Protein 3IVS (pdb70)

Solvent-accessible surface area: 25439 Å² total

GO terms:
  GO:0004410 homocitrate synthase activity (F, IDA)
  GO:0009085 L-lysine biosynthetic process (P, IDA)
  GO:0009085 L-lysine biosynthetic process (P, EXP)
  GO:0005759 mitochondrial matrix (C, IC)
  GO:0004410 homocitrate synthase activity (F, IMP)
  GO:0009085 L-lysine biosynthetic process (P, IMP)

Foldseek 3Di:
DVLQVQFCLLFFAEAEECQPQVCQFPQFDDALVLVLVLLVLVLQQFGQHYEHEQLVPDVRSLVSLLVNLVPPGRHFYEYEDELAVSLVSVLVSNGQEYEHEDEAVVSLVSNLVSQVVCVVSVHAYEYEYECQVPHDLVVVLVSLLSVLVSPHQEYEYENNPQDDDLVNLLVSLLVSVVRHVHAYEYWHFQPPHALSSQNSSSSSNHRYYYEYDCQGGNPNHHHHPLSNLLCCLVPVVSSLVNGVLQCSLVSNLSSCVNSVHFQAQCHDLPHLNQEDEDDPVNVVDDDDRVVDPSDDLVSNQAHRHYDDDDQDDVSLLVSVCVSNVFDAVVVVLVVVVVVDCCDDDDSVSVVSCSPTDD/DVLQVQFCLLFFAEAEECQPQVCQFPQFDDALVLVLVLLVLVLQQFGQEYEHEQLVPDVRSLVSLLVSLPPPGNHFYEYEAELAVSLVSVLVSNGQEYEHEDEAVVSLVSNLVSQVVCVVSVHAYEYEYELQVPYDLVVSLVSLLSVLVSPHQEYEYENNPQDDDLVNLLVSLLVSVVRHVHAYEYWHFQPPHALSSVNSSSSSNHHYYYEYDCQGGNPSHHHHPLSNLLCCLVPVVSSLVNGVLQCSLVSNLSVCVNSVHQQAQCHDLPHLNQEDEDDPVCVVDDDRRVVDPSDDLVSNQAHRHYHDDDQDALSLLVSVCVSNVFDDVSPVLSVVVVVHVSVSCVSCSPTDD

Secondary structure (DSSP, 8-state):
-GGGGG--TTS-EEEE-TTTGGGGSTT----HHHHHHHHHHHHHHT-SEEEE--TTS-HHHHHHHHHHHTS--SSEEEEEEE---HHHHHHHTT-SEEEEEEE--HHHHHHHHHHHHHHTTT-EEEEEEESGGGS-HHHHHHHHHHHHHH--SEEEEEETTS---HHHHHHHHHHHHHH-SSEEEEEEB-TT--HHHHHHHHHTT--EEEEBGGG-SSTT-B-BHHHHHH---S-HHHHHHHS-GGGHHHHHHHHHHHTT-PPPTT-TTT--TTEEE-SGGGGGSSS-GGG--SS-GGGG----EEESS---THHHHHHHHHHTT----TTTSSTTTTT--------HHHHHHTT---/-GGGGG--TTS-EEEE-TTTGGGGSTT----HHHHHHHHHHHHHHT-SEEEE--TTS-HHHHHHHHHHHTS--SSEEEEEEE---HHHHHHHTT-SEEEEEEE---HHHHHHHHHHHHHHTT-EEEEEEESGGGS-HHHHHHHHHHHHHH--SEEEEEESSS---HHHHHHHHHHHHHH-SSEEEEEEB-TT--HHHHHHHHHTT--EEEEBGGG-SSTT-B-BHHHHHH---S-HHHHHHHS-GGGHHHHHHHHHHHTT-PPPTT-TTT--TTEEE-SGGGGGSSS-GGG--SS-GGGG----EEESS---THHHHHHHHHHTT-----HHHHHHHHT---HHHHHHTT---

Sequence (711 aa):
NPSDFLSRVNNFSIIESTLREGEQFANAFFDTEKKIQIAKALDNNFGVDYIELTSPVASEQQSSRQDCEAICKLGLKCKILTHIRCHHDDARVAVEETGVDGVDVVIGTTYIIDSATEVINFVKSKGIEVRFSSEDSFRSDLVDLLSLYKAVDKIGVNRVGIADTVGCATPRQVYDDLIRTLRGVVSCDIECHFHNDTGAIANAYCALEAGATHIDTSILGIGERNGITPLGALLARYVTDRREEYITHKYKLNQQLRRELENLVADDAVEVQQIPFNNNYITGCCAFTHKAGIHAKAILANNPSTYEILKPEEDFGSRYVHVGSRRLTGWWNAIKKSRAEEQLNLHLQAKELTVRRIKKLAVRTLADDVDRVLREYHANPSDFLSRVNNFSIIESTLREGEQFANAFFDTEKKIQIAKALDNNFGVDYIELTSPVASEQSRQDCEAICKLGLKCKKILTHIRCHDDARVAVEETGVDGVDVVIGTTYIIDDSATEVINFVKSKGIEVRFSSEDSFRSDLVDLLSLYKAVDKIGVNRVGIADTVGCATPRQVYDDLIRTLRGVVSCDIECHFHNDTGAIANAYCALEAGATHIDTSILGIGERNGITPLGALLARYVTDRREEYITHKYKLNQQLRRELENLVADDAVEVQQIPFNNNYITGCCAFTHKAGIHAKAILANNPSTYEILKPEDFGSRYVHVGSRLTGWNAIKSRAEQLNLHLQAKELTVRIKKLADDVDRVLREEYHA

Organism: Schizosaccharomyces pombe (strain 972 / ATCC 24843) (NCBI:txid284812)

InterPro domains:
  IPR000891 Pyruvate carboxyltransferase [PF00682] (35-294)
  IPR000891 Pyruvate carboxyltransferase [PS50991] (35-288)
  IPR002034 Alpha-isopropylmalate/homocitrate synthase, conserved site [PS00815] (42-58)
  IPR002034 Alpha-isopropylmalate/homocitrate synthase, conserved site [PS00816] (221-234)
  IPR011872 Homocitrate synthase [MF_02222] (36-392)
  IPR011872 Homocitrate synthase [TIGR02146] (37-383)
  IPR013785 Aldolase-type TIM barrel [G3DSA:3.20.20.70] (24-300)
  IPR048253 Homocitrate synthase, catalytic TIM barrel domain, fungi/bacteria [cd07948] (35-296)
  IPR050073 2-IPM synthase/homocitrate synthase-like [PTHR10277] (30-400)
  IPR054691 2-isopropylmalate synthase/homocitrate synthase, post-catalytic domain [PF22617] (308-388)

CATH classification: 3.20.20.70

Nearest PDB structures (foldseek):
  3ivt-assembly1_A  TM=9.898E-01  e=9.669E-63  Schizosaccharomyces pombe
  3ivt-assembly1_B  TM=9.898E-01  e=2.068E-61  Schizosaccharomyces pombe
  3ivu-assembly1_B  TM=9.694E-01  e=8.844E-60  Schizosaccharomyces pombe
  3ivu-assembly1_A  TM=9.646E-01  e=1.670E-59  Schizosaccharomyces pombe
  2ztj-assembly1_A  TM=9.547E-01  e=1.004E-38  Thermus thermophilus HB27

Structure (mmCIF, N/CA/C/O backbone):
data_3IVS
#
_entry.id   3IVS
#
_cell.length_a   135.995
_cell.length_b   135.995
_cell.length_c   122.124
_cell.angle_alpha   90.000
_cell.angle_beta   90.000
_cell.angle_gamma   120.000
#
_symmetry.space_group_name_H-M   'P 62'
#
loop_
_entity.id
_entity.type
_entity.pdbx_description
1 polymer 'Homocitrate synthase, mitochondrial'
2 non-polymer 'COBALT (II) ION'
3 non-polymer 'MAGNESIUM ION'
4 water water
#
loop_
_atom_site.group_PDB
_atom_site.id
_atom_site.type_symbol
_atom_site.label_atom_id
_atom_site.label_alt_id
_atom_site.label_comp_id
_atom_site.label_asym_id
_atom_site.label_entity_id
_atom_site.label_seq_id
_atom_site.pdbx_PDB_ins_code
_atom_site.Cartn_x
_atom_site.Cartn_y
_atom_site.Cartn_z
_atom_site.occupancy
_atom_site.B_iso_or_equiv
_atom_site.auth_seq_id
_atom_site.auth_comp_id
_atom_site.auth_asym_id
_atom_site.auth_atom_id
_atom_site.pdbx_PDB_model_num
ATOM 1 N N . ASN A 1 29 ? 68.734 9.580 -3.682 1.00 68.33 24 ASN A N 1
ATOM 2 C CA . ASN A 1 29 ? 68.498 10.701 -4.650 1.00 67.79 24 ASN A CA 1
ATOM 3 C C . ASN A 1 29 ? 68.745 10.387 -6.142 1.00 66.39 24 ASN A C 1
ATOM 4 O O . ASN A 1 29 ? 67.905 10.738 -6.960 1.00 66.64 24 ASN A O 1
ATOM 9 N N . PRO A 1 30 ? 69.899 9.770 -6.512 1.00 65.11 25 PRO A N 1
ATOM 10 C CA . PRO A 1 30 ? 69.993 9.373 -7.930 1.00 63.68 25 PRO A CA 1
ATOM 11 C C . PRO A 1 30 ? 68.788 8.556 -8.432 1.00 62.99 25 PRO A C 1
ATOM 12 O O . PRO A 1 30 ? 68.386 8.758 -9.575 1.00 62.31 25 PRO A O 1
ATOM 16 N N . SER A 1 31 ? 68.218 7.679 -7.583 1.00 62.16 26 SER A N 1
ATOM 17 C CA . SER A 1 31 ? 67.008 6.860 -7.910 1.00 62.57 26 SER A CA 1
ATOM 18 C C . SER A 1 31 ? 65.797 7.696 -8.319 1.00 61.49 26 SER A C 1
ATOM 19 O O . SER A 1 31 ? 64.992 7.242 -9.133 1.00 60.35 26 SER A O 1
ATOM 22 N N . ASP A 1 32 ? 65.661 8.890 -7.716 1.00 60.41 27 ASP A N 1
ATOM 23 C CA . ASP A 1 32 ? 64.581 9.832 -8.044 1.00 59.79 27 ASP A CA 1
ATOM 24 C C . ASP A 1 32 ? 64.527 10.166 -9.533 1.00 57.84 27 ASP A C 1
ATOM 25 O O . ASP A 1 32 ? 63.476 10.514 -10.037 1.00 57.26 27 ASP A O 1
ATOM 30 N N . PHE A 1 33 ? 65.673 10.106 -10.221 1.00 56.04 28 PHE A N 1
ATOM 31 C CA . PHE A 1 33 ? 65.724 10.399 -11.651 1.00 54.24 28 PHE A CA 1
ATOM 32 C C . PHE A 1 33 ? 64.890 9.408 -12.457 1.00 53.05 28 PHE A C 1
ATOM 33 O O . PHE A 1 33 ? 64.402 9.750 -13.518 1.00 52.34 28 PHE A O 1
ATOM 41 N N . LEU A 1 34 ? 64.719 8.188 -11.948 1.00 52.03 29 LEU A N 1
ATOM 42 C CA . LEU A 1 34 ? 63.986 7.150 -12.686 1.00 51.41 29 LEU A CA 1
ATOM 43 C C . LEU A 1 34 ? 62.488 7.164 -12.397 1.00 50.20 29 LEU A C 1
ATOM 44 O O . LEU A 1 34 ? 61.722 6.539 -13.104 1.00 48.64 29 LEU A O 1
ATOM 49 N N . SER A 1 35 ? 62.093 7.890 -11.353 1.00 49.02 30 SER A N 1
ATOM 50 C CA . SER A 1 35 ? 60.732 7.866 -10.865 1.00 48.98 30 SER A CA 1
ATOM 51 C C . SER A 1 35 ? 59.785 8.446 -11.910 1.00 48.29 30 SER A C 1
ATOM 52 O O . SER A 1 35 ? 60.077 9.484 -12.484 1.00 47.40 30 SER A O 1
ATOM 55 N N . ARG A 1 36 ? 58.654 7.779 -12.129 1.00 48.00 31 ARG A N 1
ATOM 56 C CA . ARG A 1 36 ? 57.630 8.280 -13.049 1.00 48.26 31 ARG A CA 1
ATOM 57 C C . ARG A 1 36 ? 56.372 8.780 -12.309 1.00 48.37 31 ARG A C 1
ATOM 58 O O . ARG A 1 36 ? 55.298 8.866 -12.895 1.00 48.76 31 ARG A O 1
ATOM 66 N N . VAL A 1 37 ? 56.502 9.158 -11.036 1.00 48.96 32 VAL A N 1
ATOM 67 C CA . VAL A 1 37 ? 55.296 9.584 -10.275 1.00 49.79 32 VAL A CA 1
ATOM 68 C C . VAL A 1 37 ? 54.567 10.812 -10.855 1.00 51.58 32 VAL A C 1
ATOM 69 O O . VAL A 1 37 ? 53.359 10.993 -10.631 1.00 52.44 32 VAL A O 1
ATOM 73 N N . ASN A 1 38 ? 55.270 11.650 -11.604 1.00 52.07 33 ASN A N 1
ATOM 74 C CA . ASN A 1 38 ? 54.565 12.735 -12.263 1.00 53.49 33 ASN A CA 1
ATOM 75 C C . ASN A 1 38 ? 54.719 12.728 -13.778 1.00 53.10 33 ASN A C 1
ATOM 76 O O . ASN A 1 38 ? 54.732 13.781 -14.413 1.00 53.17 33 ASN A O 1
ATOM 81 N N . ASN A 1 39 ? 54.833 11.531 -14.339 1.00 52.00 34 ASN A N 1
ATOM 82 C CA . ASN A 1 39 ? 54.942 11.370 -15.769 1.00 52.57 34 ASN A CA 1
ATOM 83 C C . ASN A 1 39 ? 54.628 9.929 -16.178 1.00 51.81 34 ASN A C 1
ATOM 84 O O . ASN A 1 39 ? 55.523 9.132 -16.467 1.00 52.61 34 ASN A O 1
ATOM 89 N N . PHE A 1 40 ? 53.352 9.589 -16.170 1.00 50.79 35 PHE A N 1
ATOM 90 C CA . PHE A 1 40 ? 52.948 8.219 -16.418 1.00 50.40 35 PHE A CA 1
ATOM 91 C C . PHE A 1 40 ? 51.628 8.219 -17.169 1.00 50.13 35 PHE A C 1
ATOM 92 O O . PHE A 1 40 ? 50.990 9.255 -17.299 1.00 50.07 35 PHE A O 1
ATOM 100 N N . SER A 1 41 ? 51.242 7.040 -17.645 1.00 50.22 36 SER A N 1
ATOM 101 C CA . SER A 1 41 ? 50.021 6.845 -18.384 1.00 50.85 36 SER A CA 1
ATOM 102 C C . SER A 1 41 ? 49.161 5.833 -17.660 1.00 50.84 36 SER A C 1
ATOM 103 O O . SER A 1 41 ? 49.678 4.884 -17.056 1.00 51.17 36 SER A O 1
ATOM 106 N N . ILE A 1 42 ? 47.850 6.049 -17.716 1.00 50.23 37 ILE A N 1
ATOM 107 C CA . ILE A 1 42 ? 46.902 5.103 -17.167 1.00 49.80 37 ILE A CA 1
ATOM 108 C C . ILE A 1 42 ? 46.373 4.273 -18.324 1.00 49.71 37 ILE A C 1
ATOM 109 O O . ILE A 1 42 ? 45.986 4.828 -19.357 1.00 49.76 37 ILE A O 1
ATOM 114 N N . ILE A 1 43 ? 46.381 2.951 -18.155 1.00 49.47 38 ILE A N 1
ATOM 115 C CA . ILE A 1 43 ? 45.698 2.064 -19.080 1.00 48.89 38 ILE A CA 1
ATOM 116 C C . ILE A 1 43 ? 44.402 1.675 -18.394 1.00 50.14 38 ILE A C 1
ATOM 117 O O . ILE A 1 43 ? 44.404 0.895 -17.432 1.00 50.38 38 ILE A O 1
ATOM 122 N N . GLU A 1 44 ? 43.299 2.267 -18.842 1.00 50.39 39 GLU A N 1
ATOM 123 C CA . GLU A 1 44 ? 42.043 2.036 -18.163 1.00 50.39 39 GLU A CA 1
ATOM 124 C C . GLU A 1 44 ? 41.453 0.697 -18.593 1.00 50.62 39 GLU A C 1
ATOM 125 O O . GLU A 1 44 ? 41.304 0.411 -19.786 1.00 49.85 39 GLU A O 1
ATOM 131 N N . SER A 1 45 ? 41.135 -0.129 -17.601 1.00 50.52 40 SER A N 1
ATOM 132 C CA . SER A 1 45 ? 40.831 -1.530 -17.855 1.00 50.66 40 SER A CA 1
ATOM 133 C C . SER A 1 45 ? 39.431 -1.932 -17.365 1.00 50.38 40 SER A C 1
ATOM 134 O O . SER A 1 45 ? 39.128 -3.116 -17.198 1.00 50.74 40 SER A O 1
ATOM 137 N N . THR A 1 46 ? 38.570 -0.950 -17.144 1.00 50.43 41 THR A N 1
ATOM 138 C CA . THR A 1 46 ? 37.169 -1.241 -16.849 1.00 50.83 41 THR A CA 1
ATOM 139 C C . THR A 1 46 ? 36.531 -2.138 -17.926 1.00 51.03 41 THR A C 1
ATOM 140 O O . THR A 1 46 ? 35.646 -2.947 -17.616 1.00 51.36 41 THR A O 1
ATOM 144 N N . LEU A 1 47 ? 36.997 -2.017 -19.172 1.00 50.05 42 LEU A N 1
ATOM 145 C CA . LEU A 1 47 ? 36.422 -2.811 -20.279 1.00 49.71 42 LEU A CA 1
ATOM 146 C C . LEU A 1 47 ? 37.262 -4.053 -20.614 1.00 49.04 42 LEU A C 1
ATOM 147 O O . LEU A 1 47 ? 37.047 -4.702 -21.637 1.00 48.95 42 LEU A O 1
ATOM 152 N N . ARG A 1 48 ? 38.221 -4.380 -19.748 1.00 48.75 43 ARG A N 1
ATOM 153 C CA . ARG A 1 48 ? 38.865 -5.704 -19.804 1.00 48.80 43 ARG A CA 1
ATOM 154 C C . ARG A 1 48 ? 38.794 -6.380 -18.429 1.00 49.25 43 ARG A C 1
ATOM 155 O O . ARG A 1 48 ? 37.997 -7.293 -18.239 1.00 49.01 43 ARG A O 1
ATOM 163 N N . GLU A 1 49 ? 39.603 -5.904 -17.472 1.00 48.86 44 GLU A N 1
ATOM 164 C CA . GLU A 1 49 ? 39.529 -6.368 -16.088 1.00 49.05 44 GLU A CA 1
ATOM 165 C C . GLU A 1 49 ? 38.117 -6.234 -15.531 1.00 48.61 44 GLU A C 1
ATOM 166 O O . GLU A 1 49 ? 37.600 -7.162 -14.910 1.00 48.32 44 GLU A O 1
ATOM 172 N N . GLY A 1 50 ? 37.510 -5.063 -15.728 1.00 48.54 45 GLY A N 1
ATOM 173 C CA . GLY A 1 50 ? 36.148 -4.802 -15.254 1.00 47.83 45 GLY A CA 1
ATOM 174 C C . GLY A 1 50 ? 35.119 -5.837 -15.707 1.00 48.33 45 GLY A C 1
ATOM 175 O O . GLY A 1 50 ? 34.171 -6.116 -14.986 1.00 47.74 45 GLY A O 1
ATOM 176 N N . GLU A 1 51 ? 35.308 -6.432 -16.889 1.00 48.77 46 GLU A N 1
ATOM 177 C CA . GLU A 1 51 ? 34.381 -7.459 -17.359 1.00 49.14 46 GLU A CA 1
ATOM 178 C C . GLU A 1 51 ? 34.430 -8.720 -16.506 1.00 49.48 46 GLU A C 1
ATOM 179 O O . GLU A 1 51 ? 33.486 -9.503 -16.532 1.00 49.19 46 GLU A O 1
ATOM 185 N N . GLN A 1 52 ? 35.524 -8.911 -15.758 1.00 49.52 47 GLN A N 1
ATOM 186 C CA . GLN A 1 52 ? 35.650 -10.028 -14.804 1.00 50.45 47 GLN A CA 1
ATOM 187 C C . GLN A 1 52 ? 34.948 -9.757 -13.454 1.00 49.74 47 GLN A C 1
ATOM 188 O O . GLN A 1 52 ? 34.894 -10.633 -12.580 1.00 50.15 47 GLN A O 1
ATOM 194 N N . PHE A 1 53 ? 34.397 -8.560 -13.290 1.00 48.90 48 PHE A N 1
ATOM 195 C CA . PHE A 1 53 ? 33.619 -8.258 -12.095 1.00 48.70 48 PHE A CA 1
ATOM 196 C C . PHE A 1 53 ? 32.412 -9.169 -12.043 1.00 48.92 48 PHE A C 1
ATOM 197 O O . PHE A 1 53 ? 31.731 -9.349 -13.051 1.00 48.41 48 PHE A O 1
ATOM 205 N N . ALA A 1 54 ? 32.146 -9.732 -10.865 1.00 49.45 49 ALA A N 1
ATOM 206 C CA . ALA A 1 54 ? 31.054 -10.698 -10.686 1.00 49.72 49 ALA A CA 1
ATOM 207 C C . ALA A 1 54 ? 29.729 -10.252 -11.300 1.00 50.43 49 ALA A C 1
ATOM 208 O O . ALA A 1 54 ? 28.968 -11.079 -11.814 1.00 49.84 49 ALA A O 1
ATOM 210 N N . ASN A 1 55 ? 29.446 -8.954 -11.254 1.00 50.85 50 ASN A N 1
ATOM 211 C CA . ASN A 1 55 ? 28.166 -8.463 -11.760 1.00 51.45 50 ASN A CA 1
ATOM 212 C C . ASN A 1 55 ? 28.234 -7.579 -13.024 1.00 51.42 50 ASN A C 1
ATOM 213 O O . ASN A 1 55 ? 27.299 -6.843 -13.326 1.00 51.56 50 ASN A O 1
ATOM 218 N N . ALA A 1 56 ? 29.318 -7.689 -13.783 1.00 51.35 51 ALA A N 1
ATOM 219 C CA . ALA A 1 56 ? 29.484 -6.897 -15.003 1.00 51.66 51 ALA A CA 1
ATOM 220 C C . ALA A 1 56 ? 29.055 -7.667 -16.245 1.00 51.63 51 ALA A C 1
ATOM 221 O O . ALA A 1 56 ? 29.611 -8.722 -16.540 1.00 52.06 51 ALA A O 1
ATOM 223 N N . PHE A 1 57 ? 28.058 -7.137 -16.956 1.00 52.09 52 PHE A N 1
ATOM 224 C CA . PHE A 1 57 ? 27.553 -7.731 -18.207 1.00 52.07 52 PHE A CA 1
ATOM 225 C C . PHE A 1 57 ? 27.271 -6.611 -19.200 1.00 52.24 52 PHE A C 1
ATOM 226 O O . PHE A 1 57 ? 26.145 -6.433 -19.645 1.00 52.72 52 PHE A O 1
ATOM 234 N N . PHE A 1 58 ? 28.310 -5.849 -19.525 1.00 52.39 53 PHE A N 1
ATOM 235 C CA . PHE A 1 58 ? 28.189 -4.653 -20.358 1.00 52.26 53 PHE A CA 1
ATOM 236 C C . PHE A 1 58 ? 27.752 -5.042 -21.760 1.00 52.80 53 PHE A C 1
ATOM 237 O O . PHE A 1 58 ? 28.347 -5.951 -22.347 1.00 52.56 53 PHE A O 1
ATOM 245 N N . ASP A 1 59 ? 26.729 -4.375 -22.302 1.00 53.18 54 ASP A N 1
ATOM 246 C CA . ASP A 1 59 ? 26.416 -4.551 -23.727 1.00 53.80 54 ASP A CA 1
ATOM 247 C C . ASP A 1 59 ? 27.186 -3.504 -24.533 1.00 53.89 54 ASP A C 1
ATOM 248 O O . ASP A 1 59 ? 27.817 -2.623 -23.940 1.00 53.75 54 ASP A O 1
ATOM 253 N N . THR A 1 60 ? 27.143 -3.604 -25.865 1.00 53.88 55 THR A N 1
ATOM 254 C CA . THR A 1 60 ? 27.927 -2.725 -26.743 1.00 54.23 55 THR A CA 1
ATOM 255 C C . THR A 1 60 ? 27.712 -1.255 -26.414 1.00 54.21 55 THR A C 1
ATOM 256 O O . THR A 1 60 ? 28.656 -0.473 -26.376 1.00 54.04 55 THR A O 1
ATOM 260 N N . GLU A 1 61 ? 26.452 -0.902 -26.187 1.00 54.50 56 GLU A N 1
ATOM 261 C CA . GLU A 1 61 ? 26.040 0.463 -25.927 1.00 55.31 56 GLU A CA 1
ATOM 262 C C . GLU A 1 61 ? 26.669 0.984 -24.629 1.00 54.15 56 GLU A C 1
ATOM 263 O O . GLU A 1 61 ? 27.154 2.103 -24.603 1.00 54.28 56 GLU A O 1
ATOM 269 N N . LYS A 1 62 ? 26.692 0.160 -23.584 1.00 53.33 57 LYS A N 1
ATOM 270 C CA . LYS A 1 62 ? 27.263 0.550 -22.285 1.00 53.15 57 LYS A CA 1
ATOM 271 C C . LYS A 1 62 ? 28.785 0.708 -22.350 1.00 52.05 57 LYS A C 1
ATOM 272 O O . LYS A 1 62 ? 29.334 1.651 -21.806 1.00 52.07 57 LYS A O 1
ATOM 278 N N . LYS A 1 63 ? 29.442 -0.219 -23.036 1.00 51.49 58 LYS A N 1
ATOM 279 C CA . LYS A 1 63 ? 30.871 -0.143 -23.304 1.00 50.92 58 LYS A CA 1
ATOM 280 C C . LYS A 1 63 ? 31.247 1.142 -24.038 1.00 50.78 58 LYS A C 1
ATOM 281 O O . LYS A 1 63 ? 32.272 1.764 -23.745 1.00 49.83 58 LYS A O 1
ATOM 287 N N . ILE A 1 64 ? 30.427 1.509 -25.019 1.00 50.85 59 ILE A N 1
ATOM 288 C CA . ILE A 1 64 ? 30.646 2.725 -25.793 1.00 51.23 59 ILE A CA 1
ATOM 289 C C . ILE A 1 64 ? 30.475 3.982 -24.926 1.00 51.11 59 ILE A C 1
ATOM 290 O O . ILE A 1 64 ? 31.276 4.917 -25.031 1.00 51.33 59 ILE A O 1
ATOM 295 N N . GLN A 1 65 ? 29.463 3.994 -24.057 1.00 50.78 60 GLN A N 1
ATOM 296 C CA . GLN A 1 65 ? 29.302 5.085 -23.085 1.00 51.03 60 GLN A CA 1
ATOM 297 C C . GLN A 1 65 ? 30.513 5.175 -22.168 1.00 50.47 60 GLN A C 1
ATOM 298 O O . GLN A 1 65 ? 30.955 6.276 -21.837 1.00 50.75 60 GLN A O 1
ATOM 304 N N . ILE A 1 66 ? 31.010 4.021 -21.717 1.00 49.81 61 ILE A N 1
ATOM 305 C CA . ILE A 1 66 ? 32.140 3.994 -20.792 1.00 49.54 61 ILE A CA 1
ATOM 306 C C . ILE A 1 66 ? 33.416 4.456 -21.487 1.00 49.30 61 ILE A C 1
ATOM 307 O O . ILE A 1 66 ? 34.129 5.300 -20.947 1.00 49.58 61 ILE A O 1
ATOM 312 N N . ALA A 1 67 ? 33.658 3.956 -22.696 1.00 48.71 62 ALA A N 1
ATOM 313 C CA . ALA A 1 67 ? 34.827 4.348 -23.481 1.00 48.91 62 ALA A CA 1
ATOM 314 C C . ALA A 1 67 ? 34.859 5.855 -23.754 1.00 49.28 62 ALA A C 1
ATOM 315 O O . ALA A 1 67 ? 35.895 6.506 -23.547 1.00 49.28 62 ALA A O 1
ATOM 317 N N . LYS A 1 68 ? 33.728 6.404 -24.208 1.00 48.92 63 LYS A N 1
ATOM 318 C CA . LYS A 1 68 ? 33.602 7.840 -24.419 1.00 48.62 63 LYS A CA 1
ATOM 319 C C . LYS A 1 68 ? 33.860 8.655 -23.154 1.00 48.51 63 LYS A C 1
ATOM 320 O O . LYS A 1 68 ? 34.539 9.675 -23.206 1.00 48.57 63 LYS A O 1
ATOM 326 N N . ALA A 1 69 ? 33.299 8.233 -22.025 1.00 48.86 64 ALA A N 1
ATOM 327 C CA . ALA A 1 69 ? 33.468 8.983 -20.770 1.00 48.90 64 ALA A CA 1
ATOM 328 C C . ALA A 1 69 ? 34.913 8.911 -20.284 1.00 48.69 64 ALA A C 1
ATOM 329 O O . ALA A 1 69 ? 35.440 9.876 -19.747 1.00 48.95 64 ALA A O 1
ATOM 331 N N . LEU A 1 70 ? 35.550 7.765 -20.494 1.00 48.91 65 LEU A N 1
ATOM 332 C CA . LEU A 1 70 ? 36.960 7.577 -20.135 1.00 48.81 65 LEU A CA 1
ATOM 333 C C . LEU A 1 70 ? 37.858 8.470 -20.970 1.00 49.44 65 LEU A C 1
ATOM 334 O O . LEU A 1 70 ? 38.799 9.047 -20.439 1.00 49.27 65 LEU A O 1
ATOM 339 N N . ASP A 1 71 ? 37.549 8.592 -22.263 1.00 49.81 66 ASP A N 1
ATOM 340 C CA . ASP A 1 71 ? 38.302 9.459 -23.186 1.00 50.81 66 ASP A CA 1
ATOM 341 C C . ASP A 1 71 ? 38.178 10.932 -22.797 1.00 51.43 66 ASP A C 1
ATOM 342 O O . ASP A 1 71 ? 39.177 11.670 -22.788 1.00 51.30 66 ASP A O 1
ATOM 347 N N . ASN A 1 72 ? 36.951 11.359 -22.497 1.00 51.59 67 ASN A N 1
ATOM 348 C CA A ASN A 1 72 ? 36.733 12.726 -22.037 0.50 52.01 67 ASN A CA 1
ATOM 349 C CA B ASN A 1 72 ? 36.713 12.714 -22.040 0.50 52.09 67 ASN A CA 1
ATOM 350 C C . ASN A 1 72 ? 37.456 12.997 -20.732 1.00 51.87 67 ASN A C 1
ATOM 351 O O . ASN A 1 72 ? 38.049 14.049 -20.576 1.00 52.48 67 ASN A O 1
ATOM 360 N N . PHE A 1 73 ? 37.438 12.023 -19.816 1.00 51.97 68 PHE A N 1
ATOM 361 C CA . PHE A 1 73 ? 38.123 12.127 -18.522 1.00 50.98 68 PHE A CA 1
ATOM 362 C C . PHE A 1 73 ? 39.636 12.352 -18.676 1.00 50.87 68 PHE A C 1
ATOM 363 O O . PHE A 1 73 ? 40.247 13.056 -17.870 1.00 50.28 68 PHE A O 1
ATOM 371 N N . GLY A 1 74 ? 40.240 11.730 -19.691 1.00 50.53 69 GLY A N 1
ATOM 372 C CA . GLY A 1 74 ? 41.615 12.032 -20.071 1.00 50.18 69 GLY A CA 1
ATOM 373 C C . GLY A 1 74 ? 42.630 10.904 -19.965 1.00 50.38 69 GLY A C 1
ATOM 374 O O . GLY A 1 74 ? 43.829 11.156 -20.077 1.00 50.59 69 GLY A O 1
ATOM 375 N N . VAL A 1 75 ? 42.179 9.667 -19.753 1.00 50.06 70 VAL A N 1
ATOM 376 C CA . VAL A 1 75 ? 43.101 8.518 -19.762 1.00 49.50 70 VAL A CA 1
ATOM 377 C C . VAL A 1 75 ? 43.748 8.360 -21.155 1.00 50.01 70 VAL A C 1
ATOM 378 O O . VAL A 1 75 ? 43.088 8.575 -22.204 1.00 49.64 70 VAL A O 1
ATOM 382 N N . ASP A 1 76 ? 45.027 7.986 -21.179 1.00 49.03 71 ASP A N 1
ATOM 383 C CA . ASP A 1 76 ? 45.741 7.834 -22.449 1.00 48.66 71 ASP A CA 1
ATOM 384 C C . ASP A 1 76 ? 45.407 6.545 -23.221 1.00 48.68 71 ASP A C 1
ATOM 385 O O . ASP A 1 76 ? 45.539 6.510 -24.445 1.00 48.75 71 ASP A O 1
ATOM 390 N N . TYR A 1 77 ? 44.991 5.502 -22.508 1.00 48.62 72 TYR A N 1
ATOM 391 C CA . TYR A 1 77 ? 44.649 4.215 -23.127 1.00 49.47 72 TYR A CA 1
ATOM 392 C C . TYR A 1 77 ? 43.442 3.611 -22.469 1.00 49.65 72 TYR A C 1
ATOM 393 O O . TYR A 1 77 ? 43.230 3.789 -21.256 1.00 49.42 72 TYR A O 1
ATOM 402 N N . ILE A 1 78 ? 42.678 2.869 -23.264 1.00 49.69 73 ILE A N 1
ATOM 403 C CA . ILE A 1 78 ? 41.709 1.934 -22.715 1.00 50.67 73 ILE A CA 1
ATOM 404 C C . ILE A 1 78 ? 41.990 0.545 -23.272 1.00 50.47 73 ILE A C 1
ATOM 405 O O . ILE A 1 78 ? 42.361 0.391 -24.451 1.00 50.60 73 ILE A O 1
ATOM 410 N N . GLU A 1 79 ? 41.877 -0.461 -22.412 1.00 49.80 74 GLU A N 1
ATOM 411 C CA . GLU A 1 79 ? 42.117 -1.814 -22.857 1.00 50.15 74 GLU A CA 1
ATOM 412 C C . GLU A 1 79 ? 40.810 -2.564 -22.874 1.00 49.83 74 GLU A C 1
ATOM 413 O O . GLU A 1 79 ? 39.977 -2.398 -21.966 1.00 49.36 74 GLU A O 1
ATOM 419 N N . LEU A 1 80 ? 40.657 -3.390 -23.905 1.00 48.76 75 LEU A N 1
ATOM 420 C CA . LEU A 1 80 ? 39.466 -4.196 -24.118 1.00 49.52 75 LEU A CA 1
ATOM 421 C C . LEU A 1 80 ? 39.793 -5.681 -24.055 1.00 49.72 75 LEU A C 1
ATOM 422 O O . LEU A 1 80 ? 40.870 -6.123 -24.467 1.00 49.50 75 LEU A O 1
ATOM 427 N N . THR A 1 81 ? 38.816 -6.437 -23.572 1.00 50.38 76 THR A N 1
ATOM 428 C CA . THR A 1 81 ? 38.789 -7.891 -23.641 1.00 50.36 76 THR A CA 1
ATOM 429 C C . THR A 1 81 ? 39.155 -8.355 -25.043 1.00 50.64 76 THR A C 1
ATOM 430 O O . THR A 1 81 ? 38.630 -7.837 -26.034 1.00 50.57 76 THR A O 1
ATOM 434 N N . SER A 1 82 ? 40.082 -9.307 -25.105 1.00 50.44 77 SER A N 1
ATOM 435 C CA . SER A 1 82 ? 40.486 -9.948 -26.345 1.00 50.70 77 SER A CA 1
ATOM 436 C C . SER A 1 82 ? 39.310 -10.176 -27.284 1.00 51.03 77 SER A C 1
ATOM 437 O O . SER A 1 82 ? 38.289 -10.740 -26.866 1.00 51.29 77 SER A O 1
ATOM 440 N N . PRO A 1 83 ? 39.454 -9.764 -28.564 1.00 50.92 78 PRO A N 1
ATOM 441 C CA . PRO A 1 83 ? 38.423 -9.979 -29.577 1.00 50.85 78 PRO A CA 1
ATOM 442 C C . PRO A 1 83 ? 38.237 -11.468 -29.861 1.00 51.32 78 PRO A C 1
ATOM 443 O O . PRO A 1 83 ? 37.241 -11.854 -30.467 1.00 50.50 78 PRO A O 1
ATOM 447 N N . VAL A 1 84 ? 39.188 -12.287 -29.402 1.00 51.94 79 VAL A N 1
ATOM 448 C CA . VAL A 1 84 ? 39.102 -13.749 -29.543 1.00 52.64 79 VAL A CA 1
ATOM 449 C C . VAL A 1 84 ? 38.131 -14.350 -28.524 1.00 52.28 79 VAL A C 1
ATOM 450 O O . VAL A 1 84 ? 37.621 -15.447 -28.741 1.00 52.74 79 VAL A O 1
ATOM 454 N N . ALA A 1 85 ? 37.873 -13.641 -27.421 1.00 51.73 80 ALA A N 1
ATOM 455 C CA . ALA A 1 85 ? 37.012 -14.165 -26.341 1.00 51.67 80 ALA A CA 1
ATOM 456 C C . ALA A 1 85 ? 35.642 -14.679 -26.811 1.00 51.38 80 ALA A C 1
ATOM 457 O O . ALA A 1 85 ? 35.172 -15.726 -26.354 1.00 52.19 80 ALA A O 1
ATOM 459 N N . SER A 1 86 ? 35.018 -13.949 -27.731 1.00 50.55 81 SER A N 1
ATOM 460 C CA . SER A 1 86 ? 33.709 -14.297 -28.253 1.00 49.50 81 SER A CA 1
ATOM 461 C C . SER A 1 86 ? 33.420 -13.381 -29.436 1.00 49.34 81 SER A C 1
ATOM 462 O O . SER A 1 86 ? 34.143 -12.384 -29.654 1.00 48.91 81 SER A O 1
ATOM 465 N N . GLU A 1 87 ? 32.360 -13.724 -30.172 1.00 48.17 82 GLU A N 1
ATOM 466 C CA . GLU A 1 87 ? 31.886 -12.973 -31.322 1.00 48.19 82 GLU A CA 1
ATOM 467 C C . GLU A 1 87 ? 31.535 -11.529 -30.992 1.00 48.49 82 GLU A C 1
ATOM 468 O O . GLU A 1 87 ? 31.905 -10.604 -31.760 1.00 49.25 82 GLU A O 1
ATOM 474 N N . GLN A 1 88 ? 30.832 -11.352 -29.860 1.00 48.97 83 GLN A N 1
ATOM 475 C CA A GLN A 1 88 ? 30.441 -10.020 -29.410 0.50 49.06 83 GLN A CA 1
ATOM 476 C CA B GLN A 1 88 ? 30.438 -10.040 -29.331 0.50 49.28 83 GLN A CA 1
ATOM 477 C C . GLN A 1 88 ? 31.657 -9.187 -28.950 1.00 49.10 83 GLN A C 1
ATOM 478 O O . GLN A 1 88 ? 31.703 -7.984 -29.217 1.00 49.67 83 GLN A O 1
ATOM 489 N N . SER A 1 89 ? 32.638 -9.819 -28.297 1.00 48.97 84 SER A N 1
ATOM 490 C CA A SER A 1 89 ? 33.894 -9.157 -27.970 0.50 48.76 84 SER A CA 1
ATOM 491 C CA B SER A 1 89 ? 33.919 -9.183 -27.973 0.50 48.65 84 SER A CA 1
ATOM 492 C C . SER A 1 89 ? 34.620 -8.647 -29.229 1.00 48.84 84 SER A C 1
ATOM 493 O O . SER A 1 89 ? 35.109 -7.519 -29.242 1.00 48.02 84 SER A O 1
ATOM 498 N N . ARG A 1 90 ? 34.659 -9.467 -30.296 1.00 48.68 85 ARG A N 1
ATOM 499 C CA . ARG A 1 90 ? 35.266 -9.066 -31.575 1.00 49.11 85 ARG A CA 1
ATOM 500 C C . ARG A 1 90 ? 34.547 -7.818 -32.123 1.00 48.88 85 ARG A C 1
ATOM 501 O O . ARG A 1 90 ? 35.201 -6.828 -32.480 1.00 48.62 85 ARG A O 1
ATOM 509 N N . GLN A 1 91 ? 33.209 -7.866 -32.140 1.00 48.63 86 GLN A N 1
ATOM 510 C CA . GLN A 1 91 ? 32.369 -6.775 -32.638 1.00 49.52 86 GLN A CA 1
ATOM 511 C C . GLN A 1 91 ? 32.508 -5.461 -31.859 1.00 50.08 86 GLN A C 1
ATOM 512 O O . GLN A 1 91 ? 32.489 -4.378 -32.464 1.00 49.75 86 GLN A O 1
ATOM 518 N N . ASP A 1 92 ? 32.650 -5.565 -30.532 1.00 49.87 87 ASP A N 1
ATOM 519 C CA . ASP A 1 92 ? 32.687 -4.405 -29.660 1.00 50.85 87 ASP A CA 1
ATOM 520 C C . ASP A 1 92 ? 34.047 -3.713 -29.782 1.00 51.15 87 ASP A C 1
ATOM 521 O O . ASP A 1 92 ? 34.134 -2.496 -29.769 1.00 51.59 87 ASP A O 1
ATOM 526 N N . CYS A 1 93 ? 35.097 -4.514 -29.904 1.00 51.71 88 CYS A N 1
ATOM 527 C CA . CYS A 1 93 ? 36.438 -4.053 -30.186 1.00 50.90 88 CYS A CA 1
ATOM 528 C C . CYS A 1 93 ? 36.453 -3.227 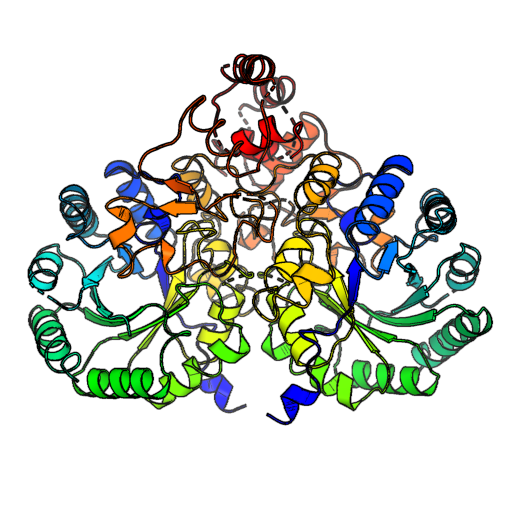-31.469 1.00 50.82 88 CYS A C 1
ATOM 529 O O . CYS A 1 93 ? 36.960 -2.104 -31.473 1.00 50.01 88 CYS A O 1
ATOM 532 N N . GLU A 1 94 ? 35.889 -3.782 -32.550 1.00 49.57 89 GLU A N 1
ATOM 533 C CA . GLU A 1 94 ? 35.777 -3.064 -33.815 1.00 49.47 89 GLU A CA 1
ATOM 534 C C . GLU A 1 94 ? 35.016 -1.745 -33.678 1.00 48.43 89 GLU A C 1
ATOM 535 O O . GLU A 1 94 ? 35.466 -0.716 -34.192 1.00 48.28 89 GLU A O 1
ATOM 541 N N . ALA A 1 95 ? 33.868 -1.796 -33.001 1.00 47.49 90 ALA A N 1
ATOM 542 C CA . ALA A 1 95 ? 32.996 -0.647 -32.816 1.00 47.04 90 ALA A CA 1
ATOM 543 C C . ALA A 1 95 ? 33.680 0.450 -32.012 1.00 47.53 90 ALA A C 1
ATOM 544 O O . ALA A 1 95 ? 33.545 1.620 -32.344 1.00 48.08 90 ALA A O 1
ATOM 546 N N . ILE A 1 96 ? 34.423 0.070 -30.974 1.00 47.43 91 ILE A N 1
ATOM 547 C CA . ILE A 1 96 ? 35.109 1.042 -30.114 1.00 47.31 91 ILE A CA 1
ATOM 548 C C . ILE A 1 96 ? 36.256 1.738 -30.867 1.00 47.68 91 ILE A C 1
ATOM 549 O O . ILE A 1 96 ? 36.453 2.939 -30.721 1.00 47.46 91 ILE A O 1
ATOM 554 N N . CYS A 1 97 ? 36.957 0.989 -31.716 1.00 48.05 92 CYS A N 1
ATOM 555 C CA . CYS A 1 97 ? 37.985 1.550 -32.595 1.00 48.22 92 CYS A CA 1
ATOM 556 C C . CYS A 1 97 ? 37.448 2.493 -33.667 1.00 48.51 92 CYS A C 1
ATOM 557 O O . CYS A 1 97 ? 38.195 3.290 -34.199 1.00 48.81 92 CYS A O 1
ATOM 560 N N . LYS A 1 98 ? 36.161 2.405 -33.993 1.00 49.12 93 LYS A N 1
ATOM 561 C CA . LYS A 1 98 ? 35.584 3.303 -34.999 1.00 49.90 93 LYS A CA 1
ATOM 562 C C . LYS A 1 98 ? 35.072 4.622 -34.395 1.00 49.83 93 LYS A C 1
ATOM 563 O O . LYS A 1 98 ? 34.563 5.480 -35.122 1.00 49.60 93 LYS A O 1
ATOM 569 N N . LEU A 1 99 ? 35.204 4.779 -33.081 1.00 49.83 94 LEU A N 1
ATOM 570 C CA . LEU A 1 99 ? 34.664 5.955 -32.392 1.00 50.58 94 LEU A CA 1
ATOM 571 C C . LEU A 1 99 ? 35.429 7.268 -32.611 1.00 50.79 94 LEU A C 1
ATOM 572 O O . LEU A 1 99 ? 34.883 8.340 -32.359 1.00 52.00 94 LEU A O 1
ATOM 577 N N . GLY A 1 100 ? 36.677 7.194 -33.067 1.00 50.83 95 GLY A N 1
ATOM 578 C CA . GLY A 1 100 ? 37.520 8.389 -33.177 1.00 50.62 95 GLY A CA 1
ATOM 579 C C . GLY A 1 100 ? 37.965 8.966 -31.839 1.00 50.63 95 GLY A C 1
ATOM 580 O O . GLY A 1 100 ? 38.217 10.172 -31.714 1.00 51.25 95 GLY A O 1
ATOM 581 N N . LEU A 1 101 ? 38.083 8.118 -30.824 1.00 50.12 96 LEU A N 1
ATOM 582 C CA . LEU A 1 101 ? 38.535 8.579 -29.506 1.00 49.01 96 LEU A CA 1
ATOM 583 C C . LEU A 1 101 ? 39.967 9.082 -29.595 1.00 49.34 96 LEU A C 1
ATOM 584 O O . LEU A 1 101 ? 40.701 8.692 -30.512 1.00 48.37 96 LEU A O 1
ATOM 589 N N . LYS A 1 102 ? 40.361 9.944 -28.649 1.00 49.64 97 LYS A N 1
ATOM 590 C CA . LYS A 1 102 ? 41.738 10.415 -28.562 1.00 50.77 97 LYS A CA 1
ATOM 591 C C . LYS A 1 102 ? 42.651 9.376 -27.902 1.00 51.68 97 LYS A C 1
ATOM 592 O O . LYS A 1 102 ? 43.761 9.148 -28.379 1.00 52.01 97 LYS A O 1
ATOM 594 N N . CYS A 1 103 ? 42.199 8.751 -26.809 1.00 52.19 98 CYS A N 1
ATOM 595 C CA . CYS A 1 103 ? 42.995 7.698 -26.154 1.00 52.81 98 CYS A CA 1
ATOM 596 C C . CYS A 1 103 ? 43.249 6.552 -27.139 1.00 52.79 98 CYS A C 1
ATOM 597 O O . CYS A 1 103 ? 42.461 6.336 -28.049 1.00 52.74 98 CYS A O 1
ATOM 600 N N . LYS A 1 104 ? 44.350 5.836 -26.961 1.00 52.72 99 LYS A N 1
ATOM 601 C CA . LYS A 1 104 ? 44.620 4.671 -27.789 1.00 52.75 99 LYS A CA 1
ATOM 602 C C . LYS A 1 104 ? 43.818 3.480 -27.257 1.00 51.79 99 LYS A C 1
ATOM 603 O O . LYS A 1 104 ? 43.570 3.381 -26.058 1.00 52.44 99 LYS A O 1
ATOM 609 N N . ILE A 1 105 ? 43.387 2.610 -28.160 1.00 50.42 100 ILE A N 1
ATOM 610 C CA . ILE A 1 105 ? 42.631 1.419 -27.805 1.00 49.02 100 ILE A CA 1
ATOM 611 C C . ILE A 1 105 ? 43.572 0.225 -27.857 1.00 48.83 100 ILE A C 1
ATOM 612 O O . ILE A 1 105 ? 44.209 -0.027 -28.876 1.00 48.52 100 ILE A O 1
ATOM 617 N N . LEU A 1 106 ? 43.659 -0.497 -26.743 1.00 48.76 101 LEU A N 1
ATOM 618 C CA . LEU A 1 106 ? 44.545 -1.636 -26.631 1.00 49.11 101 LEU A CA 1
ATOM 619 C C . LEU A 1 106 ? 43.721 -2.889 -26.476 1.00 49.65 101 LEU A C 1
ATOM 620 O O . LEU A 1 106 ? 42.596 -2.839 -25.998 1.00 50.53 101 LEU A O 1
ATOM 625 N N . THR A 1 107 ? 44.282 -4.021 -26.874 1.00 49.87 102 THR A N 1
ATOM 626 C CA . THR A 1 107 ? 43.727 -5.298 -26.452 1.00 50.03 102 THR A CA 1
ATOM 627 C C . THR A 1 107 ? 44.878 -6.263 -26.169 1.00 50.49 102 THR A C 1
ATOM 628 O O . THR A 1 107 ? 46.057 -5.881 -26.262 1.00 49.70 102 THR A O 1
ATOM 632 N N . HIS A 1 108 ? 44.539 -7.497 -25.815 1.00 51.19 103 HIS A N 1
ATOM 633 C CA . HIS A 1 108 ? 45.535 -8.496 -25.449 1.00 52.40 103 HIS A CA 1
ATOM 634 C C . HIS A 1 108 ? 45.220 -9.804 -26.158 1.00 52.82 103 HIS A C 1
ATOM 635 O O . HIS A 1 108 ? 44.088 -10.036 -26.590 1.00 53.65 103 HIS A O 1
ATOM 642 N N . ILE A 1 109 ? 46.221 -10.661 -26.277 1.00 53.27 104 ILE A N 1
ATOM 643 C CA . ILE A 1 109 ? 46.027 -11.976 -26.875 1.00 53.98 104 ILE A CA 1
ATOM 644 C C . ILE A 1 109 ? 46.892 -13.027 -26.170 1.00 55.34 104 ILE A C 1
ATOM 645 O O . ILE A 1 109 ? 47.753 -12.701 -25.327 1.00 54.79 104 ILE A O 1
ATOM 650 N N . ARG A 1 110 ? 46.661 -14.282 -26.533 1.00 56.21 105 ARG A N 1
ATOM 651 C CA . ARG A 1 110 ? 47.561 -15.364 -26.185 1.00 57.83 105 ARG A CA 1
ATOM 652 C C . ARG A 1 110 ? 48.748 -15.287 -27.137 1.00 58.87 105 ARG A C 1
ATOM 653 O O . ARG A 1 110 ? 48.665 -14.663 -28.196 1.00 58.65 105 ARG A O 1
ATOM 661 N N . CYS A 1 111 ? 49.849 -15.926 -26.763 1.00 60.29 106 CYS A N 1
ATOM 662 C CA . CYS A 1 111 ? 50.993 -15.996 -27.636 1.00 61.58 106 CYS A CA 1
ATOM 663 C C . CYS A 1 111 ? 50.713 -17.048 -28.714 1.00 62.64 106 CYS A C 1
ATOM 664 O O . CYS A 1 111 ? 51.277 -18.151 -28.708 1.00 63.00 106 CYS A O 1
ATOM 667 N N . HIS A 1 112 ? 49.801 -16.680 -29.615 1.00 63.46 107 HIS A N 1
ATOM 668 C CA A HIS A 1 112 ? 49.403 -17.540 -30.711 0.50 63.57 107 HIS A CA 1
ATOM 669 C CA B HIS A 1 112 ? 49.255 -17.555 -30.660 0.50 63.87 107 HIS A CA 1
ATOM 670 C C . HIS A 1 112 ? 49.044 -16.705 -31.922 1.00 63.95 107 HIS A C 1
ATOM 671 O O . HIS A 1 112 ? 48.434 -15.643 -31.823 1.00 63.95 107 HIS A O 1
ATOM 692 N N . ASP A 1 114 ? 46.982 -17.190 -34.581 1.00 63.98 109 ASP A N 1
ATOM 693 C CA . ASP A 1 114 ? 45.560 -17.044 -34.909 1.00 63.56 109 ASP A CA 1
ATOM 694 C C . ASP A 1 114 ? 44.951 -15.873 -34.133 1.00 62.56 109 ASP A C 1
ATOM 695 O O . ASP A 1 114 ? 44.226 -15.056 -34.703 1.00 62.08 109 ASP A O 1
ATOM 700 N N . ASP A 1 115 ? 45.264 -15.791 -32.839 1.00 61.70 110 ASP A N 1
ATOM 701 C CA . ASP A 1 115 ? 44.835 -14.663 -32.021 1.00 60.73 110 ASP A CA 1
ATOM 702 C C . ASP A 1 115 ? 45.339 -13.365 -32.632 1.00 60.12 110 ASP A C 1
ATOM 703 O O . ASP A 1 115 ? 44.573 -12.423 -32.801 1.00 60.18 110 ASP A O 1
ATOM 708 N N . ALA A 1 116 ? 46.630 -13.323 -32.966 1.00 59.45 111 ALA A N 1
ATOM 709 C CA . ALA A 1 116 ? 47.251 -12.109 -33.483 1.00 59.10 111 ALA A CA 1
ATOM 710 C C . ALA A 1 116 ? 46.586 -11.639 -34.785 1.00 59.01 111 ALA A C 1
ATOM 711 O O . ALA A 1 116 ? 46.313 -10.447 -34.962 1.00 58.62 111 ALA A O 1
ATOM 713 N N . ARG A 1 117 ? 46.308 -12.586 -35.677 1.00 59.22 112 ARG A N 1
ATOM 714 C CA . ARG A 1 117 ? 45.603 -12.290 -36.929 1.00 59.72 112 ARG A CA 1
ATOM 715 C C . ARG A 1 117 ? 44.251 -11.617 -36.668 1.00 59.32 112 ARG A C 1
ATOM 716 O O . ARG A 1 117 ? 43.953 -10.571 -37.250 1.00 59.53 112 ARG A O 1
ATOM 724 N N . VAL A 1 118 ? 43.459 -12.185 -35.761 1.00 58.58 113 VAL A N 1
ATOM 725 C CA . VAL A 1 118 ? 42.190 -11.570 -35.379 1.00 57.90 113 VAL A CA 1
ATOM 726 C C . VAL A 1 118 ? 42.398 -10.149 -34.827 1.00 57.77 113 VAL A C 1
ATOM 727 O O . VAL A 1 118 ? 41.842 -9.194 -35.368 1.00 57.80 113 VAL A O 1
ATOM 731 N N . ALA A 1 119 ? 43.226 -10.010 -33.786 1.00 57.13 114 ALA A N 1
ATOM 732 C CA . ALA A 1 119 ? 43.469 -8.713 -33.137 1.00 56.58 114 ALA A CA 1
ATOM 733 C C . ALA A 1 119 ? 43.873 -7.587 -34.101 1.00 56.19 114 ALA A C 1
ATOM 734 O O . ALA A 1 119 ? 43.318 -6.489 -34.035 1.00 55.80 114 ALA A O 1
ATOM 736 N N . VAL A 1 120 ? 44.818 -7.863 -35.000 1.00 55.97 115 VAL A N 1
ATOM 737 C CA . VAL A 1 120 ? 45.305 -6.824 -35.931 1.00 55.97 115 VAL A CA 1
ATOM 738 C C . VAL A 1 120 ? 44.219 -6.234 -36.862 1.00 55.81 115 VAL A C 1
ATOM 739 O O . VAL A 1 120 ? 44.216 -5.028 -37.137 1.00 56.75 115 VAL A O 1
ATOM 743 N N A GLU A 1 121 ? 43.300 -7.096 -37.302 0.40 55.27 116 GLU A N 1
ATOM 744 N N B GLU A 1 121 ? 43.264 -7.049 -37.247 0.60 55.28 116 GLU A N 1
ATOM 745 C CA A GLU A 1 121 ? 42.198 -6.729 -38.195 0.40 54.50 116 GLU A CA 1
ATOM 746 C CA B GLU A 1 121 ? 42.233 -6.643 -38.166 0.60 54.50 116 GLU A CA 1
ATOM 747 C C A GLU A 1 121 ? 41.175 -5.784 -37.558 0.40 54.12 116 GLU A C 1
ATOM 748 C C B GLU A 1 121 ? 41.157 -5.804 -37.539 0.60 54.15 116 GLU A C 1
ATOM 749 O O A GLU A 1 121 ? 40.457 -5.078 -38.269 0.40 53.99 116 GLU A O 1
ATOM 750 O O B GLU A 1 121 ? 40.375 -5.200 -38.224 0.60 54.01 116 GLU A O 1
ATOM 761 N N . THR A 1 122 ? 41.119 -5.773 -36.227 1.00 53.47 117 THR A N 1
ATOM 762 C CA . THR A 1 122 ? 40.067 -5.049 -35.483 1.00 52.82 117 THR A CA 1
ATOM 763 C C . THR A 1 122 ? 40.177 -3.523 -35.471 1.00 52.55 117 THR A C 1
ATOM 764 O O . THR A 1 122 ? 39.186 -2.834 -35.214 1.00 52.58 117 THR A O 1
ATOM 768 N N . GLY A 1 123 ? 41.369 -3.001 -35.745 1.00 52.02 118 GLY A N 1
ATOM 769 C CA . GLY A 1 123 ? 41.602 -1.552 -35.742 1.00 51.61 118 GLY A CA 1
ATOM 770 C C . GLY A 1 123 ? 42.281 -1.009 -34.495 1.00 51.24 118 GLY A C 1
ATOM 771 O O . GLY A 1 123 ? 42.439 0.203 -34.348 1.00 51.51 118 GLY A O 1
ATOM 772 N N . VAL A 1 124 ? 42.677 -1.900 -33.586 1.00 50.90 119 VAL A N 1
ATOM 773 C CA . VAL A 1 124 ? 43.306 -1.499 -32.315 1.00 49.57 119 VAL A CA 1
ATOM 774 C C . VAL A 1 124 ? 44.661 -0.839 -32.519 1.00 49.93 119 VAL A C 1
ATOM 775 O O . VAL A 1 124 ? 45.386 -1.151 -33.457 1.00 48.77 119 VAL A O 1
ATOM 779 N N . ASP A 1 125 ? 45.004 0.067 -31.608 1.00 50.61 120 ASP A N 1
ATOM 780 C CA . ASP A 1 125 ? 46.287 0.739 -31.659 1.00 51.76 120 ASP A CA 1
ATOM 781 C C . ASP A 1 125 ? 47.415 -0.111 -31.081 1.00 52.11 120 ASP A C 1
ATOM 782 O O . ASP A 1 125 ? 48.589 0.131 -31.373 1.00 52.96 120 ASP A O 1
ATOM 787 N N . GLY A 1 126 ? 47.065 -1.100 -30.266 1.00 51.80 121 GLY A N 1
ATOM 788 C CA . GLY A 1 126 ? 48.078 -1.878 -29.558 1.00 51.80 121 GLY A CA 1
ATOM 789 C C . GLY A 1 126 ? 47.629 -3.268 -29.151 1.00 51.40 121 GLY A C 1
ATOM 790 O O . GLY A 1 126 ? 46.476 -3.472 -28.790 1.00 51.53 121 GLY A O 1
ATOM 791 N N . VAL A 1 127 ? 48.557 -4.215 -29.203 1.00 50.84 122 VAL A N 1
ATOM 792 C CA . VAL A 1 127 ? 48.282 -5.599 -28.847 1.00 50.51 122 VAL A CA 1
ATOM 793 C C . VAL A 1 127 ? 49.299 -6.109 -27.796 1.00 51.55 122 VAL A C 1
ATOM 794 O O . VAL A 1 127 ? 50.520 -6.035 -28.005 1.00 51.59 122 VAL A O 1
ATOM 798 N N . ASP A 1 128 ? 48.782 -6.622 -26.679 1.00 51.97 123 ASP A N 1
ATOM 799 C CA . ASP A 1 128 ? 49.590 -7.277 -25.633 1.00 52.79 123 ASP A CA 1
ATOM 800 C C . ASP A 1 128 ? 49.639 -8.806 -25.819 1.00 53.12 123 ASP A C 1
ATOM 801 O O . ASP A 1 128 ? 48.609 -9.475 -25.770 1.00 53.13 123 ASP A O 1
ATOM 806 N N . VAL A 1 129 ? 50.845 -9.335 -26.031 1.00 53.75 124 VAL A N 1
ATOM 807 C CA . VAL A 1 129 ? 51.128 -10.773 -26.088 1.00 54.12 124 VAL A CA 1
ATOM 808 C C . VAL A 1 129 ? 51.426 -11.266 -24.666 1.00 54.91 124 VAL A C 1
ATOM 809 O O . VAL A 1 129 ? 52.425 -10.876 -24.060 1.00 55.14 124 VAL A O 1
ATOM 813 N N . VAL A 1 130 ? 50.542 -12.100 -24.124 1.00 55.77 125 VAL A N 1
ATOM 814 C CA . VAL A 1 130 ? 50.621 -12.517 -22.721 1.00 56.06 125 VAL A CA 1
ATOM 815 C C . VAL A 1 130 ? 51.053 -13.978 -22.641 1.00 57.23 125 VAL A C 1
ATOM 816 O O . VAL A 1 130 ? 50.529 -14.821 -23.363 1.00 56.63 125 VAL A O 1
ATOM 820 N N . ILE A 1 131 ? 52.040 -14.250 -21.785 1.00 58.66 126 ILE A N 1
ATOM 821 C CA . ILE A 1 131 ? 52.453 -15.618 -21.458 1.00 60.23 126 ILE A CA 1
ATOM 822 C C . ILE A 1 131 ? 52.367 -15.841 -19.939 1.00 61.75 126 ILE A C 1
ATOM 823 O O . ILE A 1 131 ? 52.304 -14.877 -19.144 1.00 61.26 126 ILE A O 1
ATOM 828 N N . GLY A 1 132 ? 52.347 -17.112 -19.541 1.00 63.42 127 GLY A N 1
ATOM 829 C CA . GLY A 1 132 ? 52.347 -17.458 -18.131 1.00 66.00 127 GLY A CA 1
ATOM 830 C C . GLY A 1 132 ? 53.446 -18.457 -17.842 1.00 67.70 127 GLY A C 1
ATOM 831 O O . GLY A 1 132 ? 53.506 -19.502 -18.475 1.00 67.69 127 GLY A O 1
ATOM 832 N N . THR A 1 133 ? 54.322 -18.133 -16.892 1.00 69.38 128 THR A N 1
ATOM 833 C CA . THR A 1 133 ? 55.300 -19.113 -16.388 1.00 71.16 128 THR A CA 1
ATOM 834 C C . THR A 1 133 ? 54.966 -19.581 -14.952 1.00 71.71 128 THR A C 1
ATOM 835 O O . THR A 1 133 ? 54.247 -18.891 -14.193 1.00 72.47 128 THR A O 1
ATOM 839 N N . THR A 1 147 ? 62.524 -21.128 -24.338 1.00 78.06 142 THR A N 1
ATOM 840 C CA . THR A 1 147 ? 63.160 -21.436 -25.630 1.00 78.03 142 THR A CA 1
ATOM 841 C C . THR A 1 147 ? 62.158 -21.615 -26.792 1.00 77.70 142 THR A C 1
ATOM 842 O O . THR A 1 147 ? 62.398 -21.146 -27.907 1.00 77.84 142 THR A O 1
ATOM 846 N N . TYR A 1 148 ? 61.051 -22.306 -26.526 1.00 77.19 143 TYR A N 1
ATOM 847 C CA . TYR A 1 148 ? 59.929 -22.374 -27.467 1.00 76.55 143 TYR A CA 1
ATOM 848 C C . TYR A 1 148 ? 58.998 -21.178 -27.227 1.00 75.96 143 TYR A C 1
ATOM 849 O O . TYR A 1 148 ? 58.221 -20.788 -28.114 1.00 75.85 143 TYR A O 1
ATOM 851 N N . ILE A 1 149 ? 59.084 -20.604 -26.024 1.00 74.83 144 ILE A N 1
ATOM 852 C CA . ILE A 1 149 ? 58.417 -19.345 -25.730 1.00 74.11 144 ILE A CA 1
ATOM 853 C C . ILE A 1 149 ? 58.994 -18.255 -26.636 1.00 73.27 144 ILE A C 1
ATOM 854 O O . ILE A 1 149 ? 58.251 -17.563 -27.325 1.00 72.94 144 ILE A O 1
ATOM 859 N N . ILE A 1 150 ? 60.320 -18.131 -26.645 1.00 72.57 145 ILE A N 1
ATOM 860 C CA . ILE A 1 150 ? 61.007 -17.086 -27.414 1.00 71.94 145 ILE A CA 1
ATOM 861 C C . ILE A 1 150 ? 60.763 -17.201 -28.925 1.00 71.25 145 ILE A C 1
ATOM 862 O O . ILE A 1 150 ? 60.565 -16.187 -29.597 1.00 71.32 145 ILE A O 1
ATOM 867 N N . ASP A 1 151 ? 60.760 -18.428 -29.447 1.00 70.17 146 ASP A N 1
ATOM 868 C CA . ASP A 1 151 ? 60.461 -18.669 -30.863 1.00 69.24 146 ASP A CA 1
ATOM 869 C C . ASP A 1 151 ? 59.033 -18.279 -31.265 1.00 68.11 146 ASP A C 1
ATOM 870 O O . ASP A 1 151 ? 58.841 -17.551 -32.246 1.00 67.86 146 ASP A O 1
ATOM 875 N N . SER A 1 152 ? 58.043 -18.776 -30.514 1.00 66.84 147 SER A N 1
ATOM 876 C CA . SER A 1 152 ? 56.625 -18.436 -30.737 1.00 65.61 147 SER A CA 1
ATOM 877 C C . SER A 1 152 ? 56.379 -16.928 -30.579 1.00 64.29 147 SER A C 1
ATOM 878 O O . SER A 1 152 ? 55.777 -16.287 -31.448 1.00 63.61 147 SER A O 1
ATOM 880 N N . ALA A 1 153 ? 56.873 -16.382 -29.470 1.00 63.09 148 ALA A N 1
ATOM 881 C CA . ALA A 1 153 ? 56.774 -14.951 -29.170 1.00 62.23 148 ALA A CA 1
ATOM 882 C C . ALA A 1 153 ? 57.391 -14.092 -30.269 1.00 61.59 148 ALA A C 1
ATOM 883 O O . ALA A 1 153 ? 56.827 -13.065 -30.628 1.00 61.39 148 ALA A O 1
ATOM 885 N N . THR A 1 154 ? 58.529 -14.524 -30.812 1.00 61.14 149 THR A N 1
ATOM 886 C CA . THR A 1 154 ? 59.183 -13.801 -31.907 1.00 60.82 149 THR A CA 1
ATOM 887 C C . THR A 1 154 ? 58.263 -13.681 -33.120 1.00 60.38 149 THR A C 1
ATOM 888 O O . THR A 1 154 ? 58.075 -12.580 -33.648 1.00 60.51 149 THR A O 1
ATOM 892 N N . GLU A 1 155 ? 57.680 -14.802 -33.547 1.00 59.61 150 GLU A N 1
ATOM 893 C CA . GLU A 1 155 ? 56.763 -14.787 -34.687 1.00 59.07 150 GLU A CA 1
ATOM 894 C C . GLU A 1 155 ? 55.596 -13.810 -34.461 1.00 58.17 150 GLU A C 1
ATOM 895 O O . GLU A 1 155 ? 55.315 -12.940 -35.291 1.00 57.94 150 GLU A O 1
ATOM 901 N N . VAL A 1 156 ? 54.927 -13.958 -33.327 1.00 57.20 151 VAL A N 1
ATOM 902 C CA . VAL A 1 156 ? 53.784 -13.107 -33.001 1.00 56.62 151 VAL A CA 1
ATOM 903 C C . VAL A 1 156 ? 54.168 -11.610 -32.900 1.00 55.83 151 VAL A C 1
ATOM 904 O O . VAL A 1 156 ? 53.496 -10.751 -33.484 1.00 55.39 151 VAL A O 1
ATOM 908 N N . ILE A 1 157 ? 55.265 -11.308 -32.210 1.00 55.12 152 ILE A N 1
ATOM 909 C CA . ILE A 1 157 ? 55.722 -9.915 -32.064 1.00 55.14 152 ILE A CA 1
ATOM 910 C C . ILE A 1 157 ? 56.022 -9.264 -33.429 1.00 54.86 152 ILE A C 1
ATOM 911 O O . ILE A 1 157 ? 55.532 -8.168 -33.724 1.00 54.79 152 ILE A O 1
ATOM 916 N N . ASN A 1 158 ? 56.814 -9.951 -34.252 1.00 54.59 153 ASN A N 1
ATOM 917 C CA . ASN A 1 158 ? 57.184 -9.456 -35.577 1.00 54.44 153 ASN A CA 1
ATOM 918 C C . ASN A 1 158 ? 56.001 -9.323 -36.540 1.00 54.11 153 ASN A C 1
ATOM 919 O O . ASN A 1 158 ? 55.970 -8.416 -37.366 1.00 54.16 153 ASN A O 1
ATOM 924 N N . PHE A 1 159 ? 55.027 -10.219 -36.421 1.00 53.92 154 PHE A N 1
ATOM 925 C CA . PHE A 1 159 ? 53.778 -10.067 -37.156 1.00 54.28 154 PHE A CA 1
ATOM 926 C C . PHE A 1 159 ? 53.034 -8.774 -36.788 1.00 54.61 154 PHE A C 1
ATOM 927 O O . PHE A 1 159 ? 52.613 -8.017 -37.678 1.00 54.86 154 PHE A O 1
ATOM 935 N N . VAL A 1 160 ? 52.863 -8.532 -35.485 1.00 54.11 155 VAL A N 1
ATOM 936 C CA . VAL A 1 160 ? 52.129 -7.356 -35.029 1.00 54.37 155 VAL A CA 1
ATOM 937 C C . VAL A 1 160 ? 52.851 -6.085 -35.454 1.00 54.64 155 VAL A C 1
ATOM 938 O O . VAL A 1 160 ? 52.224 -5.194 -36.032 1.00 54.95 155 VAL A O 1
ATOM 942 N N . LYS A 1 161 ? 54.159 -6.018 -35.197 1.00 54.72 156 LYS A N 1
ATOM 943 C CA . LYS A 1 161 ? 54.980 -4.890 -35.647 1.00 55.49 156 LYS A CA 1
ATOM 944 C C . LYS A 1 161 ? 54.873 -4.648 -37.160 1.00 55.49 156 LYS A C 1
ATOM 945 O O . LYS A 1 161 ? 54.779 -3.501 -37.589 1.00 55.59 156 LYS A O 1
ATOM 951 N N . SER A 1 162 ? 54.865 -5.715 -37.959 1.00 55.53 157 SER A N 1
ATOM 952 C CA . SER A 1 162 ? 54.740 -5.568 -39.425 1.00 55.76 157 SER A CA 1
ATOM 953 C C . SER A 1 162 ? 53.387 -4.979 -39.868 1.00 55.74 157 SER A C 1
ATOM 954 O O . SER A 1 162 ? 53.209 -4.638 -41.032 1.00 55.52 157 SER A O 1
ATOM 957 N N . LYS A 1 163 ? 52.434 -4.861 -38.944 1.00 55.61 158 LYS A N 1
ATOM 958 C CA . LYS A 1 163 ? 51.144 -4.290 -39.298 1.00 55.28 158 LYS A CA 1
ATOM 959 C C . LYS A 1 163 ? 51.041 -2.838 -38.860 1.00 55.23 158 LYS A C 1
ATOM 960 O O . LYS A 1 163 ? 50.016 -2.202 -39.075 1.00 55.19 158 LYS A O 1
ATOM 962 N N . GLY A 1 164 ? 52.115 -2.318 -38.261 1.00 55.60 159 GLY A N 1
ATOM 963 C CA . GLY A 1 164 ? 52.175 -0.926 -37.795 1.00 55.71 159 GLY A CA 1
ATOM 964 C C . GLY A 1 164 ? 51.508 -0.736 -36.441 1.00 56.14 159 GLY A C 1
ATOM 965 O O . GLY A 1 164 ? 51.240 0.391 -36.008 1.00 56.19 159 GLY A O 1
ATOM 966 N N . ILE A 1 165 ? 51.252 -1.849 -35.763 1.00 56.11 160 ILE A N 1
ATOM 967 C CA . ILE A 1 165 ? 50.516 -1.849 -34.511 1.00 55.79 160 ILE A CA 1
ATOM 968 C C . ILE A 1 165 ? 51.506 -1.996 -33.339 1.00 55.90 160 ILE A C 1
ATOM 969 O O . ILE A 1 165 ? 52.455 -2.786 -33.408 1.00 55.78 160 ILE A O 1
ATOM 974 N N . GLU A 1 166 ? 51.289 -1.207 -32.288 1.00 55.44 161 GLU A N 1
ATOM 975 C CA . GLU A 1 166 ? 52.101 -1.258 -31.079 1.00 55.61 161 GLU A CA 1
ATOM 976 C C . GLU A 1 166 ? 52.018 -2.646 -30.441 1.00 54.38 161 GLU A C 1
ATOM 977 O O . GLU A 1 166 ? 50.932 -3.231 -30.325 1.00 54.43 161 GLU A O 1
ATOM 983 N N . VAL A 1 167 ? 53.174 -3.182 -30.058 1.00 53.12 162 VAL A N 1
ATOM 984 C CA . VAL A 1 167 ? 53.224 -4.510 -29.444 1.00 52.22 162 VAL A CA 1
ATOM 985 C C . VAL A 1 167 ? 53.838 -4.487 -28.030 1.00 52.20 162 VAL A C 1
ATOM 986 O O . VAL A 1 167 ? 54.805 -3.763 -27.743 1.00 51.90 162 VAL A O 1
ATOM 990 N N . ARG A 1 168 ? 53.227 -5.253 -27.142 1.00 52.05 163 ARG A N 1
ATOM 991 C CA . ARG A 1 168 ? 53.699 -5.364 -25.766 1.00 52.21 163 ARG A CA 1
ATOM 992 C C . ARG A 1 168 ? 53.752 -6.835 -25.406 1.00 52.13 163 ARG A C 1
ATOM 993 O O . ARG A 1 168 ? 53.058 -7.659 -26.021 1.00 51.69 163 ARG A O 1
ATOM 1001 N N . PHE A 1 169 ? 54.594 -7.167 -24.442 1.00 51.57 164 PHE A N 1
ATOM 1002 C CA . PHE A 1 169 ? 54.764 -8.552 -24.040 1.00 51.84 164 PHE A CA 1
ATOM 1003 C C . PHE A 1 169 ? 54.706 -8.607 -22.540 1.00 51.84 164 PHE A C 1
ATOM 1004 O O . PHE A 1 169 ? 55.460 -7.898 -21.868 1.00 51.81 164 PHE A O 1
ATOM 1012 N N . SER A 1 170 ? 53.817 -9.448 -22.026 1.00 52.07 165 SER A N 1
ATOM 1013 C CA . SER A 1 170 ? 53.503 -9.472 -20.600 1.00 53.05 165 SER A CA 1
ATOM 1014 C C . SER A 1 170 ? 53.511 -10.877 -20.060 1.00 53.20 165 SER A C 1
ATOM 1015 O O . SER A 1 170 ? 53.285 -11.853 -20.801 1.00 52.93 165 SER A O 1
ATOM 1018 N N . SER A 1 171 ? 53.805 -10.964 -18.765 1.00 53.39 166 SER A N 1
ATOM 1019 C CA . SER A 1 171 ? 53.684 -12.214 -18.036 1.00 53.57 166 SER A CA 1
ATOM 1020 C C . SER A 1 171 ? 52.507 -12.078 -17.088 1.00 53.58 166 SER A C 1
ATOM 1021 O O . SER A 1 171 ? 52.228 -10.991 -16.564 1.00 52.84 166 SER A O 1
ATOM 1024 N N . GLU A 1 172 ? 51.809 -13.193 -16.915 1.00 53.81 167 GLU A N 1
ATOM 1025 C CA . GLU A 1 172 ? 50.734 -13.305 -15.952 1.00 54.04 167 GLU A CA 1
ATOM 1026 C C . GLU A 1 172 ? 51.283 -13.926 -14.661 1.00 53.22 167 GLU A C 1
ATOM 1027 O O . GLU A 1 172 ? 52.123 -14.822 -14.718 1.00 52.67 167 GLU A O 1
ATOM 1033 N N . ASP A 1 173 ? 50.765 -13.485 -13.517 1.00 52.55 168 ASP A N 1
ATOM 1034 C CA . ASP A 1 173 ? 51.213 -13.964 -12.204 1.00 53.34 168 ASP A CA 1
ATOM 1035 C C . ASP A 1 173 ? 52.746 -13.860 -12.052 1.00 52.86 168 ASP A C 1
ATOM 1036 O O . ASP A 1 173 ? 53.417 -14.818 -11.669 1.00 52.13 168 ASP A O 1
ATOM 1041 N N . SER A 1 174 ? 53.272 -12.680 -12.382 1.00 52.79 169 SER A N 1
ATOM 1042 C CA . SER A 1 174 ? 54.721 -12.415 -12.421 1.00 52.42 169 SER A CA 1
ATOM 1043 C C . SER A 1 174 ? 55.420 -12.669 -11.086 1.00 52.05 169 SER A C 1
ATOM 1044 O O . SER A 1 174 ? 56.587 -13.021 -11.081 1.00 51.89 169 SER A O 1
ATOM 1047 N N . PHE A 1 175 ? 54.707 -12.480 -9.969 1.00 52.18 170 PHE A N 1
ATOM 1048 C CA . PHE A 1 175 ? 55.321 -12.534 -8.622 1.00 52.25 170 PHE A CA 1
ATOM 1049 C C . PHE A 1 175 ? 55.318 -13.930 -8.016 1.00 53.24 170 PHE A C 1
ATOM 1050 O O . PHE A 1 175 ? 55.842 -14.145 -6.916 1.00 54.15 170 PHE A O 1
ATOM 1058 N N . ARG A 1 176 ? 54.726 -14.885 -8.732 1.00 52.82 171 ARG A N 1
ATOM 1059 C CA . ARG A 1 176 ? 54.855 -16.269 -8.349 1.00 52.63 171 ARG A CA 1
ATOM 1060 C C . ARG A 1 176 ? 55.596 -17.036 -9.444 1.00 53.30 171 ARG A C 1
ATOM 1061 O O . ARG A 1 176 ? 55.496 -18.256 -9.527 1.00 53.47 171 ARG A O 1
ATOM 1069 N N . SER A 1 177 ? 56.340 -16.322 -10.284 1.00 53.37 172 SER A N 1
ATOM 1070 C CA . SER A 1 177 ? 57.137 -16.976 -11.333 1.00 53.96 172 SER A CA 1
ATOM 1071 C C . SER A 1 177 ? 58.601 -16.974 -10.935 1.00 54.51 172 SER A C 1
ATOM 1072 O O . SER A 1 177 ? 59.012 -16.206 -10.072 1.00 53.81 172 SER A O 1
ATOM 1075 N N . ASP A 1 178 ? 59.385 -17.849 -11.556 1.00 55.65 173 ASP A N 1
ATOM 1076 C CA . ASP A 1 178 ? 60.823 -17.848 -11.346 1.00 57.03 173 ASP A CA 1
ATOM 1077 C C . ASP A 1 178 ? 61.411 -16.545 -11.894 1.00 57.18 173 ASP A C 1
ATOM 1078 O O . ASP A 1 178 ? 61.282 -16.246 -13.083 1.00 56.52 173 ASP A O 1
ATOM 1083 N N . LEU A 1 179 ? 62.040 -15.781 -11.005 1.00 58.31 174 LEU A N 1
ATOM 1084 C CA . LEU A 1 179 ? 62.595 -14.466 -11.327 1.00 59.27 174 LEU A CA 1
ATOM 1085 C C . LEU A 1 179 ? 63.588 -14.471 -12.471 1.00 58.86 174 LEU A C 1
ATOM 1086 O O . LEU A 1 179 ? 63.473 -13.676 -13.404 1.00 59.07 174 LEU A O 1
ATOM 1091 N N . VAL A 1 180 ? 64.567 -15.361 -12.385 1.00 58.41 175 VAL A N 1
ATOM 1092 C CA . VAL A 1 180 ? 65.626 -15.431 -13.386 1.00 58.05 175 VAL A CA 1
ATOM 1093 C C . VAL A 1 180 ? 65.069 -15.735 -14.777 1.00 57.79 175 VAL A C 1
ATOM 1094 O O . VAL A 1 180 ? 65.466 -15.093 -15.744 1.00 58.35 175 VAL A O 1
ATOM 1098 N N . ASP A 1 181 ? 64.139 -16.687 -14.870 1.00 57.24 176 ASP A N 1
ATOM 1099 C CA . ASP A 1 181 ? 63.483 -17.021 -16.140 1.00 56.35 176 ASP A CA 1
ATOM 1100 C C . ASP A 1 181 ? 62.664 -15.860 -16.680 1.00 55.35 176 ASP A C 1
ATOM 1101 O O . ASP A 1 181 ? 62.679 -15.573 -17.872 1.00 55.40 176 ASP A O 1
ATOM 1106 N N . LEU A 1 182 ? 61.928 -15.212 -15.793 1.00 54.15 177 LEU A N 1
ATOM 1107 C CA . LEU A 1 182 ? 61.113 -14.072 -16.170 1.00 54.09 177 LEU A CA 1
ATOM 1108 C C . LEU A 1 182 ? 61.981 -12.943 -16.738 1.00 52.84 177 LEU A C 1
ATOM 1109 O O . LEU A 1 182 ? 61.712 -12.428 -17.819 1.00 52.58 177 LEU A O 1
ATOM 1114 N N . LEU A 1 183 ? 63.037 -12.592 -16.006 1.00 52.71 178 LEU A N 1
ATOM 1115 C CA . LEU A 1 183 ? 63.956 -11.518 -16.394 1.00 52.51 178 LEU A CA 1
ATOM 1116 C C . LEU A 1 183 ? 64.686 -11.857 -17.678 1.00 52.24 178 LEU A C 1
ATOM 1117 O O . LEU A 1 183 ? 64.833 -10.986 -18.531 1.00 52.19 178 LEU A O 1
ATOM 1122 N N . SER A 1 184 ? 65.097 -13.124 -17.829 1.00 52.28 179 SER A N 1
ATOM 1123 C CA . SER A 1 184 ? 65.709 -13.619 -19.079 1.00 53.04 179 SER A CA 1
ATOM 1124 C C . SER A 1 184 ? 64.755 -13.505 -20.275 1.00 53.49 179 SER A C 1
ATOM 1125 O O . SER A 1 184 ? 65.155 -13.099 -21.366 1.00 53.38 179 SER A O 1
ATOM 1128 N N . LEU A 1 185 ? 63.487 -13.850 -20.059 1.00 53.79 180 LEU A N 1
ATOM 1129 C CA . LEU A 1 185 ? 62.470 -13.711 -21.099 1.00 54.48 180 LEU A CA 1
ATOM 1130 C C . LEU A 1 185 ? 62.258 -12.251 -21.536 1.00 54.23 180 LEU A C 1
ATOM 1131 O O . LEU A 1 185 ? 62.209 -11.969 -22.727 1.00 54.40 180 LEU A O 1
ATOM 1136 N N . TYR A 1 186 ? 62.129 -11.333 -20.574 1.00 53.77 181 TYR A N 1
ATOM 1137 C CA . TYR A 1 186 ? 61.986 -9.914 -20.888 1.00 53.75 181 TYR A CA 1
ATOM 1138 C C . TYR A 1 186 ? 63.208 -9.390 -21.640 1.00 53.62 181 TYR A C 1
ATOM 1139 O O . TYR A 1 186 ? 63.075 -8.613 -22.578 1.00 53.47 181 TYR A O 1
ATOM 1148 N N . LYS A 1 187 ? 64.396 -9.796 -21.199 1.00 53.63 182 LYS A N 1
ATOM 1149 C CA . LYS A 1 187 ? 65.644 -9.443 -21.869 1.00 54.72 182 LYS A CA 1
ATOM 1150 C C . LYS A 1 187 ? 65.615 -9.853 -23.360 1.00 54.18 182 LYS A C 1
ATOM 1151 O O . LYS A 1 187 ? 65.914 -9.040 -24.237 1.00 54.18 182 LYS A O 1
ATOM 1157 N N . ALA A 1 188 ? 65.219 -11.094 -23.633 1.00 53.71 183 ALA A N 1
ATOM 1158 C CA . ALA A 1 188 ? 65.131 -11.612 -25.014 1.00 53.70 183 ALA A CA 1
ATOM 1159 C C . ALA A 1 188 ? 64.106 -10.864 -25.864 1.00 53.81 183 ALA A C 1
ATOM 1160 O O . ALA A 1 188 ? 64.318 -10.602 -27.040 1.00 54.11 183 ALA A O 1
ATOM 1162 N N . VAL A 1 189 ? 62.987 -10.511 -25.255 1.00 54.20 184 VAL A N 1
ATOM 1163 C CA . VAL A 1 189 ? 61.885 -9.906 -25.983 1.00 54.50 184 VAL A CA 1
ATOM 1164 C C . VAL A 1 189 ? 62.206 -8.429 -26.277 1.00 54.76 184 VAL A C 1
ATOM 1165 O O . VAL A 1 189 ? 61.797 -7.877 -27.304 1.00 54.54 184 VAL A O 1
ATOM 1169 N N . ASP A 1 190 ? 62.974 -7.821 -25.373 1.00 55.02 185 ASP A N 1
ATOM 1170 C CA . ASP A 1 190 ? 63.526 -6.474 -25.546 1.00 55.70 185 ASP A CA 1
ATOM 1171 C C . ASP A 1 190 ? 64.474 -6.394 -26.742 1.00 55.86 185 ASP A C 1
ATOM 1172 O O . ASP A 1 190 ? 64.497 -5.380 -27.438 1.00 56.36 185 ASP A O 1
ATOM 1177 N N . LYS A 1 191 ? 65.246 -7.452 -26.979 1.00 56.28 186 LYS A N 1
ATOM 1178 C CA . LYS A 1 191 ? 66.168 -7.494 -28.123 1.00 56.68 186 LYS A CA 1
ATOM 1179 C C . LYS A 1 191 ? 65.440 -7.661 -29.470 1.00 57.07 186 LYS A C 1
ATOM 1180 O O . LYS A 1 191 ? 65.837 -7.049 -30.468 1.00 57.43 186 LYS A O 1
ATOM 1182 N N . ILE A 1 192 ? 64.399 -8.500 -29.503 1.00 57.16 187 ILE A N 1
ATOM 1183 C CA . ILE A 1 192 ? 63.481 -8.569 -30.657 1.00 57.19 187 ILE A CA 1
ATOM 1184 C C . ILE A 1 192 ? 62.929 -7.168 -30.953 1.00 56.69 187 ILE A C 1
ATOM 1185 O O . ILE A 1 192 ? 62.869 -6.739 -32.093 1.00 56.41 187 ILE A O 1
ATOM 1190 N N . GLY A 1 193 ? 62.533 -6.459 -29.902 1.00 56.22 188 GLY A N 1
ATOM 1191 C CA . GLY A 1 193 ? 61.962 -5.126 -30.043 1.00 55.54 188 GLY A CA 1
ATOM 1192 C C . GLY A 1 193 ? 60.467 -5.186 -29.824 1.00 54.80 188 GLY A C 1
ATOM 1193 O O . GLY A 1 193 ? 59.739 -5.745 -30.638 1.00 55.51 188 GLY A O 1
ATOM 1194 N N . VAL A 1 194 ? 60.024 -4.655 -28.694 1.00 53.69 189 VAL A N 1
ATOM 1195 C CA . VAL A 1 194 ? 58.614 -4.460 -28.399 1.00 52.65 189 VAL A CA 1
ATOM 1196 C C . VAL A 1 194 ? 58.476 -3.017 -27.915 1.00 52.74 189 VAL A C 1
ATOM 1197 O O . VAL A 1 194 ? 59.464 -2.391 -27.514 1.00 52.39 189 VAL A O 1
ATOM 1201 N N . ASN A 1 195 ? 57.258 -2.495 -27.937 1.00 52.52 190 ASN A N 1
ATOM 1202 C CA . ASN A 1 195 ? 56.993 -1.187 -27.356 1.00 52.90 190 ASN A CA 1
ATOM 1203 C C . ASN A 1 195 ? 57.041 -1.170 -25.818 1.00 52.63 190 ASN A C 1
ATOM 1204 O O . ASN A 1 195 ? 57.585 -0.244 -25.219 1.00 52.97 190 ASN A O 1
ATOM 1209 N N . ARG A 1 196 ? 56.478 -2.196 -25.191 1.00 52.09 191 ARG A N 1
ATOM 1210 C CA . ARG A 1 196 ? 56.395 -2.274 -23.737 1.00 52.07 191 ARG A CA 1
ATOM 1211 C C . ARG A 1 196 ? 56.483 -3.707 -23.236 1.00 51.03 191 ARG A C 1
ATOM 1212 O O . ARG A 1 196 ? 56.075 -4.621 -23.929 1.00 50.01 191 ARG A O 1
ATOM 1220 N N . VAL A 1 197 ? 56.952 -3.881 -21.999 1.00 50.15 192 VAL A N 1
ATOM 1221 C CA . VAL A 1 197 ? 56.771 -5.161 -21.309 1.00 49.35 192 VAL A CA 1
ATOM 1222 C C . VAL A 1 197 ? 55.806 -4.995 -20.124 1.00 49.73 192 VAL A C 1
ATOM 1223 O O . VAL A 1 197 ? 55.676 -3.901 -19.575 1.00 48.59 192 VAL A O 1
ATOM 1227 N N . GLY A 1 198 ? 55.132 -6.082 -19.749 1.00 49.80 193 GLY A N 1
ATOM 1228 C CA . GLY A 1 198 ? 54.114 -6.018 -18.703 1.00 50.67 193 GLY A CA 1
ATOM 1229 C C . GLY A 1 198 ? 54.400 -6.961 -17.558 1.00 50.89 193 GLY A C 1
ATOM 1230 O O . GLY A 1 198 ? 54.841 -8.078 -17.764 1.00 50.43 193 GLY A O 1
ATOM 1231 N N . ILE A 1 199 ? 54.152 -6.470 -16.354 1.00 51.07 194 ILE A N 1
ATOM 1232 C CA . ILE A 1 199 ? 54.242 -7.208 -15.108 1.00 51.82 194 ILE A CA 1
ATOM 1233 C C . ILE A 1 199 ? 52.834 -7.220 -14.502 1.00 51.67 194 ILE A C 1
ATOM 1234 O O . ILE A 1 199 ? 52.140 -6.205 -14.546 1.00 52.53 194 ILE A O 1
ATOM 1239 N N . ALA A 1 200 ? 52.417 -8.338 -13.922 1.00 50.23 195 ALA A N 1
ATOM 1240 C CA . ALA A 1 200 ? 51.067 -8.455 -13.382 1.00 49.77 195 ALA A CA 1
ATOM 1241 C C . ALA A 1 200 ? 51.059 -9.231 -12.061 1.00 49.17 195 ALA A C 1
ATOM 1242 O O . ALA A 1 200 ? 51.497 -10.373 -12.015 1.00 49.08 195 ALA A O 1
ATOM 1244 N N . ASP A 1 201 ? 50.549 -8.619 -11.003 1.00 48.72 196 ASP A N 1
ATOM 1245 C CA . ASP A 1 201 ? 50.301 -9.370 -9.784 1.00 49.21 196 ASP A CA 1
ATOM 1246 C C . ASP A 1 201 ? 48.867 -9.896 -9.828 1.00 49.06 196 ASP A C 1
ATOM 1247 O O . ASP A 1 201 ? 47.964 -9.353 -9.199 1.00 49.40 196 ASP A O 1
ATOM 1252 N N . THR A 1 202 ? 48.697 -10.969 -10.589 1.00 48.63 197 THR A N 1
ATOM 1253 C CA . THR A 1 202 ? 47.410 -11.549 -10.908 1.00 48.21 197 THR A CA 1
ATOM 1254 C C . THR A 1 202 ? 46.739 -12.133 -9.651 1.00 48.66 197 THR A C 1
ATOM 1255 O O . THR A 1 202 ? 45.525 -12.192 -9.582 1.00 49.03 197 THR A O 1
ATOM 1259 N N . VAL A 1 203 ? 47.536 -12.567 -8.675 1.00 48.50 198 VAL A N 1
ATOM 1260 C CA . VAL A 1 203 ? 47.017 -13.265 -7.499 1.00 48.93 198 VAL A CA 1
ATOM 1261 C C . VAL A 1 203 ? 46.764 -12.333 -6.276 1.00 48.83 198 VAL A C 1
ATOM 1262 O O . VAL A 1 203 ? 46.069 -12.711 -5.350 1.00 49.81 198 VAL A O 1
ATOM 1266 N N . GLY A 1 204 ? 47.331 -11.126 -6.289 1.00 48.65 199 GLY A N 1
ATOM 1267 C CA . GLY A 1 204 ? 47.220 -10.183 -5.178 1.00 48.06 199 GLY A CA 1
ATOM 1268 C C . GLY A 1 204 ? 48.096 -10.482 -3.969 1.00 47.82 199 GLY A C 1
ATOM 1269 O O . GLY A 1 204 ? 47.680 -10.238 -2.838 1.00 48.44 199 GLY A O 1
ATOM 1270 N N . CYS A 1 205 ? 49.298 -11.008 -4.184 1.00 46.93 200 CYS A N 1
ATOM 1271 C CA . CYS A 1 205 ? 50.193 -11.361 -3.074 1.00 47.01 200 CYS A CA 1
ATOM 1272 C C . CYS A 1 205 ? 51.394 -10.430 -2.929 1.00 46.32 200 CYS A C 1
ATOM 1273 O O . CYS A 1 205 ? 52.087 -10.469 -1.903 1.00 46.44 200 CYS A O 1
ATOM 1276 N N . ALA A 1 206 ? 51.659 -9.607 -3.939 1.00 45.92 201 ALA A N 1
ATOM 1277 C CA . ALA A 1 206 ? 52.862 -8.783 -3.918 1.00 46.75 201 ALA A CA 1
ATOM 1278 C C . ALA A 1 206 ? 52.792 -7.660 -2.883 1.00 47.07 201 ALA A C 1
ATOM 1279 O O . ALA A 1 206 ? 51.711 -7.111 -2.583 1.00 46.86 201 ALA A O 1
ATOM 1281 N N . THR A 1 207 ? 53.951 -7.330 -2.333 1.00 47.69 202 THR A N 1
ATOM 1282 C CA . THR A 1 207 ? 54.051 -6.267 -1.332 1.00 49.15 202 THR A CA 1
ATOM 1283 C C . THR A 1 207 ? 54.813 -5.097 -1.966 1.00 48.58 202 THR A C 1
ATOM 1284 O O . THR A 1 207 ? 55.566 -5.310 -2.875 1.00 48.41 202 THR A O 1
ATOM 1288 N N . PRO A 1 208 ? 54.594 -3.854 -1.492 1.00 49.48 203 PRO A N 1
ATOM 1289 C CA . PRO A 1 208 ? 55.189 -2.655 -2.113 1.00 49.08 203 PRO A CA 1
ATOM 1290 C C . PRO A 1 208 ? 56.716 -2.674 -2.330 1.00 49.68 203 PRO A C 1
ATOM 1291 O O . PRO A 1 208 ? 57.182 -2.263 -3.397 1.00 49.37 203 PRO A O 1
ATOM 1295 N N . ARG A 1 209 ? 57.494 -3.094 -1.336 1.00 49.82 204 ARG A N 1
ATOM 1296 C CA . ARG A 1 209 ? 58.943 -3.075 -1.497 1.00 51.23 204 ARG A CA 1
ATOM 1297 C C . ARG A 1 209 ? 59.417 -4.146 -2.479 1.00 51.65 204 ARG A C 1
ATOM 1298 O O . ARG A 1 209 ? 60.412 -3.967 -3.171 1.00 51.98 204 ARG A O 1
ATOM 1306 N N . GLN A 1 210 ? 58.687 -5.251 -2.537 1.00 52.01 205 GLN A N 1
ATOM 1307 C CA . GLN A 1 210 ? 58.964 -6.326 -3.487 1.00 52.78 205 GLN A CA 1
ATOM 1308 C C . GLN A 1 210 ? 58.667 -5.835 -4.917 1.00 51.39 205 GLN A C 1
ATOM 1309 O O . GLN A 1 210 ? 59.453 -6.062 -5.839 1.00 50.45 205 GLN A O 1
ATOM 1315 N N . VAL A 1 211 ? 57.545 -5.136 -5.076 1.00 50.28 206 VAL A N 1
ATOM 1316 C CA . VAL A 1 211 ? 57.233 -4.471 -6.330 1.00 49.20 206 VAL A CA 1
ATOM 1317 C C . VAL A 1 211 ? 58.320 -3.457 -6.758 1.00 48.89 206 VAL A C 1
ATOM 1318 O O . VAL A 1 211 ? 58.798 -3.491 -7.898 1.00 48.57 206 VAL A O 1
ATOM 1322 N N . TYR A 1 212 ? 58.710 -2.567 -5.854 1.00 48.90 207 TYR A N 1
ATOM 1323 C CA . TYR A 1 212 ? 59.762 -1.591 -6.137 1.00 48.53 207 TYR A CA 1
ATOM 1324 C C . TYR A 1 212 ? 61.036 -2.278 -6.655 1.00 48.95 207 TYR A C 1
ATOM 1325 O O . TYR A 1 212 ? 61.602 -1.853 -7.684 1.00 48.18 207 TYR A O 1
ATOM 1334 N N A ASP A 1 213 ? 61.483 -3.312 -5.931 0.40 48.14 208 ASP A N 1
ATOM 1335 N N B ASP A 1 213 ? 61.470 -3.317 -5.931 0.60 48.68 208 ASP A N 1
ATOM 1336 C CA A ASP A 1 213 ? 62.728 -4.014 -6.231 0.40 48.38 208 ASP A CA 1
ATOM 1337 C CA B ASP A 1 213 ? 62.701 -4.045 -6.200 0.60 49.72 208 ASP A CA 1
ATOM 1338 C C A ASP A 1 213 ? 62.674 -4.744 -7.579 0.40 48.58 208 ASP A C 1
ATOM 1339 C C B ASP A 1 213 ? 62.653 -4.710 -7.580 0.60 49.38 208 ASP A C 1
ATOM 1340 O O A ASP A 1 213 ? 63.646 -4.718 -8.341 0.40 48.57 208 ASP A O 1
ATOM 1341 O O B ASP A 1 213 ? 63.597 -4.593 -8.370 0.60 49.28 208 ASP A O 1
ATOM 1350 N N . LEU A 1 214 ? 61.543 -5.386 -7.875 1.00 48.71 209 LEU A N 1
ATOM 1351 C CA . LEU A 1 214 ? 61.368 -6.049 -9.163 1.00 49.08 209 LEU A CA 1
ATOM 1352 C C . LEU A 1 214 ? 61.330 -5.074 -10.348 1.00 48.79 209 LEU A C 1
ATOM 1353 O O . LEU A 1 214 ? 61.997 -5.292 -11.354 1.00 49.13 209 LEU A O 1
ATOM 1358 N N . ILE A 1 215 ? 60.538 -4.015 -10.236 1.00 49.42 210 ILE A N 1
ATOM 1359 C CA . ILE A 1 215 ? 60.404 -3.043 -11.324 1.00 49.76 210 ILE A CA 1
ATOM 1360 C C . ILE A 1 215 ? 61.742 -2.338 -11.562 1.00 50.18 210 ILE A C 1
ATOM 1361 O O . ILE A 1 215 ? 62.153 -2.105 -12.694 1.00 50.49 210 ILE A O 1
ATOM 1366 N N . ARG A 1 216 ? 62.418 -2.006 -10.478 1.00 50.13 211 ARG A N 1
ATOM 1367 C CA . ARG A 1 216 ? 63.709 -1.355 -10.567 1.00 51.30 211 ARG A CA 1
ATOM 1368 C C . ARG A 1 216 ? 64.767 -2.257 -11.232 1.00 50.44 211 ARG A C 1
ATOM 1369 O O . ARG A 1 216 ? 65.539 -1.796 -12.056 1.00 51.39 211 ARG A O 1
ATOM 1377 N N . THR A 1 217 ? 64.763 -3.553 -10.932 1.00 49.43 212 THR A N 1
ATOM 1378 C CA . THR A 1 217 ? 65.567 -4.508 -11.704 1.00 48.73 212 THR A CA 1
ATOM 1379 C C . THR A 1 217 ? 65.162 -4.594 -13.186 1.00 48.55 212 THR A C 1
ATOM 1380 O O . THR A 1 217 ? 66.016 -4.571 -14.081 1.00 48.06 212 THR A O 1
ATOM 1384 N N . LEU A 1 218 ? 63.867 -4.714 -13.451 1.00 47.65 213 LEU A N 1
ATOM 1385 C CA . LEU A 1 218 ? 63.393 -4.735 -14.832 1.00 47.79 213 LEU A CA 1
ATOM 1386 C C . LEU A 1 218 ? 63.796 -3.469 -15.624 1.00 47.22 213 LEU A C 1
ATOM 1387 O O . LEU A 1 218 ? 64.134 -3.534 -16.802 1.00 47.86 213 LEU A O 1
ATOM 1392 N N . ARG A 1 219 ? 63.734 -2.317 -14.975 1.00 47.09 214 ARG A N 1
ATOM 1393 C CA . ARG A 1 219 ? 64.132 -1.054 -15.583 1.00 46.14 214 ARG A CA 1
ATOM 1394 C C . ARG A 1 219 ? 65.613 -1.056 -16.010 1.00 46.10 214 ARG A C 1
ATOM 1395 O O . ARG A 1 219 ? 65.977 -0.330 -16.926 1.00 45.60 214 ARG A O 1
ATOM 1403 N N . GLY A 1 220 ? 66.449 -1.866 -15.356 1.00 44.78 215 GLY A N 1
ATOM 1404 C CA . GLY A 1 220 ? 67.850 -1.979 -15.713 1.00 45.00 215 GLY A CA 1
ATOM 1405 C C . GLY A 1 220 ? 68.099 -3.095 -16.726 1.00 45.29 215 GLY A C 1
ATOM 1406 O O . GLY A 1 220 ? 69.179 -3.217 -17.267 1.00 44.69 215 GLY A O 1
ATOM 1407 N N . VAL A 1 221 ? 67.088 -3.918 -16.976 1.00 46.33 216 VAL A N 1
ATOM 1408 C CA . VAL A 1 221 ? 67.206 -5.071 -17.876 1.00 47.31 216 VAL A CA 1
ATOM 1409 C C . VAL A 1 221 ? 66.692 -4.713 -19.287 1.00 47.97 216 VAL A C 1
ATOM 1410 O O . VAL A 1 221 ? 67.233 -5.166 -20.289 1.00 47.44 216 VAL A O 1
ATOM 1414 N N . VAL A 1 222 ? 65.620 -3.926 -19.355 1.00 48.60 217 VAL A N 1
ATOM 1415 C CA . VAL A 1 222 ? 65.003 -3.601 -20.652 1.00 48.78 217 VAL A CA 1
ATOM 1416 C C . VAL A 1 222 ? 65.135 -2.112 -20.919 1.00 49.23 217 VAL A C 1
ATOM 1417 O O . VAL A 1 222 ? 65.343 -1.312 -19.999 1.00 49.09 217 VAL A O 1
ATOM 1421 N N . SER A 1 223 ? 65.012 -1.735 -22.178 1.00 49.91 218 SER A N 1
ATOM 1422 C CA . SER A 1 223 ? 65.130 -0.332 -22.553 1.00 50.75 218 SER A CA 1
ATOM 1423 C C . SER A 1 223 ? 63.784 0.258 -22.931 1.00 50.68 218 SER A C 1
ATOM 1424 O O . SER A 1 223 ? 63.700 1.427 -23.262 1.00 51.11 218 SER A O 1
ATOM 1427 N N . CYS A 1 224 ? 62.726 -0.542 -22.866 1.00 50.81 219 CYS A N 1
ATOM 1428 C CA . CYS A 1 224 ? 61.414 -0.086 -23.317 1.00 51.73 219 CYS A CA 1
ATOM 1429 C C . CYS A 1 224 ? 60.566 0.362 -22.122 1.00 51.84 219 CYS A C 1
ATOM 1430 O O . CYS A 1 224 ? 61.036 0.310 -20.986 1.00 52.01 219 CYS A O 1
ATOM 1433 N N . ASP A 1 225 ? 59.336 0.810 -22.388 1.00 51.48 220 ASP A N 1
ATOM 1434 C CA . ASP A 1 225 ? 58.372 1.188 -21.339 1.00 51.82 220 ASP A CA 1
ATOM 1435 C C . ASP A 1 225 ? 57.852 -0.050 -20.576 1.00 51.15 220 ASP A C 1
ATOM 1436 O O . ASP A 1 225 ? 58.005 -1.183 -21.020 1.00 50.48 220 ASP A O 1
ATOM 1441 N N . ILE A 1 226 ? 57.238 0.177 -19.423 1.00 50.35 221 ILE A N 1
ATOM 1442 C CA . ILE A 1 226 ? 56.848 -0.915 -18.561 1.00 50.19 221 ILE A CA 1
ATOM 1443 C C . ILE A 1 226 ? 55.426 -0.690 -18.075 1.00 50.42 221 ILE A C 1
ATOM 1444 O O . ILE A 1 226 ? 55.178 0.318 -17.414 1.00 50.26 221 ILE A O 1
ATOM 1449 N N . GLU A 1 227 ? 54.519 -1.627 -18.382 1.00 49.85 222 GLU A N 1
ATOM 1450 C CA . GLU A 1 227 ? 53.147 -1.540 -17.902 1.00 51.41 222 GLU A CA 1
ATOM 1451 C C . GLU A 1 227 ? 52.899 -2.504 -16.752 1.00 51.98 222 GLU A C 1
ATOM 1452 O O . GLU A 1 227 ? 53.468 -3.598 -16.732 1.00 52.26 222 GLU A O 1
ATOM 1458 N N . CYS A 1 228 ? 52.082 -2.079 -15.780 1.00 52.26 223 CYS A N 1
ATOM 1459 C CA . CYS A 1 228 ? 51.859 -2.861 -14.560 1.00 52.59 223 CYS A CA 1
ATOM 1460 C C . CYS A 1 228 ? 50.396 -3.117 -14.254 1.00 52.49 223 CYS A C 1
ATOM 1461 O O . CYS A 1 228 ? 49.532 -2.323 -14.632 1.00 53.64 223 CYS A O 1
ATOM 1464 N N . HIS A 1 229 ? 50.134 -4.191 -13.507 1.00 50.98 224 HIS A N 1
ATOM 1465 C CA . HIS A 1 229 ? 48.780 -4.597 -13.181 1.00 50.36 224 HIS A CA 1
ATOM 1466 C C . HIS A 1 229 ? 48.750 -5.243 -11.798 1.00 50.07 224 HIS A C 1
ATOM 1467 O O . HIS A 1 229 ? 49.395 -6.283 -11.593 1.00 50.42 224 HIS A O 1
ATOM 1474 N N . PHE A 1 230 ? 47.990 -4.662 -10.869 1.00 49.18 225 PHE A N 1
ATOM 1475 C CA . PHE A 1 230 ? 47.999 -5.112 -9.476 1.00 48.79 225 PHE A CA 1
ATOM 1476 C C . PHE A 1 230 ? 46.623 -5.473 -8.909 1.00 48.29 225 PHE A C 1
ATOM 1477 O O . PHE A 1 230 ? 45.749 -4.637 -8.853 1.00 48.51 225 PHE A O 1
ATOM 1485 N N . HIS A 1 231 ? 46.452 -6.711 -8.457 1.00 47.77 226 HIS A N 1
ATOM 1486 C CA . HIS A 1 231 ? 45.218 -7.093 -7.756 1.00 47.41 226 HIS A CA 1
ATOM 1487 C C . HIS A 1 231 ? 45.213 -6.706 -6.284 1.00 47.90 226 HIS A C 1
ATOM 1488 O O . HIS A 1 231 ? 46.289 -6.565 -5.659 1.00 48.29 226 HIS A O 1
ATOM 1495 N N . ASN A 1 232 ? 44.007 -6.539 -5.732 1.00 47.81 227 ASN A N 1
ATOM 1496 C CA . ASN A 1 232 ? 43.850 -5.880 -4.428 1.00 48.01 227 ASN A CA 1
ATOM 1497 C C . ASN A 1 232 ? 43.469 -6.806 -3.260 1.00 48.09 227 ASN A C 1
ATOM 1498 O O . ASN A 1 232 ? 42.971 -6.357 -2.228 1.00 47.62 227 ASN A O 1
ATOM 1503 N N . ASP A 1 233 ? 43.720 -8.099 -3.413 1.00 47.97 228 ASP A N 1
ATOM 1504 C CA . ASP A 1 233 ? 43.274 -9.071 -2.426 1.00 48.28 228 ASP A CA 1
ATOM 1505 C C . ASP A 1 233 ? 43.760 -8.774 -1.002 1.00 49.07 228 ASP A C 1
ATOM 1506 O O . ASP A 1 233 ? 43.047 -9.066 -0.030 1.00 48.64 228 ASP A O 1
ATOM 1511 N N . THR A 1 234 ? 44.976 -8.225 -0.887 1.00 48.74 229 THR A N 1
ATOM 1512 C CA . THR A 1 234 ? 45.582 -7.984 0.426 1.00 49.27 229 THR A CA 1
ATOM 1513 C C . THR A 1 234 ? 45.708 -6.485 0.690 1.00 49.73 229 THR A C 1
ATOM 1514 O O . THR A 1 234 ? 46.412 -6.079 1.611 1.00 50.91 229 THR A O 1
ATOM 1518 N N . GLY A 1 235 ? 45.011 -5.665 -0.101 1.00 48.98 230 GLY A N 1
ATOM 1519 C CA . GLY A 1 235 ? 44.991 -4.207 0.127 1.00 49.15 230 GLY A CA 1
ATOM 1520 C C . GLY A 1 235 ? 46.186 -3.446 -0.423 1.00 49.42 230 GLY A C 1
ATOM 1521 O O . GLY A 1 235 ? 46.426 -2.303 -0.035 1.00 49.54 230 GLY A O 1
ATOM 1530 N N . ALA A 1 237 ? 46.991 -2.848 -3.832 1.00 47.88 232 ALA A N 1
ATOM 1531 C CA . ALA A 1 237 ? 46.967 -2.531 -5.266 1.00 48.89 232 ALA A CA 1
ATOM 1532 C C . ALA A 1 237 ? 47.374 -1.095 -5.605 1.00 48.85 232 ALA A C 1
ATOM 1533 O O . ALA A 1 237 ? 47.994 -0.873 -6.642 1.00 50.71 232 ALA A O 1
ATOM 1535 N N . ILE A 1 238 ? 46.991 -0.140 -4.761 1.00 47.66 233 ILE A N 1
ATOM 1536 C CA . ILE A 1 238 ? 47.358 1.262 -4.929 1.00 47.29 233 ILE A CA 1
ATOM 1537 C C . ILE A 1 238 ? 48.813 1.520 -4.538 1.00 47.78 233 ILE A C 1
ATOM 1538 O O . ILE A 1 238 ? 49.536 2.183 -5.296 1.00 47.62 233 ILE A O 1
ATOM 1543 N N . ALA A 1 239 ? 49.235 1.007 -3.370 1.00 47.31 234 ALA A N 1
ATOM 1544 C CA . ALA A 1 239 ? 50.640 1.106 -2.927 1.00 47.60 234 ALA A CA 1
ATOM 1545 C C . ALA A 1 239 ? 51.616 0.507 -3.946 1.00 47.84 234 ALA A C 1
ATOM 1546 O O . ALA A 1 239 ? 52.691 1.042 -4.197 1.00 48.69 234 ALA A O 1
ATOM 1548 N N . ASN A 1 240 ? 51.227 -0.628 -4.504 1.00 48.60 235 ASN A N 1
ATOM 1549 C CA . ASN A 1 240 ? 52.026 -1.358 -5.476 1.00 48.61 235 ASN A CA 1
ATOM 1550 C C . ASN A 1 240 ? 52.189 -0.533 -6.759 1.00 48.77 235 ASN A C 1
ATOM 1551 O O . ASN A 1 240 ? 53.291 -0.447 -7.301 1.00 48.69 235 ASN A O 1
ATOM 1556 N N . ALA A 1 241 ? 51.099 0.103 -7.208 1.00 49.49 236 ALA A N 1
ATOM 1557 C CA . ALA A 1 241 ? 51.141 1.025 -8.363 1.00 49.39 236 ALA A CA 1
ATOM 1558 C C . ALA A 1 241 ? 52.070 2.203 -8.088 1.00 49.35 236 ALA A C 1
ATOM 1559 O O . ALA A 1 241 ? 52.886 2.590 -8.939 1.00 50.13 236 ALA A O 1
ATOM 1561 N N . TYR A 1 242 ? 51.937 2.781 -6.899 1.00 48.78 237 TYR A N 1
ATOM 1562 C CA . TYR A 1 242 ? 52.788 3.883 -6.501 1.00 48.91 237 TYR A CA 1
ATOM 1563 C C . TYR A 1 242 ? 54.278 3.546 -6.565 1.00 48.59 237 TYR A C 1
ATOM 1564 O O . TYR A 1 242 ? 55.060 4.289 -7.157 1.00 48.19 237 TYR A O 1
ATOM 1573 N N . CYS A 1 243 ? 54.659 2.432 -5.936 1.00 48.71 238 CYS A N 1
ATOM 1574 C CA . CYS A 1 243 ? 56.046 1.984 -5.884 1.00 48.71 238 CYS A CA 1
ATOM 1575 C C . CYS A 1 243 ? 56.569 1.560 -7.264 1.00 48.26 238 CYS A C 1
ATOM 1576 O O . CYS A 1 243 ? 57.741 1.745 -7.560 1.00 47.84 238 CYS A O 1
ATOM 1579 N N . ALA A 1 244 ? 55.694 0.988 -8.100 1.00 48.00 239 ALA A N 1
ATOM 1580 C CA . ALA A 1 244 ? 56.033 0.674 -9.485 1.00 47.75 239 ALA A CA 1
ATOM 1581 C C . ALA A 1 244 ? 56.454 1.931 -10.228 1.00 47.45 239 ALA A C 1
ATOM 1582 O O . ALA A 1 244 ? 57.477 1.919 -10.902 1.00 47.74 239 ALA A O 1
ATOM 1584 N N . LEU A 1 245 ? 55.660 2.997 -10.112 1.00 47.34 240 LEU A N 1
ATOM 1585 C CA . LEU A 1 245 ? 55.971 4.297 -10.711 1.00 48.08 240 LEU A CA 1
ATOM 1586 C C . LEU A 1 245 ? 57.266 4.905 -10.149 1.00 48.20 240 LEU A C 1
ATOM 1587 O O . LEU A 1 245 ? 58.096 5.417 -10.912 1.00 48.42 240 LEU A O 1
ATOM 1592 N N . GLU A 1 246 ? 57.444 4.850 -8.831 1.00 47.86 241 GLU A N 1
ATOM 1593 C CA . GLU A 1 246 ? 58.718 5.292 -8.216 1.00 48.64 241 GLU A CA 1
ATOM 1594 C C . GLU A 1 246 ? 59.901 4.556 -8.842 1.00 48.60 241 GLU A C 1
ATOM 1595 O O . GLU A 1 246 ? 60.977 5.123 -8.999 1.00 49.22 241 GLU A O 1
ATOM 1601 N N . ALA A 1 247 ? 59.707 3.276 -9.154 1.00 48.47 242 ALA A N 1
ATOM 1602 C CA . ALA A 1 247 ? 60.791 2.428 -9.662 1.00 48.68 242 ALA A CA 1
ATOM 1603 C C . ALA A 1 247 ? 61.020 2.583 -11.173 1.00 49.04 242 ALA A C 1
ATOM 1604 O O . ALA A 1 247 ? 61.930 1.965 -11.731 1.00 49.24 242 ALA A O 1
ATOM 1606 N N . GLY A 1 248 ? 60.183 3.381 -11.839 1.00 49.18 243 GLY A N 1
ATOM 1607 C CA . GLY A 1 248 ? 60.323 3.550 -13.278 1.00 50.16 243 GLY A CA 1
ATOM 1608 C C . GLY A 1 248 ? 59.267 2.990 -14.236 1.00 50.50 243 GLY A C 1
ATOM 1609 O O . GLY A 1 248 ? 59.381 3.197 -15.441 1.00 50.49 243 GLY A O 1
ATOM 1610 N N . ALA A 1 249 ? 58.242 2.307 -13.722 1.00 50.36 244 ALA A N 1
ATOM 1611 C CA . ALA A 1 249 ? 57.119 1.873 -14.558 1.00 50.43 244 ALA A CA 1
ATOM 1612 C C . ALA A 1 249 ? 56.456 3.092 -15.187 1.00 50.42 244 ALA A C 1
ATOM 1613 O O . ALA A 1 249 ? 56.440 4.168 -14.587 1.00 49.74 244 ALA A O 1
ATOM 1615 N N . THR A 1 250 ? 55.899 2.923 -16.387 1.00 50.34 245 THR A N 1
ATOM 1616 C CA . THR A 1 250 ? 55.419 4.073 -17.155 1.00 49.88 245 THR A CA 1
ATOM 1617 C C . THR A 1 250 ? 53.894 4.024 -17.341 1.00 50.01 245 THR A C 1
ATOM 1618 O O . THR A 1 250 ? 53.269 5.036 -17.673 1.00 50.08 245 THR A O 1
ATOM 1622 N N . HIS A 1 251 ? 53.308 2.842 -17.149 1.00 49.73 246 HIS A N 1
ATOM 1623 C CA . HIS A 1 251 ? 51.889 2.605 -17.475 1.00 49.40 246 HIS A CA 1
ATOM 1624 C C . HIS A 1 251 ? 51.275 1.796 -16.345 1.00 49.50 246 HIS A C 1
ATOM 1625 O O . HIS A 1 251 ? 51.833 0.780 -15.942 1.00 49.14 246 HIS A O 1
ATOM 1632 N N . ILE A 1 252 ? 50.130 2.247 -15.834 1.00 49.40 247 ILE A N 1
ATOM 1633 C CA . ILE A 1 252 ? 49.449 1.538 -14.751 1.00 49.15 247 ILE A CA 1
ATOM 1634 C C . ILE A 1 252 ? 48.019 1.195 -15.167 1.00 49.33 247 ILE A C 1
ATOM 1635 O O . ILE A 1 252 ? 47.278 2.089 -15.590 1.00 49.33 247 ILE A O 1
ATOM 1640 N N . ASP A 1 253 ? 47.632 -0.083 -15.065 1.00 48.79 248 ASP A N 1
ATOM 1641 C CA . ASP A 1 253 ? 46.214 -0.480 -15.206 1.00 49.28 248 ASP A CA 1
ATOM 1642 C C . ASP A 1 253 ? 45.382 -0.019 -14.016 1.00 49.70 248 ASP A C 1
ATOM 1643 O O . ASP A 1 253 ? 45.800 -0.170 -12.860 1.00 49.56 248 ASP A O 1
ATOM 1648 N N . THR A 1 254 ? 44.209 0.531 -14.306 1.00 49.90 249 THR A N 1
ATOM 1649 C CA . THR A 1 254 ? 43.206 0.814 -13.285 1.00 49.98 249 THR A CA 1
ATOM 1650 C C . THR A 1 254 ? 41.844 0.297 -13.752 1.00 51.14 249 THR A C 1
ATOM 1651 O O . THR A 1 254 ? 41.665 -0.103 -14.927 1.00 51.45 249 THR A O 1
ATOM 1655 N N . SER A 1 255 ? 40.883 0.262 -12.841 1.00 51.10 250 SER A N 1
ATOM 1656 C CA . SER A 1 255 ? 39.515 0.139 -13.275 1.00 51.82 250 SER A CA 1
ATOM 1657 C C . SER A 1 255 ? 38.650 0.992 -12.369 1.00 51.20 250 SER A C 1
ATOM 1658 O O . SER A 1 255 ? 39.032 1.341 -11.227 1.00 51.47 250 SER A O 1
ATOM 1661 N N . ILE A 1 256 ? 37.510 1.385 -12.906 1.00 50.37 251 ILE A N 1
ATOM 1662 C CA . ILE A 1 256 ? 36.615 2.268 -12.187 1.00 49.53 251 ILE A CA 1
ATOM 1663 C C . ILE A 1 256 ? 36.082 1.515 -10.983 1.00 49.19 251 ILE A C 1
ATOM 1664 O O . ILE A 1 256 ? 35.564 0.413 -11.110 1.00 48.89 251 ILE A O 1
ATOM 1669 N N . LEU A 1 257 ? 36.239 2.131 -9.821 1.00 48.53 252 LEU A N 1
ATOM 1670 C CA . LEU A 1 257 ? 35.898 1.533 -8.547 1.00 48.81 252 LEU A CA 1
ATOM 1671 C C . LEU A 1 257 ? 36.709 0.266 -8.241 1.00 48.82 252 LEU A C 1
ATOM 1672 O O . LEU A 1 257 ? 36.333 -0.507 -7.371 1.00 49.10 252 LEU A O 1
ATOM 1677 N N . GLY A 1 258 ? 37.813 0.056 -8.961 1.00 48.80 253 GLY A N 1
ATOM 1678 C CA . GLY A 1 258 ? 38.616 -1.147 -8.791 1.00 48.44 253 GLY A CA 1
ATOM 1679 C C . GLY A 1 258 ? 37.977 -2.435 -9.330 1.00 48.77 253 GLY A C 1
ATOM 1680 O O . GLY A 1 258 ? 38.561 -3.512 -9.183 1.00 49.00 253 GLY A O 1
ATOM 1681 N N . ILE A 1 259 ? 36.817 -2.352 -9.979 1.00 46.97 254 ILE A N 1
ATOM 1682 C CA . ILE A 1 259 ? 36.057 -3.582 -10.269 1.00 46.82 254 ILE A CA 1
ATOM 1683 C C . ILE A 1 259 ? 36.864 -4.560 -11.098 1.00 46.82 254 ILE A C 1
ATOM 1684 O O . ILE A 1 259 ? 37.617 -4.167 -12.000 1.00 46.92 254 ILE A O 1
ATOM 1689 N N . GLY A 1 260 ? 36.745 -5.838 -10.763 1.00 46.81 255 GLY A N 1
ATOM 1690 C CA . GLY A 1 260 ? 37.433 -6.859 -11.517 1.00 46.08 255 GLY A CA 1
ATOM 1691 C C . GLY A 1 260 ? 37.207 -8.212 -10.889 1.00 47.07 255 GLY A C 1
ATOM 1692 O O . GLY A 1 260 ? 36.253 -8.429 -10.122 1.00 46.31 255 GLY A O 1
ATOM 1693 N N . GLU A 1 261 ? 38.083 -9.135 -11.265 1.00 47.34 256 GLU A N 1
ATOM 1694 C CA . GLU A 1 261 ? 38.117 -10.469 -10.729 1.00 48.23 256 GLU A CA 1
ATOM 1695 C C . GLU A 1 261 ? 38.356 -10.337 -9.222 1.00 48.14 256 GLU A C 1
ATOM 1696 O O . GLU A 1 261 ? 39.178 -9.531 -8.798 1.00 47.78 256 GLU A O 1
ATOM 1702 N N . ARG A 1 262 ? 37.601 -11.100 -8.432 1.00 48.57 257 ARG A N 1
ATOM 1703 C CA . ARG A 1 262 ? 37.643 -11.047 -6.961 1.00 48.66 257 ARG A CA 1
ATOM 1704 C C . ARG A 1 262 ? 37.339 -9.628 -6.456 1.00 49.26 257 ARG A C 1
ATOM 1705 O O . ARG A 1 262 ? 36.359 -9.034 -6.912 1.00 50.00 257 ARG A O 1
ATOM 1713 N N . ASN A 1 263 ? 38.147 -9.067 -5.551 1.00 49.32 258 ASN A N 1
ATOM 1714 C CA . ASN A 1 263 ? 37.958 -7.659 -5.132 1.00 49.27 258 ASN A CA 1
ATOM 1715 C C . ASN A 1 263 ? 38.663 -6.628 -6.062 1.00 49.89 258 ASN A C 1
ATOM 1716 O O . ASN A 1 263 ? 38.761 -5.439 -5.733 1.00 50.98 258 ASN A O 1
ATOM 1721 N N . GLY A 1 264 ? 39.145 -7.089 -7.217 1.00 49.72 259 GLY A N 1
ATOM 1722 C CA . GLY A 1 264 ? 39.588 -6.194 -8.296 1.00 49.44 259 GLY A CA 1
ATOM 1723 C C . GLY A 1 264 ? 41.004 -5.647 -8.186 1.00 50.40 259 GLY A C 1
ATOM 1724 O O . GLY A 1 264 ? 41.870 -6.248 -7.547 1.00 50.63 259 GLY A O 1
ATOM 1725 N N . ILE A 1 265 ? 41.245 -4.502 -8.823 1.00 50.16 260 ILE A N 1
ATOM 1726 C CA . ILE A 1 265 ? 42.602 -4.030 -9.062 1.00 50.26 260 ILE A CA 1
ATOM 1727 C C . ILE A 1 265 ? 42.739 -2.603 -8.563 1.00 50.50 260 ILE A C 1
ATOM 1728 O O . ILE A 1 265 ? 41.836 -2.099 -7.867 1.00 50.79 260 ILE A O 1
ATOM 1733 N N . THR A 1 266 ? 43.861 -1.963 -8.894 1.00 49.99 261 THR A N 1
ATOM 1734 C CA . THR A 1 266 ? 44.064 -0.551 -8.573 1.00 49.53 261 THR A CA 1
ATOM 1735 C C . THR A 1 266 ? 42.844 0.270 -9.035 1.00 49.66 261 THR A C 1
ATOM 1736 O O . THR A 1 266 ? 42.578 0.313 -10.224 1.00 49.17 261 THR A O 1
ATOM 1740 N N . PRO A 1 267 ? 42.090 0.897 -8.103 1.00 49.27 262 PRO A N 1
ATOM 1741 C CA . PRO A 1 267 ? 40.957 1.782 -8.514 1.00 49.34 262 PRO A CA 1
ATOM 1742 C C . PRO A 1 267 ? 41.407 3.086 -9.181 1.00 49.06 262 PRO A C 1
ATOM 1743 O O . PRO A 1 267 ? 42.397 3.655 -8.779 1.00 49.73 262 PRO A O 1
ATOM 1747 N N . LEU A 1 268 ? 40.683 3.527 -10.205 1.00 49.35 263 LEU A N 1
ATOM 1748 C CA . LEU A 1 268 ? 41.021 4.745 -10.936 1.00 49.28 263 LEU A CA 1
ATOM 1749 C C . LEU A 1 268 ? 41.100 5.963 -10.004 1.00 49.38 263 LEU A C 1
ATOM 1750 O O . LEU A 1 268 ? 42.121 6.667 -9.959 1.00 49.94 263 LEU A O 1
ATOM 1755 N N . GLY A 1 269 ? 40.034 6.191 -9.237 1.00 48.99 264 GLY A N 1
ATOM 1756 C CA . GLY A 1 269 ? 39.978 7.331 -8.343 1.00 48.95 264 GLY A CA 1
ATOM 1757 C C . GLY A 1 269 ? 41.031 7.286 -7.244 1.00 48.79 264 GLY A C 1
ATOM 1758 O O . GLY A 1 269 ? 41.568 8.298 -6.885 1.00 49.09 264 GLY A O 1
ATOM 1759 N N . ALA A 1 270 ? 41.300 6.106 -6.700 1.00 48.59 265 ALA A N 1
ATOM 1760 C CA . ALA A 1 270 ? 42.275 5.972 -5.625 1.00 48.35 265 ALA A CA 1
ATOM 1761 C C . ALA A 1 270 ? 43.693 6.259 -6.136 1.00 47.60 265 ALA A C 1
ATOM 1762 O O . ALA A 1 270 ? 44.464 6.907 -5.461 1.00 47.43 265 ALA A O 1
ATOM 1764 N N . LEU A 1 271 ? 44.027 5.794 -7.335 1.00 47.66 266 LEU A N 1
ATOM 1765 C CA . LEU A 1 271 ? 45.350 6.111 -7.916 1.00 47.41 266 LEU A CA 1
ATOM 1766 C C . LEU A 1 271 ? 45.509 7.625 -8.084 1.00 47.14 266 LEU A C 1
ATOM 1767 O O . LEU A 1 271 ? 46.546 8.193 -7.750 1.00 47.56 266 LEU A O 1
ATOM 1772 N N . LEU A 1 272 ? 44.471 8.279 -8.594 1.00 46.97 267 LEU A N 1
ATOM 1773 C CA . LEU A 1 272 ? 44.524 9.714 -8.847 1.00 47.87 267 LEU A CA 1
ATOM 1774 C C . LEU A 1 272 ? 44.600 10.512 -7.548 1.00 47.51 267 LEU A C 1
ATOM 1775 O O . LEU A 1 272 ? 45.268 11.525 -7.522 1.00 47.68 267 LEU A O 1
ATOM 1780 N N . ALA A 1 273 ? 43.930 10.056 -6.482 1.00 47.66 268 ALA A N 1
ATOM 1781 C CA . ALA A 1 273 ? 44.058 10.719 -5.164 1.00 48.76 268 ALA A CA 1
ATOM 1782 C C . ALA A 1 273 ? 45.509 10.645 -4.693 1.00 48.92 268 ALA A C 1
ATOM 1783 O O . ALA A 1 273 ? 46.062 11.634 -4.251 1.00 49.46 268 ALA A O 1
ATOM 1785 N N . ARG A 1 274 ? 46.102 9.458 -4.771 1.00 48.64 269 ARG A N 1
ATOM 1786 C CA . ARG A 1 274 ? 47.501 9.280 -4.393 1.00 48.91 269 ARG A CA 1
ATOM 1787 C C . ARG A 1 274 ? 48.437 10.142 -5.265 1.00 49.08 269 ARG A C 1
ATOM 1788 O O . ARG A 1 274 ? 49.331 10.795 -4.749 1.00 49.56 269 ARG A O 1
ATOM 1804 N N . TYR A 1 276 ? 47.696 12.722 -7.095 1.00 48.04 271 TYR A N 1
ATOM 1805 C CA . TYR A 1 276 ? 47.372 14.126 -6.818 1.00 47.60 271 TYR A CA 1
ATOM 1806 C C . TYR A 1 276 ? 48.150 14.660 -5.625 1.00 47.33 271 TYR A C 1
ATOM 1807 O O . TYR A 1 276 ? 48.694 15.768 -5.691 1.00 47.27 271 TYR A O 1
ATOM 1816 N N . VAL A 1 277 ? 48.245 13.882 -4.543 1.00 47.29 272 VAL A N 1
ATOM 1817 C CA . VAL A 1 277 ? 49.017 14.343 -3.358 1.00 47.16 272 VAL A CA 1
ATOM 1818 C C . VAL A 1 277 ? 50.492 14.486 -3.705 1.00 47.58 272 VAL A C 1
ATOM 1819 O O . VAL A 1 277 ? 51.173 15.411 -3.252 1.00 47.77 272 VAL A O 1
ATOM 1823 N N . THR A 1 278 ? 50.985 13.587 -4.543 1.00 48.21 273 THR A N 1
ATOM 1824 C CA . THR A 1 278 ? 52.368 13.669 -4.997 1.00 48.96 273 THR A CA 1
ATOM 1825 C C . THR A 1 278 ? 52.609 14.875 -5.913 1.00 48.84 273 THR A C 1
ATOM 1826 O O . THR A 1 278 ? 53.581 15.592 -5.740 1.00 47.98 273 THR A O 1
ATOM 1830 N N . ASP A 1 279 ? 51.713 15.120 -6.867 1.00 49.34 274 ASP A N 1
ATOM 1831 C CA . ASP A 1 279 ? 51.902 16.257 -7.787 1.00 50.02 274 ASP A CA 1
ATOM 1832 C C . ASP A 1 279 ? 50.543 16.766 -8.243 1.00 49.76 274 ASP A C 1
ATOM 1833 O O . ASP A 1 279 ? 49.980 16.294 -9.245 1.00 49.17 274 ASP A O 1
ATOM 1838 N N A ARG A 1 280 ? 50.025 17.733 -7.500 0.40 49.63 275 ARG A N 1
ATOM 1839 N N B ARG A 1 280 ? 50.040 17.733 -7.490 0.60 49.67 275 ARG A N 1
ATOM 1840 C CA A ARG A 1 280 ? 48.681 18.242 -7.699 0.40 49.88 275 ARG A CA 1
ATOM 1841 C CA B ARG A 1 280 ? 48.711 18.294 -7.638 0.60 50.19 275 ARG A CA 1
ATOM 1842 C C A ARG A 1 280 ? 48.514 18.931 -9.049 0.40 50.20 275 ARG A C 1
ATOM 1843 C C B ARG A 1 280 ? 48.517 18.935 -9.014 0.60 50.37 275 ARG A C 1
ATOM 1844 O O A ARG A 1 280 ? 47.519 18.717 -9.738 0.40 50.14 275 ARG A O 1
ATOM 1845 O O B ARG A 1 280 ? 47.517 18.671 -9.686 0.60 50.32 275 ARG A O 1
ATOM 1860 N N . GLU A 1 281 ? 49.488 19.750 -9.430 1.00 50.26 276 GLU A N 1
ATOM 1861 C CA A GLU A 1 281 ? 49.392 20.472 -10.692 0.50 50.81 276 GLU A CA 1
ATOM 1862 C CA B GLU A 1 281 ? 49.426 20.471 -10.704 0.50 50.65 276 GLU A CA 1
ATOM 1863 C C . GLU A 1 281 ? 49.360 19.518 -11.894 1.00 50.32 276 GLU A C 1
ATOM 1864 O O . GLU A 1 281 ? 48.610 19.731 -12.828 1.00 50.82 276 GLU A O 1
ATOM 1875 N N . TYR A 1 282 ? 50.149 18.463 -11.852 1.00 49.91 277 TYR A N 1
ATOM 1876 C CA . TYR A 1 282 ? 50.159 17.481 -12.935 1.00 49.84 277 TYR A CA 1
ATOM 1877 C C . TYR A 1 282 ? 48.813 16.763 -13.071 1.00 49.63 277 TYR A C 1
ATOM 1878 O O . TYR A 1 282 ? 48.259 16.665 -14.172 1.00 50.27 277 TYR A O 1
ATOM 1887 N N . ILE A 1 283 ? 48.283 16.266 -11.959 1.00 49.37 278 ILE A N 1
ATOM 1888 C CA . ILE A 1 283 ? 47.050 15.485 -11.994 1.00 48.60 278 ILE A CA 1
ATOM 1889 C C . ILE A 1 283 ? 45.803 16.332 -12.298 1.00 48.96 278 ILE A C 1
ATOM 1890 O O . ILE A 1 283 ? 44.979 15.934 -13.130 1.00 48.31 278 ILE A O 1
ATOM 1895 N N . THR A 1 284 ? 45.677 17.502 -11.665 1.00 48.74 279 THR A N 1
ATOM 1896 C CA . THR A 1 284 ? 44.491 18.340 -11.865 1.00 49.47 279 THR A CA 1
ATOM 1897 C C . THR A 1 284 ? 44.368 18.859 -13.306 1.00 49.39 279 THR A C 1
ATOM 1898 O O . THR A 1 284 ? 43.261 19.002 -13.820 1.00 49.40 279 THR A O 1
ATOM 1902 N N . HIS A 1 285 ? 45.498 19.111 -13.954 1.00 49.48 280 HIS A N 1
ATOM 1903 C CA . HIS A 1 285 ? 45.491 19.528 -15.357 1.00 50.45 280 HIS A CA 1
ATOM 1904 C C . HIS A 1 285 ? 45.455 18.382 -16.373 1.00 50.18 280 HIS A C 1
ATOM 1905 O O . HIS A 1 285 ? 45.114 18.596 -17.515 1.00 50.65 280 HIS A O 1
ATOM 1912 N N . LYS A 1 286 ? 45.820 17.169 -15.987 1.00 50.15 281 LYS A N 1
ATOM 1913 C CA . LYS A 1 286 ? 45.800 16.078 -16.968 1.00 50.28 281 LYS A CA 1
ATOM 1914 C C . LYS A 1 286 ? 44.431 15.395 -17.050 1.00 50.02 281 LYS A C 1
ATOM 1915 O O . LYS A 1 286 ? 44.035 14.933 -18.113 1.00 50.46 281 LYS A O 1
ATOM 1921 N N . TYR A 1 287 ? 43.719 15.336 -15.924 1.00 49.90 282 TYR A N 1
ATOM 1922 C CA . TYR A 1 287 ? 42.453 14.622 -15.829 1.00 49.83 282 TYR A CA 1
ATOM 1923 C C . TYR A 1 287 ? 41.318 15.553 -15.450 1.00 50.66 282 TYR A C 1
ATOM 1924 O O . TYR A 1 287 ? 41.521 16.581 -14.796 1.00 50.23 282 TYR A O 1
ATOM 1933 N N . LYS A 1 288 ? 40.108 15.185 -15.850 1.00 51.29 283 LYS A N 1
ATOM 1934 C CA . LYS A 1 288 ? 38.952 16.001 -15.492 1.00 52.01 283 LYS A CA 1
ATOM 1935 C C . LYS A 1 288 ? 38.356 15.468 -14.207 1.00 51.09 283 LYS A C 1
ATOM 1936 O O . LYS A 1 288 ? 37.363 14.746 -14.215 1.00 51.04 283 LYS A O 1
ATOM 1942 N N . LEU A 1 289 ? 38.995 15.833 -13.100 1.00 50.50 284 LEU A N 1
ATOM 1943 C CA . LEU A 1 289 ? 38.727 15.200 -11.814 1.00 50.08 284 LEU A CA 1
ATOM 1944 C C . LEU A 1 289 ? 37.314 15.432 -11.324 1.00 50.00 284 LEU A C 1
ATOM 1945 O O . LEU A 1 289 ? 36.782 14.607 -10.582 1.00 50.32 284 LEU A O 1
ATOM 1950 N N . ASN A 1 290 ? 36.702 16.537 -11.744 1.00 49.91 285 ASN A N 1
ATOM 1951 C CA . ASN A 1 290 ? 35.321 16.817 -11.375 1.00 50.17 285 ASN A CA 1
ATOM 1952 C C . ASN A 1 290 ? 34.291 15.928 -12.073 1.00 50.61 285 ASN A C 1
ATOM 1953 O O . ASN A 1 290 ? 33.108 15.984 -11.745 1.00 50.65 285 ASN A O 1
ATOM 1958 N N A GLN A 1 291 ? 34.760 15.096 -13.008 0.70 50.66 286 GLN A N 1
ATOM 1959 N N B GLN A 1 291 ? 34.734 15.120 -13.035 0.30 50.30 286 GLN A N 1
ATOM 1960 C CA A GLN A 1 291 ? 33.905 14.155 -13.724 0.70 50.88 286 GLN A CA 1
ATOM 1961 C CA B GLN A 1 291 ? 33.845 14.162 -13.686 0.30 50.05 286 GLN A CA 1
ATOM 1962 C C A GLN A 1 291 ? 33.929 12.760 -13.099 0.70 50.77 286 GLN A C 1
ATOM 1963 C C B GLN A 1 291 ? 34.120 12.719 -13.248 0.30 50.36 286 GLN A C 1
ATOM 1964 O O A GLN A 1 291 ? 33.170 11.883 -13.505 0.70 50.65 286 GLN A O 1
ATOM 1965 O O B GLN A 1 291 ? 33.718 11.771 -13.924 0.30 50.34 286 GLN A O 1
ATOM 1976 N N . LEU A 1 292 ? 34.807 12.566 -12.113 1.00 50.65 287 LEU A N 1
ATOM 1977 C CA . LEU A 1 292 ? 35.036 11.251 -11.500 1.00 50.45 287 LEU A CA 1
ATOM 1978 C C . LEU A 1 292 ? 33.795 10.597 -10.891 1.00 49.85 287 LEU A C 1
ATOM 1979 O O . LEU A 1 292 ? 33.599 9.384 -11.089 1.00 50.51 287 LEU A O 1
ATOM 1984 N N . ARG A 1 293 ? 32.978 11.374 -10.170 1.00 49.33 288 ARG A N 1
ATOM 1985 C CA A ARG A 1 293 ? 31.709 10.876 -9.605 0.50 49.29 288 ARG A CA 1
ATOM 1986 C CA B ARG A 1 293 ? 31.719 10.872 -9.607 0.50 49.36 288 ARG A CA 1
ATOM 1987 C C . ARG A 1 293 ? 30.789 10.328 -10.695 1.00 49.46 288 ARG A C 1
ATOM 1988 O O . ARG A 1 293 ? 30.255 9.231 -10.555 1.00 49.58 288 ARG A O 1
ATOM 2003 N N . GLU A 1 294 ? 30.596 11.097 -11.770 1.00 49.95 289 GLU A N 1
ATOM 2004 C CA . GLU A 1 294 ? 29.700 10.675 -12.875 1.00 50.91 289 GLU A CA 1
ATOM 2005 C C . GLU A 1 294 ? 30.226 9.433 -13.574 1.00 51.08 289 GLU A C 1
ATOM 2006 O O . GLU A 1 294 ? 29.455 8.588 -14.027 1.00 50.83 289 GLU A O 1
ATOM 2012 N N . LEU A 1 295 ? 31.550 9.345 -13.676 1.00 51.15 290 LEU A N 1
ATOM 2013 C CA . LEU A 1 295 ? 32.198 8.217 -14.301 1.00 51.49 290 LEU A CA 1
ATOM 2014 C C . LEU A 1 295 ? 31.944 6.961 -13.468 1.00 51.27 290 LEU A C 1
ATOM 2015 O O . LEU A 1 295 ? 31.587 5.914 -14.003 1.00 51.69 290 LEU A O 1
ATOM 2020 N N . GLU A 1 296 ? 32.105 7.086 -12.152 1.00 51.30 291 GLU A N 1
ATOM 2021 C CA . GLU A 1 296 ? 31.843 5.991 -11.209 1.00 50.75 291 GLU A CA 1
ATOM 2022 C C . GLU A 1 296 ? 30.366 5.650 -11.137 1.00 50.47 291 GLU A C 1
ATOM 2023 O O . GLU A 1 296 ? 30.007 4.489 -11.019 1.00 50.33 291 GLU A O 1
ATOM 2029 N N . ASN A 1 297 ? 29.512 6.674 -11.180 1.00 50.28 292 ASN A N 1
ATOM 2030 C CA . ASN A 1 297 ? 28.068 6.466 -11.096 1.00 50.06 292 ASN A CA 1
ATOM 2031 C C . ASN A 1 297 ? 27.566 5.680 -12.316 1.00 50.04 292 ASN A C 1
ATOM 2032 O O . ASN A 1 297 ? 26.693 4.823 -12.188 1.00 49.88 292 ASN A O 1
ATOM 2037 N N . LEU A 1 298 ? 28.149 5.970 -13.479 1.00 50.01 293 LEU A N 1
ATOM 2038 C CA . LEU A 1 298 ? 27.865 5.252 -14.719 1.00 50.32 293 LEU A CA 1
ATOM 2039 C C . LEU A 1 298 ? 28.171 3.749 -14.573 1.00 50.21 293 LEU A C 1
ATOM 2040 O O . LEU A 1 298 ? 27.354 2.907 -14.941 1.00 49.68 293 LEU A O 1
ATOM 2045 N N . VAL A 1 299 ? 29.335 3.424 -14.004 1.00 50.12 294 VAL A N 1
ATOM 2046 C CA . VAL A 1 299 ? 29.724 2.026 -13.817 1.00 49.69 294 VAL A CA 1
ATOM 2047 C C . VAL A 1 299 ? 28.912 1.378 -12.685 1.00 49.77 294 VAL A C 1
ATOM 2048 O O . VAL A 1 299 ? 28.448 0.253 -12.822 1.00 49.85 294 VAL A O 1
ATOM 2052 N N . ALA A 1 300 ? 28.729 2.101 -11.580 1.00 49.49 295 ALA A N 1
ATOM 2053 C CA . ALA A 1 300 ? 27.967 1.590 -10.437 1.00 49.61 295 ALA A CA 1
ATOM 2054 C C . ALA A 1 300 ? 26.526 1.226 -10.804 1.00 49.28 295 ALA A C 1
ATOM 2055 O O . ALA A 1 300 ? 25.996 0.248 -10.308 1.00 49.56 295 ALA A O 1
ATOM 2057 N N . ASP A 1 301 ? 25.884 2.027 -11.644 1.00 49.50 296 ASP A N 1
ATOM 2058 C CA A ASP A 1 301 ? 24.533 1.718 -12.117 0.50 49.33 296 ASP A CA 1
ATOM 2059 C CA B ASP A 1 301 ? 24.537 1.709 -12.097 0.50 49.52 296 ASP A CA 1
ATOM 2060 C C . ASP A 1 301 ? 24.557 0.446 -12.957 1.00 49.46 296 ASP A C 1
ATOM 2061 O O . ASP A 1 301 ? 23.671 -0.419 -12.828 1.00 49.72 296 ASP A O 1
ATOM 2070 N N . ALA A 1 302 ? 25.569 0.323 -13.814 1.00 48.96 297 ALA A N 1
ATOM 2071 C CA . ALA A 1 302 ? 25.632 -0.816 -14.755 1.00 49.44 297 ALA A CA 1
ATOM 2072 C C . ALA A 1 302 ? 25.914 -2.157 -14.051 1.00 49.34 297 ALA A C 1
ATOM 2073 O O . ALA A 1 302 ? 25.404 -3.201 -14.456 1.00 48.92 297 ALA A O 1
ATOM 2075 N N . VAL A 1 303 ? 26.734 -2.119 -12.999 1.00 49.22 298 VAL A N 1
ATOM 2076 C CA . VAL A 1 303 ? 27.115 -3.350 -12.311 1.00 48.77 298 VAL A CA 1
ATOM 2077 C C . VAL A 1 303 ? 26.332 -3.481 -11.005 1.00 48.85 298 VAL A C 1
ATOM 2078 O O . VAL A 1 303 ? 26.592 -4.372 -10.208 1.00 48.74 298 VAL A O 1
ATOM 2082 N N . GLU A 1 304 ? 25.374 -2.574 -10.816 1.00 49.35 299 GLU A N 1
ATOM 2083 C CA . GLU A 1 304 ? 24.416 -2.595 -9.705 1.00 50.65 299 GLU A CA 1
ATOM 2084 C C . GLU A 1 304 ? 25.033 -2.664 -8.298 1.00 50.75 299 GLU A C 1
ATOM 2085 O O . GLU A 1 304 ? 24.665 -3.537 -7.502 1.00 51.64 299 GLU A O 1
ATOM 2091 N N . VAL A 1 305 ? 25.943 -1.743 -7.989 1.00 50.32 300 VAL A N 1
ATOM 2092 C CA . VAL A 1 305 ? 26.501 -1.627 -6.650 1.00 50.01 300 VAL A CA 1
ATOM 2093 C C . VAL A 1 305 ? 26.311 -0.219 -6.066 1.00 50.07 300 VAL A C 1
ATOM 2094 O O . VAL A 1 305 ? 25.923 0.709 -6.776 1.00 50.52 300 VAL A O 1
ATOM 2098 N N . GLN A 1 306 ? 26.579 -0.081 -4.772 1.00 49.14 301 GLN A N 1
ATOM 2099 C CA A GLN A 1 306 ? 26.561 1.212 -4.126 0.50 49.00 301 GLN A CA 1
ATOM 2100 C CA B GLN A 1 306 ? 26.564 1.219 -4.114 0.50 49.48 301 GLN A CA 1
ATOM 2101 C C . GLN A 1 306 ? 27.964 1.789 -4.200 1.00 49.23 301 GLN A C 1
ATOM 2102 O O . GLN A 1 306 ? 28.934 1.042 -4.371 1.00 49.65 301 GLN A O 1
ATOM 2113 N N . ILE A 1 307 ? 28.077 3.110 -4.107 1.00 48.38 302 ILE A N 1
ATOM 2114 C CA . ILE A 1 307 ? 29.388 3.710 -3.949 1.00 48.08 302 ILE A CA 1
ATOM 2115 C C . ILE A 1 307 ? 29.704 3.557 -2.459 1.00 48.32 302 ILE A C 1
ATOM 2116 O O . ILE A 1 307 ? 28.983 4.094 -1.617 1.00 48.01 302 ILE A O 1
ATOM 2121 N N . PRO A 1 308 ? 30.759 2.798 -2.127 1.00 48.56 303 PRO A N 1
ATOM 2122 C CA . PRO A 1 308 ? 31.151 2.581 -0.728 1.00 48.83 303 PRO A CA 1
ATOM 2123 C C . PRO A 1 308 ? 31.391 3.874 0.068 1.00 49.36 303 PRO A C 1
ATOM 2124 O O . PRO A 1 308 ? 32.043 4.806 -0.426 1.00 49.61 303 PRO A O 1
ATOM 2128 N N . PHE A 1 309 ? 30.874 3.920 1.296 1.00 49.34 304 PHE A N 1
ATOM 2129 C CA . PHE A 1 309 ? 30.967 5.116 2.154 1.00 49.29 304 PHE A CA 1
ATOM 2130 C C . PHE A 1 309 ? 32.402 5.640 2.303 1.00 49.61 304 PHE A C 1
ATOM 2131 O O . PHE A 1 309 ? 32.598 6.863 2.355 1.00 49.81 304 PHE A O 1
ATOM 2139 N N . ASN A 1 310 ? 33.371 4.711 2.346 1.00 49.64 305 ASN A N 1
ATOM 2140 C CA A ASN A 1 310 ? 34.795 4.979 2.533 0.50 49.66 305 ASN A CA 1
ATOM 2141 C CA B ASN A 1 310 ? 34.792 5.056 2.544 0.50 49.91 305 ASN A CA 1
ATOM 2142 C C . ASN A 1 310 ? 35.568 5.163 1.217 1.00 50.46 305 ASN A C 1
ATOM 2143 O O . ASN A 1 310 ? 36.808 5.263 1.220 1.00 51.26 305 ASN A O 1
ATOM 2152 N N . ASN A 1 311 ? 34.846 5.168 0.083 1.00 50.49 306 ASN A N 1
ATOM 2153 C CA . ASN A 1 311 ? 35.480 5.242 -1.254 1.00 49.56 306 ASN A CA 1
ATOM 2154 C C . ASN A 1 311 ? 36.323 6.518 -1.381 1.00 49.75 306 ASN A C 1
ATOM 2155 O O . ASN A 1 311 ? 35.909 7.615 -0.956 1.00 48.51 306 ASN A O 1
ATOM 2160 N N . TYR A 1 312 ? 37.508 6.356 -1.963 1.00 49.77 307 TYR A N 1
ATOM 2161 C CA . TYR A 1 312 ? 38.465 7.444 -2.113 1.00 50.12 307 TYR A CA 1
ATOM 2162 C C . TYR A 1 312 ? 37.839 8.611 -2.875 1.00 50.87 307 TYR A C 1
ATOM 2163 O O . TYR A 1 312 ? 37.213 8.418 -3.932 1.00 50.38 307 TYR A O 1
ATOM 2172 N N . ILE A 1 313 ? 38.005 9.811 -2.325 1.00 50.59 308 ILE A N 1
ATOM 2173 C CA . ILE A 1 313 ? 37.453 11.036 -2.906 1.00 52.01 308 ILE A CA 1
ATOM 2174 C C . ILE A 1 313 ? 35.927 11.126 -2.840 1.00 51.92 308 ILE A C 1
ATOM 2175 O O . ILE A 1 313 ? 35.387 12.059 -2.239 1.00 53.06 308 ILE A O 1
ATOM 2180 N N . THR A 1 314 ? 35.242 10.161 -3.456 1.00 51.64 309 THR A N 1
ATOM 2181 C CA . THR A 1 314 ? 33.819 10.284 -3.771 1.00 50.52 309 THR A CA 1
ATOM 2182 C C . THR A 1 314 ? 32.881 9.596 -2.779 1.00 49.97 309 THR A C 1
ATOM 2183 O O . THR A 1 314 ? 31.670 9.776 -2.868 1.00 49.70 309 THR A O 1
ATOM 2187 N N . GLY A 1 315 ? 33.421 8.819 -1.844 1.00 49.18 310 GLY A N 1
ATOM 2188 C CA . GLY A 1 315 ? 32.601 8.212 -0.803 1.00 49.30 310 GLY A CA 1
ATOM 2189 C C . GLY A 1 315 ? 31.965 9.250 0.122 1.00 50.54 310 GLY A C 1
ATOM 2190 O O . GLY A 1 315 ? 32.519 10.347 0.326 1.00 48.85 310 GLY A O 1
ATOM 2199 N N . CYS A 1 317 ? 31.984 9.566 3.176 1.00 50.96 312 CYS A N 1
ATOM 2200 C CA A CYS A 1 317 ? 32.743 10.046 4.325 0.50 50.81 312 CYS A CA 1
ATOM 2201 C CA B CYS A 1 317 ? 32.800 9.943 4.328 0.50 50.98 312 CYS A CA 1
ATOM 2202 C C . CYS A 1 317 ? 34.151 10.549 4.008 1.00 50.69 312 CYS A C 1
ATOM 2203 O O . CYS A 1 317 ? 34.861 10.994 4.921 1.00 50.79 312 CYS A O 1
ATOM 2208 N N . ALA A 1 318 ? 34.527 10.554 2.725 1.00 50.19 313 ALA A N 1
ATOM 2209 C CA . ALA A 1 318 ? 35.899 10.934 2.353 1.00 49.95 313 ALA A CA 1
ATOM 2210 C C . ALA A 1 318 ? 36.247 12.378 2.692 1.00 49.91 313 ALA A C 1
ATOM 2211 O O . ALA A 1 318 ? 37.382 12.666 3.083 1.00 49.60 313 ALA A O 1
ATOM 2213 N N . PHE A 1 319 ? 35.267 13.271 2.542 1.00 50.16 314 PHE A N 1
ATOM 2214 C CA . PHE A 1 319 ? 35.448 14.677 2.870 1.00 50.46 314 PHE A CA 1
ATOM 2215 C C . PHE A 1 319 ? 34.622 15.047 4.107 1.00 50.03 314 PHE A C 1
ATOM 2216 O O . PHE A 1 319 ? 33.814 15.960 4.062 1.00 49.47 314 PHE A O 1
ATOM 2224 N N . THR A 1 320 ? 34.813 14.314 5.199 1.00 50.21 315 THR A N 1
ATOM 2225 C CA . THR A 1 320 ? 34.127 14.612 6.468 1.00 50.87 315 THR A CA 1
ATOM 2226 C C . THR A 1 320 ? 35.114 14.711 7.631 1.00 50.95 315 THR A C 1
ATOM 2227 O O . THR A 1 320 ? 36.120 14.011 7.647 1.00 51.90 315 THR A O 1
ATOM 2231 N N . HIS A 1 321 ? 34.815 15.578 8.591 1.00 50.67 316 HIS A N 1
ATOM 2232 C CA . HIS A 1 321 ? 35.532 15.642 9.870 1.00 50.45 316 HIS A CA 1
ATOM 2233 C C . HIS A 1 321 ? 34.525 15.416 10.982 1.00 50.78 316 HIS A C 1
ATOM 2234 O O . HIS A 1 321 ? 33.367 15.807 10.850 1.00 50.78 316 HIS A O 1
ATOM 2241 N N . LYS A 1 322 ? 34.948 14.804 12.082 1.00 51.17 317 LYS A N 1
ATOM 2242 C CA . LYS A 1 322 ? 34.077 14.765 13.245 1.00 51.66 317 LYS A CA 1
ATOM 2243 C C . LYS A 1 322 ? 34.268 16.013 14.091 1.00 52.63 317 LYS A C 1
ATOM 2244 O O . LYS A 1 322 ? 35.364 16.323 14.538 1.00 53.71 317 LYS A O 1
ATOM 2250 N N . ALA A 1 323 ? 33.182 16.726 14.311 1.00 53.60 318 ALA A N 1
ATOM 2251 C CA . ALA A 1 323 ? 33.194 17.867 15.195 1.00 54.66 318 ALA A CA 1
ATOM 2252 C C . ALA A 1 323 ? 32.606 17.381 16.525 1.00 55.21 318 ALA A C 1
ATOM 2253 O O . ALA A 1 323 ? 31.803 16.441 16.552 1.00 56.01 318 ALA A O 1
ATOM 2255 N N . GLY A 1 324 ? 33.028 17.974 17.632 1.00 55.71 319 GLY A N 1
ATOM 2256 C CA . GLY A 1 324 ? 32.482 17.574 18.936 1.00 55.96 319 GLY A CA 1
ATOM 2257 C C . GLY A 1 324 ? 33.517 16.893 19.809 1.00 55.80 319 GLY A C 1
ATOM 2258 O O . GLY A 1 324 ? 34.705 16.976 19.516 1.00 56.15 319 GLY A O 1
ATOM 2259 N N . ILE A 1 325 ? 33.073 16.219 20.872 1.00 55.64 320 ILE A N 1
ATOM 2260 C CA . ILE A 1 325 ? 34.004 15.631 21.842 1.00 56.05 320 ILE A CA 1
ATOM 2261 C C . ILE A 1 325 ? 34.867 14.521 21.242 1.00 56.23 320 ILE A C 1
ATOM 2262 O O . ILE A 1 325 ? 35.940 14.224 21.773 1.00 55.96 320 ILE A O 1
ATOM 2267 N N . HIS A 1 326 ? 34.396 13.933 20.133 1.00 56.55 321 HIS A N 1
ATOM 2268 C CA . HIS A 1 326 ? 35.120 12.860 19.442 1.00 57.02 321 HIS A CA 1
ATOM 2269 C C . HIS A 1 326 ? 36.375 13.380 18.739 1.00 57.73 321 HIS A C 1
ATOM 2270 O O . HIS A 1 326 ? 37.332 12.622 18.544 1.00 57.45 321 HIS A O 1
ATOM 2277 N N . ALA A 1 327 ? 36.370 14.670 18.387 1.00 58.27 322 ALA A N 1
ATOM 2278 C CA . ALA A 1 327 ? 37.526 15.310 17.748 1.00 59.00 322 ALA A CA 1
ATOM 2279 C C . ALA A 1 327 ? 38.731 15.383 18.703 1.00 59.51 322 ALA A C 1
ATOM 2280 O O . ALA A 1 327 ? 39.864 15.558 18.258 1.00 59.79 322 ALA A O 1
ATOM 2282 N N . LYS A 1 328 ? 38.484 15.239 20.007 1.00 59.53 323 LYS A N 1
ATOM 2283 C CA . LYS A 1 328 ? 39.561 15.234 20.997 1.00 59.94 323 LYS A CA 1
ATOM 2284 C C . LYS A 1 328 ? 40.302 13.893 21.052 1.00 59.73 323 LYS A C 1
ATOM 2285 O O . LYS A 1 328 ? 41.133 13.656 21.940 1.00 59.61 323 LYS A O 1
ATOM 2291 N N . ALA A 1 329 ? 40.001 13.016 20.098 1.00 59.40 324 ALA A N 1
ATOM 2292 C CA . ALA A 1 329 ? 40.773 11.799 19.923 1.00 59.29 324 ALA A CA 1
ATOM 2293 C C . ALA A 1 329 ? 42.102 12.131 19.232 1.00 59.05 324 ALA A C 1
ATOM 2294 O O . ALA A 1 329 ? 43.007 11.294 19.204 1.00 59.06 324 ALA A O 1
ATOM 2296 N N . ILE A 1 330 ? 42.182 13.345 18.674 1.00 58.78 325 ILE A N 1
ATOM 2297 C CA . ILE A 1 330 ? 43.419 13.951 18.138 1.00 59.02 325 ILE A CA 1
ATOM 2298 C C . ILE A 1 330 ? 43.693 15.331 18.775 1.00 59.07 325 ILE A C 1
ATOM 2299 O O . ILE A 1 330 ? 42.808 15.924 19.395 1.00 57.81 325 ILE A O 1
ATOM 2304 N N . LEU A 1 331 ? 44.908 15.844 18.580 1.00 59.00 326 LEU A N 1
ATOM 2305 C CA . LEU A 1 331 ? 45.330 17.105 19.201 1.00 59.08 326 LEU A CA 1
ATOM 2306 C C . LEU A 1 331 ? 44.938 18.360 18.421 1.00 59.20 326 LEU A C 1
ATOM 2307 O O . LEU A 1 331 ? 44.452 19.329 19.018 1.00 58.99 326 LEU A O 1
ATOM 2312 N N . ALA A 1 332 ? 45.183 18.366 17.109 1.00 58.51 327 ALA A N 1
ATOM 2313 C CA . ALA A 1 332 ? 44.899 19.555 16.298 1.00 58.65 327 ALA A CA 1
ATOM 2314 C C . ALA A 1 332 ? 43.419 19.643 15.883 1.00 58.61 327 ALA A C 1
ATOM 2315 O O . ALA A 1 332 ? 42.685 18.634 15.953 1.00 59.35 327 ALA A O 1
ATOM 2317 N N . ASN A 1 333 ? 42.981 20.841 15.484 1.00 58.15 328 ASN A N 1
ATOM 2318 C CA A ASN A 1 333 ? 41.691 21.006 14.811 0.50 57.96 328 ASN A CA 1
ATOM 2319 C CA B ASN A 1 333 ? 41.691 21.003 14.813 0.50 58.22 328 ASN A CA 1
ATOM 2320 C C . ASN A 1 333 ? 41.607 20.026 13.630 1.00 57.98 328 ASN A C 1
ATOM 2321 O O . ASN A 1 333 ? 42.561 19.911 12.854 1.00 57.67 328 ASN A O 1
ATOM 2330 N N . PRO A 1 334 ? 40.472 19.299 13.488 1.00 57.91 329 PRO A N 1
ATOM 2331 C CA . PRO A 1 334 ? 40.353 18.376 12.332 1.00 57.81 329 PRO A CA 1
ATOM 2332 C C . PRO A 1 334 ? 40.704 18.982 10.957 1.00 57.81 329 PRO A C 1
ATOM 2333 O O . PRO A 1 334 ? 41.273 18.277 10.097 1.00 57.67 329 PRO A O 1
ATOM 2337 N N . SER A 1 335 ? 40.391 20.265 10.745 1.00 57.60 330 SER A N 1
ATOM 2338 C CA . SER A 1 335 ? 40.668 20.907 9.445 1.00 57.56 330 SER A CA 1
ATOM 2339 C C . SER A 1 335 ? 42.178 21.076 9.113 1.00 57.41 330 SER A C 1
ATOM 2340 O O . SER A 1 335 ? 42.527 21.413 7.987 1.00 58.06 330 SER A O 1
ATOM 2343 N N . THR A 1 336 ? 43.060 20.819 10.081 1.00 57.07 331 THR A N 1
ATOM 2344 C CA . THR A 1 336 ? 44.509 20.692 9.845 1.00 57.17 331 THR A CA 1
ATOM 2345 C C . THR A 1 336 ? 44.847 19.539 8.862 1.00 56.77 331 THR A C 1
ATOM 2346 O O . THR A 1 336 ? 45.882 19.558 8.186 1.00 57.31 331 THR A O 1
ATOM 2350 N N . TYR A 1 337 ? 43.974 18.537 8.774 1.00 55.51 332 TYR A N 1
ATOM 2351 C CA . TYR A 1 337 ? 44.287 17.333 8.006 1.00 54.25 332 TYR A CA 1
ATOM 2352 C C . TYR A 1 337 ? 43.359 17.245 6.803 1.00 53.92 332 TYR A C 1
ATOM 2353 O O . TYR A 1 337 ? 42.273 16.668 6.869 1.00 53.80 332 TYR A O 1
ATOM 2362 N N . GLU A 1 338 ? 43.777 17.906 5.725 1.00 53.83 333 GLU A N 1
ATOM 2363 C CA . GLU A 1 338 ? 43.002 17.977 4.490 1.00 54.36 333 GLU A CA 1
ATOM 2364 C C . GLU A 1 338 ? 43.921 17.772 3.275 1.00 54.06 333 GLU A C 1
ATOM 2365 O O . GLU A 1 338 ? 44.084 18.643 2.439 1.00 54.15 333 GLU A O 1
ATOM 2371 N N . ILE A 1 339 ? 44.547 16.607 3.203 1.00 54.08 334 ILE A N 1
ATOM 2372 C CA . ILE A 1 339 ? 45.466 16.325 2.106 1.00 54.07 334 ILE A CA 1
ATOM 2373 C C . ILE A 1 339 ? 44.737 16.506 0.732 1.00 54.25 334 ILE A C 1
ATOM 2374 O O . ILE A 1 339 ? 45.307 16.999 -0.232 1.00 54.26 334 ILE A O 1
ATOM 2379 N N . LEU A 1 340 ? 43.455 16.165 0.686 1.00 54.18 335 LEU A N 1
ATOM 2380 C CA . LEU A 1 340 ? 42.665 16.345 -0.515 1.00 54.41 335 LEU A CA 1
ATOM 2381 C C . LEU A 1 340 ? 41.813 17.595 -0.358 1.00 54.84 335 LEU A C 1
ATOM 2382 O O . LEU A 1 340 ? 41.162 17.794 0.672 1.00 54.97 335 LEU A O 1
ATOM 2387 N N . LYS A 1 341 ? 41.864 18.458 -1.366 1.00 55.59 336 LYS A N 1
ATOM 2388 C CA . LYS A 1 341 ? 41.069 19.678 -1.401 1.00 56.79 336 LYS A CA 1
ATOM 2389 C C . LYS A 1 341 ? 39.782 19.424 -2.203 1.00 56.35 336 LYS A C 1
ATOM 2390 O O . LYS A 1 341 ? 39.855 19.050 -3.368 1.00 56.23 336 LYS A O 1
ATOM 2396 N N . PRO A 1 342 ? 38.596 19.616 -1.575 1.00 56.27 337 PRO A N 1
ATOM 2397 C CA . PRO A 1 342 ? 37.317 19.240 -2.192 1.00 55.95 337 PRO A CA 1
ATOM 2398 C C . PRO A 1 342 ? 37.103 19.892 -3.554 1.00 56.01 337 PRO A C 1
ATOM 2399 O O . PRO A 1 342 ? 36.652 19.213 -4.481 1.00 54.58 337 PRO A O 1
ATOM 2403 N N . GLU A 1 343 ? 37.449 21.183 -3.650 1.00 56.13 338 GLU A N 1
ATOM 2404 C CA A GLU A 1 343 ? 37.267 21.975 -4.876 0.40 56.47 338 GLU A CA 1
ATOM 2405 C CA B GLU A 1 343 ? 37.273 21.970 -4.874 0.60 56.34 338 GLU A CA 1
ATOM 2406 C C . GLU A 1 343 ? 38.041 21.409 -6.072 1.00 56.40 338 GLU A C 1
ATOM 2407 O O . GLU A 1 343 ? 37.641 21.591 -7.211 1.00 57.00 338 GLU A O 1
ATOM 2418 N N . ASP A 1 344 ? 39.142 20.711 -5.823 1.00 55.74 339 ASP A N 1
ATOM 2419 C CA . ASP A 1 344 ? 39.873 20.071 -6.925 1.00 55.61 339 ASP A CA 1
ATOM 2420 C C . ASP A 1 344 ? 39.106 18.901 -7.554 1.00 55.43 339 ASP A C 1
ATOM 2421 O O . ASP A 1 344 ? 39.337 18.545 -8.709 1.00 55.13 339 ASP A O 1
ATOM 2426 N N . PHE A 1 345 ? 38.175 18.339 -6.788 1.00 55.71 340 PHE A N 1
ATOM 2427 C CA . PHE A 1 345 ? 37.424 17.164 -7.189 1.00 56.32 340 PHE A CA 1
ATOM 2428 C C . PHE A 1 345 ? 35.953 17.494 -7.461 1.00 57.36 340 PHE A C 1
ATOM 2429 O O . PHE A 1 345 ? 35.114 16.605 -7.574 1.00 57.10 340 PHE A O 1
ATOM 2437 N N . GLY A 1 346 ? 35.654 18.782 -7.580 1.00 58.90 341 GLY A N 1
ATOM 2438 C CA . GLY A 1 346 ? 34.311 19.226 -7.940 1.00 60.36 341 GLY A CA 1
ATOM 2439 C C . GLY A 1 346 ? 33.400 19.359 -6.735 1.00 61.67 341 GLY A C 1
ATOM 2440 O O . GLY A 1 346 ? 32.199 19.450 -6.889 1.00 61.56 341 GLY A O 1
ATOM 2449 N N . SER A 1 348 ? 32.468 21.050 -2.617 1.00 61.73 343 SER A N 1
ATOM 2450 C CA . SER A 1 348 ? 32.480 22.384 -2.050 1.00 60.65 343 SER A CA 1
ATOM 2451 C C . SER A 1 348 ? 33.186 22.538 -0.699 1.00 59.54 343 SER A C 1
ATOM 2452 O O . SER A 1 348 ? 33.669 23.624 -0.385 1.00 60.43 343 SER A O 1
ATOM 2455 N N . ARG A 1 349 ? 33.278 21.465 0.082 1.00 57.91 344 ARG A N 1
ATOM 2456 C CA . ARG A 1 349 ? 33.878 21.538 1.422 1.00 56.35 344 ARG A CA 1
ATOM 2457 C C . ARG A 1 349 ? 33.941 20.166 2.069 1.00 54.57 344 ARG A C 1
ATOM 2458 O O . ARG A 1 349 ? 33.312 19.233 1.588 1.00 54.60 344 ARG A O 1
ATOM 2466 N N . TYR A 1 350 ? 34.691 20.068 3.164 1.00 53.10 345 TYR A N 1
ATOM 2467 C CA . TYR A 1 350 ? 34.525 19.007 4.141 1.00 51.90 345 TYR A CA 1
ATOM 2468 C C . TYR A 1 350 ? 33.261 19.270 4.944 1.00 51.89 345 TYR A C 1
ATOM 2469 O O . TYR A 1 350 ? 32.973 20.403 5.304 1.00 50.49 345 TYR A O 1
ATOM 2478 N N . VAL A 1 351 ? 32.493 18.221 5.207 1.00 51.99 346 VAL A N 1
ATOM 2479 C CA . VAL A 1 351 ? 31.359 18.336 6.112 1.00 52.30 346 VAL A CA 1
ATOM 2480 C C . VAL A 1 351 ? 31.845 18.059 7.532 1.00 52.62 346 VAL A C 1
ATOM 2481 O O . VAL A 1 351 ? 32.481 17.026 7.787 1.00 53.19 346 VAL A O 1
ATOM 2485 N N . HIS A 1 352 ? 31.582 18.997 8.432 1.00 52.54 347 HIS A N 1
ATOM 2486 C CA . HIS A 1 352 ? 31.922 18.859 9.843 1.00 53.49 347 HIS A CA 1
ATOM 2487 C C . HIS A 1 352 ? 30.728 18.302 10.613 1.00 53.54 347 HIS A C 1
ATOM 2488 O O . HIS A 1 352 ? 29.759 19.009 10.860 1.00 53.27 347 HIS A O 1
ATOM 2495 N N . VAL A 1 353 ? 30.809 17.040 11.013 1.00 53.96 348 VAL A N 1
ATOM 2496 C CA . VAL A 1 353 ? 29.671 16.375 11.638 1.00 54.84 348 VAL A CA 1
ATOM 2497 C C . VAL A 1 353 ? 29.691 16.510 13.149 1.00 55.90 348 VAL A C 1
ATOM 2498 O O . VAL A 1 353 ? 30.618 16.045 13.811 1.00 56.51 348 VAL A O 1
ATOM 2502 N N . GLY A 1 354 ? 28.659 17.152 13.690 1.00 56.65 349 GLY A N 1
ATOM 2503 C CA . GLY A 1 354 ? 28.546 17.327 15.124 1.00 57.51 349 GLY A CA 1
ATOM 2504 C C . GLY A 1 354 ? 27.530 16.403 15.755 1.00 58.12 349 GLY A C 1
ATOM 2505 O O . GLY A 1 354 ? 27.599 16.116 16.942 1.00 59.13 349 GLY A O 1
ATOM 2506 N N . SER A 1 355 ? 26.578 15.941 14.961 1.00 58.45 350 SER A N 1
ATOM 2507 C CA . SER A 1 355 ? 25.448 15.172 15.469 1.00 59.18 350 SER A CA 1
ATOM 2508 C C . SER A 1 355 ? 24.922 14.396 14.285 1.00 59.28 350 SER A C 1
ATOM 2509 O O . SER A 1 355 ? 25.248 14.750 13.150 1.00 59.44 350 SER A O 1
ATOM 2511 N N . ARG A 1 356 ? 24.131 13.348 14.521 1.00 60.13 351 ARG A N 1
ATOM 2512 C CA A ARG A 1 356 ? 23.638 12.502 13.428 0.50 60.73 351 ARG A CA 1
ATOM 2513 C CA B ARG A 1 356 ? 23.650 12.505 13.414 0.50 60.60 351 ARG A CA 1
ATOM 2514 C C . ARG A 1 356 ? 22.803 13.311 12.425 1.00 61.43 351 ARG A C 1
ATOM 2515 O O . ARG A 1 356 ? 21.821 13.935 12.790 1.00 60.96 351 ARG A O 1
ATOM 2530 N N . LEU A 1 357 ? 23.223 13.299 11.164 1.00 63.20 352 LEU A N 1
ATOM 2531 C CA . LEU A 1 357 ? 22.506 13.978 10.084 1.00 64.77 352 LEU A CA 1
ATOM 2532 C C . LEU A 1 357 ? 21.397 13.066 9.582 1.00 65.21 352 LEU A C 1
ATOM 2533 O O . LEU A 1 357 ? 21.662 12.136 8.806 1.00 65.93 352 LEU A O 1
ATOM 2538 N N . THR A 1 358 ? 20.167 13.319 10.019 1.00 65.45 353 THR A N 1
ATOM 2539 C CA . THR A 1 358 ? 19.028 12.494 9.604 1.00 65.46 353 THR A CA 1
ATOM 2540 C C . THR A 1 358 ? 18.057 13.283 8.726 1.00 65.13 353 THR A C 1
ATOM 2541 O O . THR A 1 358 ? 17.875 14.494 8.914 1.00 65.36 353 THR A O 1
ATOM 2545 N N . GLY A 1 359 ? 17.424 12.582 7.787 1.00 64.25 354 GLY A N 1
ATOM 2546 C CA . GLY A 1 359 ? 16.317 13.138 7.015 1.00 62.86 354 GLY A CA 1
ATOM 2547 C C . GLY A 1 359 ? 16.750 14.006 5.856 1.00 61.64 354 GLY A C 1
ATOM 2548 O O . GLY A 1 359 ? 17.661 13.651 5.102 1.00 61.53 354 GLY A O 1
ATOM 2549 N N . TRP A 1 360 ? 16.081 15.149 5.723 1.00 60.74 355 TRP A N 1
ATOM 2550 C CA A TRP A 1 360 ? 16.348 16.117 4.656 0.50 59.95 355 TRP A CA 1
ATOM 2551 C CA B TRP A 1 360 ? 16.372 16.075 4.639 0.50 60.23 355 TRP A CA 1
ATOM 2552 C C . TRP A 1 360 ? 17.639 16.894 4.916 1.00 59.77 355 TRP A C 1
ATOM 2553 O O . TRP A 1 360 ? 18.256 17.420 3.987 1.00 59.51 355 TRP A O 1
ATOM 2574 N N . ASN A 1 361 ? 18.034 16.969 6.190 1.00 59.28 356 ASN A N 1
ATOM 2575 C CA . ASN A 1 361 ? 19.296 17.595 6.586 1.00 58.88 356 ASN A CA 1
ATOM 2576 C C . ASN A 1 361 ? 20.464 16.823 5.992 1.00 57.94 356 ASN A C 1
ATOM 2577 O O . ASN A 1 361 ? 21.449 17.415 5.541 1.00 57.92 356 ASN A O 1
ATOM 2582 N N . ALA A 1 362 ? 20.343 15.495 6.006 1.00 56.73 357 ALA A N 1
ATOM 2583 C CA . ALA A 1 362 ? 21.362 14.604 5.439 1.00 55.39 357 ALA A CA 1
ATOM 2584 C C . ALA A 1 362 ? 21.495 14.825 3.939 1.00 54.77 357 ALA A C 1
ATOM 2585 O O . ALA A 1 362 ? 22.600 14.986 3.422 1.00 54.47 357 ALA A O 1
ATOM 2587 N N . ILE A 1 363 ? 20.352 14.849 3.258 1.00 53.83 358 ILE A N 1
ATOM 2588 C CA . ILE A 1 363 ? 20.285 15.016 1.806 1.00 53.12 358 ILE A CA 1
ATOM 2589 C C . ILE A 1 363 ? 20.855 16.368 1.388 1.00 52.49 358 ILE A C 1
ATOM 2590 O O . ILE A 1 363 ? 21.710 16.430 0.499 1.00 52.47 358 ILE A O 1
ATOM 2595 N N . LYS A 1 364 ? 20.369 17.432 2.039 1.00 51.57 359 LYS A N 1
ATOM 2596 C CA A LYS A 1 364 ? 20.814 18.799 1.768 0.50 51.25 359 LYS A CA 1
ATOM 2597 C CA B LYS A 1 364 ? 20.820 18.800 1.773 0.50 51.21 359 LYS A CA 1
ATOM 2598 C C . LYS A 1 364 ? 22.333 18.961 1.955 1.00 50.96 359 LYS A C 1
ATOM 2599 O O . LYS A 1 364 ? 23.008 19.604 1.141 1.00 50.84 359 LYS A O 1
ATOM 2610 N N . SER A 1 365 ? 22.861 18.380 3.030 1.00 50.56 360 SER A N 1
ATOM 2611 C CA . SER A 1 365 ? 24.288 18.475 3.341 1.00 50.34 360 SER A CA 1
ATOM 2612 C C . SER A 1 365 ? 25.121 17.844 2.222 1.00 50.09 360 SER A C 1
ATOM 2613 O O . SER A 1 365 ? 26.017 18.484 1.664 1.00 49.89 360 SER A O 1
ATOM 2616 N N . ARG A 1 366 ? 24.796 16.602 1.875 1.00 49.78 361 ARG A N 1
ATOM 2617 C CA . ARG A 1 366 ? 25.521 15.910 0.839 1.00 49.33 361 ARG A CA 1
ATOM 2618 C C . ARG A 1 366 ? 25.340 16.587 -0.514 1.00 49.57 361 ARG A C 1
ATOM 2619 O O . ARG A 1 366 ? 26.321 16.811 -1.214 1.00 49.13 361 ARG A O 1
ATOM 2627 N N . ALA A 1 367 ? 24.094 16.926 -0.862 1.00 50.00 362 ALA A N 1
ATOM 2628 C CA . ALA A 1 367 ? 23.776 17.583 -2.145 1.00 50.68 362 ALA A CA 1
ATOM 2629 C C . ALA A 1 367 ? 24.543 18.887 -2.384 1.00 51.23 362 ALA A C 1
ATOM 2630 O O . ALA A 1 367 ? 24.938 19.170 -3.525 1.00 51.31 362 ALA A O 1
ATOM 2632 N N . GLU A 1 368 ? 24.754 19.665 -1.321 1.00 51.48 363 GLU A N 1
ATOM 2633 C CA A GLU A 1 368 ? 25.499 20.916 -1.451 0.20 52.12 363 GLU A CA 1
ATOM 2634 C CA B GLU A 1 368 ? 25.500 20.919 -1.414 0.80 52.56 363 GLU A CA 1
ATOM 2635 C C . GLU A 1 368 ? 27.003 20.681 -1.462 1.00 52.52 363 GLU A C 1
ATOM 2636 O O . GLU A 1 368 ? 27.733 21.421 -2.114 1.00 53.23 363 GLU A O 1
ATOM 2647 N N . GLN A 1 369 ? 27.464 19.642 -0.766 1.00 52.80 364 GLN A N 1
ATOM 2648 C CA . GLN A 1 369 ? 28.880 19.249 -0.814 1.00 52.63 364 GLN A CA 1
ATOM 2649 C C . GLN A 1 369 ? 29.252 18.845 -2.254 1.00 53.32 364 GLN A C 1
ATOM 2650 O O . GLN A 1 369 ? 30.333 19.158 -2.751 1.00 53.17 364 GLN A O 1
ATOM 2656 N N . LEU A 1 370 ? 28.325 18.163 -2.911 1.00 54.34 365 LEU A N 1
ATOM 2657 C CA . LEU A 1 370 ? 28.462 17.695 -4.292 1.00 55.55 365 LEU A CA 1
ATOM 2658 C C . LEU A 1 370 ? 28.198 18.786 -5.354 1.00 56.92 365 LEU A C 1
ATOM 2659 O O . LEU A 1 370 ? 28.370 18.541 -6.546 1.00 57.33 365 LEU A O 1
ATOM 2664 N N . ASN A 1 371 ? 27.773 19.977 -4.930 1.00 58.34 366 ASN A N 1
ATOM 2665 C CA . ASN A 1 371 ? 27.445 21.070 -5.860 1.00 59.95 366 ASN A CA 1
ATOM 2666 C C . ASN A 1 371 ? 26.278 20.748 -6.803 1.00 61.13 366 ASN A C 1
ATOM 2667 O O . ASN A 1 371 ? 26.264 21.187 -7.951 1.00 61.31 366 ASN A O 1
ATOM 2672 N N . LEU A 1 372 ? 25.303 19.986 -6.311 1.00 62.73 367 LEU A N 1
ATOM 2673 C CA . LEU A 1 372 ? 24.078 19.727 -7.068 1.00 64.26 367 LEU A CA 1
ATOM 2674 C C . LEU A 1 372 ? 23.158 20.888 -6.807 1.00 65.80 367 LEU A C 1
ATOM 2675 O O . LEU A 1 372 ? 23.056 21.370 -5.670 1.00 66.30 367 LEU A O 1
ATOM 2680 N N . HIS A 1 373 ? 22.488 21.368 -7.840 1.00 67.33 368 HIS A N 1
ATOM 2681 C CA . HIS A 1 373 ? 21.584 22.478 -7.588 1.00 68.96 368 HIS A CA 1
ATOM 2682 C C . HIS A 1 373 ? 20.144 22.013 -7.703 1.00 69.35 368 HIS A C 1
ATOM 2683 O O . HIS A 1 373 ? 19.666 21.642 -8.785 1.00 69.51 368 HIS A O 1
ATOM 2690 N N . LEU A 1 374 ? 19.496 21.976 -6.536 1.00 69.98 369 LEU A N 1
ATOM 2691 C CA . LEU A 1 374 ? 18.201 21.317 -6.357 1.00 70.54 369 LEU A CA 1
ATOM 2692 C C . LEU A 1 374 ? 17.076 22.327 -6.150 1.00 70.73 369 LEU A C 1
ATOM 2693 O O . LEU A 1 374 ? 15.969 22.152 -6.675 1.00 71.31 369 LEU A O 1
ATOM 2698 N N . GLN A 1 378 ? 12.800 19.416 -7.666 1.00 99.60 373 GLN A N 1
ATOM 2699 C CA . GLN A 1 378 ? 13.768 18.324 -7.535 1.00 99.56 373 GLN A CA 1
ATOM 2700 C C . GLN A 1 378 ? 13.903 17.805 -6.101 1.00 99.58 373 GLN A C 1
ATOM 2701 O O . GLN A 1 378 ? 14.139 16.615 -5.892 1.00 99.56 373 GLN A O 1
ATOM 2707 N N . ALA A 1 379 ? 13.764 18.697 -5.121 1.00 99.64 374 ALA A N 1
ATOM 2708 C CA . ALA A 1 379 ? 13.664 18.291 -3.718 1.00 99.64 374 ALA A CA 1
ATOM 2709 C C . ALA A 1 379 ? 12.257 17.746 -3.422 1.00 99.75 374 ALA A C 1
ATOM 2710 O O . ALA A 1 379 ? 11.993 17.256 -2.318 1.00 99.86 374 ALA A O 1
ATOM 2712 N N . LYS A 1 380 ? 11.370 17.841 -4.418 1.00 99.64 375 LYS A N 1
ATOM 2713 C CA . LYS A 1 380 ? 10.023 17.261 -4.365 1.00 99.54 375 LYS A CA 1
ATOM 2714 C C . LYS A 1 380 ? 9.984 15.838 -4.942 1.00 99.46 375 LYS A C 1
ATOM 2715 O O . LYS A 1 380 ? 9.085 15.059 -4.622 1.00 99.54 375 LYS A O 1
ATOM 2717 N N . GLU A 1 381 ? 10.950 15.519 -5.802 1.00 99.25 376 GLU A N 1
ATOM 2718 C CA . GLU A 1 381 ? 11.130 14.158 -6.321 1.00 99.10 376 GLU A CA 1
ATOM 2719 C C . GLU A 1 381 ? 11.904 13.296 -5.324 1.00 98.64 376 GLU A C 1
ATOM 2720 O O . GLU A 1 381 ? 11.652 12.094 -5.205 1.00 98.81 376 GLU A O 1
ATOM 2726 N N . LEU A 1 382 ? 12.862 13.920 -4.635 1.00 97.92 377 LEU A N 1
ATOM 2727 C CA . LEU A 1 382 ? 13.680 13.261 -3.615 1.00 97.07 377 LEU A CA 1
ATOM 2728 C C . LEU A 1 382 ? 12.931 13.114 -2.305 1.00 96.64 377 LEU A C 1
ATOM 2729 O O . LEU A 1 382 ? 13.388 12.410 -1.401 1.00 96.70 377 LEU A O 1
ATOM 2734 N N . THR A 1 383 ? 11.801 13.807 -2.201 1.00 95.98 378 THR A N 1
ATOM 2735 C CA . THR A 1 383 ? 10.892 13.646 -1.079 1.00 95.39 378 THR A CA 1
ATOM 2736 C C . THR A 1 383 ? 9.929 12.493 -1.366 1.00 94.95 378 THR A C 1
ATOM 2737 O O . THR A 1 383 ? 9.387 11.877 -0.444 1.00 94.98 378 THR A O 1
ATOM 2739 N N . VAL A 1 384 ? 9.746 12.201 -2.655 1.00 94.33 379 VAL A N 1
ATOM 2740 C CA . VAL A 1 384 ? 8.819 11.166 -3.117 1.00 93.68 379 VAL A CA 1
ATOM 2741 C C . VAL A 1 384 ? 9.426 9.756 -3.187 1.00 93.20 379 VAL A C 1
ATOM 2742 O O . VAL A 1 384 ? 8.686 8.777 -3.338 1.00 93.14 379 VAL A O 1
ATOM 2744 N N . ARG A 1 385 ? 10.755 9.649 -3.076 1.00 92.87 380 ARG A N 1
ATOM 2745 C CA A ARG A 1 385 ? 11.385 8.327 -3.102 0.70 92.27 380 ARG A CA 1
ATOM 2746 C CA B ARG A 1 385 ? 11.462 8.360 -3.121 0.30 92.57 380 ARG A CA 1
ATOM 2747 C C . ARG A 1 385 ? 11.928 7.857 -1.745 1.00 92.36 380 ARG A C 1
ATOM 2748 O O . ARG A 1 385 ? 12.194 6.666 -1.571 1.00 92.50 380 ARG A O 1
ATOM 2763 N N . ILE A 1 386 ? 12.052 8.769 -0.777 1.00 92.13 381 ILE A N 1
ATOM 2764 C CA . ILE A 1 386 ? 12.361 8.363 0.605 1.00 91.95 381 ILE A CA 1
ATOM 2765 C C . ILE A 1 386 ? 11.054 8.009 1.332 1.00 92.05 381 ILE A C 1
ATOM 2766 O O . ILE A 1 386 ? 11.053 7.227 2.290 1.00 92.08 381 ILE A O 1
ATOM 2771 N N . LYS A 1 387 ? 9.945 8.590 0.871 1.00 92.10 382 LYS A N 1
ATOM 2772 C CA . LYS A 1 387 ? 8.603 8.175 1.305 1.00 92.17 382 LYS A CA 1
ATOM 2773 C C . LYS A 1 387 ? 8.266 6.763 0.796 1.00 92.16 382 LYS A C 1
ATOM 2774 O O . LYS A 1 387 ? 7.373 6.100 1.332 1.00 92.43 382 LYS A O 1
ATOM 2776 N N . LYS A 1 388 ? 8.979 6.325 -0.243 1.00 92.04 383 LYS A N 1
ATOM 2777 C CA . LYS A 1 388 ? 8.897 4.951 -0.750 1.00 92.03 383 LYS A CA 1
ATOM 2778 C C . LYS A 1 388 ? 10.003 4.050 -0.159 1.00 92.18 383 LYS A C 1
ATOM 2779 O O . LYS A 1 388 ? 10.123 2.872 -0.525 1.00 92.32 383 LYS A O 1
ATOM 2785 N N . LEU A 1 389 ? 10.807 4.619 0.743 1.00 92.09 384 LEU A N 1
ATOM 2786 C CA . LEU A 1 389 ? 11.794 3.874 1.534 1.00 91.94 384 LEU A CA 1
ATOM 2787 C C . LEU A 1 389 ? 11.576 4.112 3.035 1.00 92.01 384 LEU A C 1
ATOM 2788 O O . LEU A 1 389 ? 12.541 4.309 3.785 1.00 92.19 384 LEU A O 1
ATOM 2793 N N . ALA A 1 390 ? 10.314 4.100 3.463 1.00 91.95 385 ALA A N 1
ATOM 2794 C CA . ALA A 1 390 ? 9.964 4.321 4.868 1.00 91.98 385 ALA A CA 1
ATOM 2795 C C . ALA A 1 390 ? 10.247 3.091 5.728 1.00 91.89 385 ALA A C 1
ATOM 2796 O O . ALA A 1 390 ? 10.953 3.175 6.735 1.00 91.65 385 ALA A O 1
ATOM 2798 N N . VAL A 1 392 ? 9.108 1.286 2.382 1.00 80.85 387 VAL A N 1
ATOM 2799 C CA . VAL A 1 392 ? 9.439 -0.114 2.107 1.00 80.82 387 VAL A CA 1
ATOM 2800 C C . VAL A 1 392 ? 10.402 -0.733 3.134 1.00 80.79 387 VAL A C 1
ATOM 2801 O O . VAL A 1 392 ? 10.236 -1.895 3.504 1.00 80.73 387 VAL A O 1
ATOM 2803 N N . ARG A 1 393 ? 11.392 0.034 3.595 1.00 80.65 388 ARG A N 1
ATOM 2804 C CA . ARG A 1 393 ? 12.371 -0.479 4.557 1.00 80.83 388 ARG A CA 1
ATOM 2805 C C . ARG A 1 393 ? 13.058 0.612 5.377 1.00 81.06 388 ARG A C 1
ATOM 2806 O O . ARG A 1 393 ? 13.039 1.790 5.009 1.00 81.11 388 ARG A O 1
ATOM 2808 N N . THR A 1 394 ? 13.680 0.200 6.482 1.00 81.23 389 THR A N 1
ATOM 2809 C CA . THR A 1 394 ? 14.547 1.078 7.279 1.00 81.30 389 THR A CA 1
ATOM 2810 C C . THR A 1 394 ? 15.673 1.699 6.422 1.00 81.46 389 THR A C 1
ATOM 2811 O O . THR A 1 394 ? 16.436 0.978 5.745 1.00 81.54 389 THR A O 1
ATOM 2815 N N . LEU A 1 395 ? 15.755 3.033 6.452 1.00 81.39 390 LEU A N 1
ATOM 2816 C CA . LEU A 1 395 ? 16.707 3.808 5.636 1.00 81.41 390 LEU A CA 1
ATOM 2817 C C . LEU A 1 395 ? 18.007 4.150 6.380 1.00 81.35 390 LEU A C 1
ATOM 2818 O O . LEU A 1 395 ? 17.975 4.443 7.577 1.00 81.08 390 LEU A O 1
ATOM 2820 N N . ALA A 1 396 ? 19.141 4.126 5.668 1.00 81.52 391 ALA A N 1
ATOM 2821 C CA . ALA A 1 396 ? 20.473 4.252 6.302 1.00 81.64 391 ALA A CA 1
ATOM 2822 C C . ALA A 1 396 ? 21.592 4.936 5.455 1.00 81.91 391 ALA A C 1
ATOM 2823 O O . ALA A 1 396 ? 21.543 4.920 4.220 1.00 82.02 391 ALA A O 1
ATOM 2833 N N . ASP A 1 398 ? 24.270 5.163 3.586 1.00 74.73 393 ASP A N 1
ATOM 2834 C CA . ASP A 1 398 ? 24.771 5.041 2.214 1.00 70.90 393 ASP A CA 1
ATOM 2835 C C . ASP A 1 398 ? 23.690 5.309 1.155 1.00 68.14 393 ASP A C 1
ATOM 2836 O O . ASP A 1 398 ? 23.991 5.494 -0.027 1.00 66.95 393 ASP A O 1
ATOM 2838 N N . ASP A 1 399 ? 22.437 5.360 1.596 1.00 65.11 394 ASP A N 1
ATOM 2839 C CA . ASP A 1 399 ? 21.317 5.614 0.691 1.00 62.44 394 ASP A CA 1
ATOM 2840 C C . ASP A 1 399 ? 21.212 7.071 0.271 1.00 60.43 394 ASP A C 1
ATOM 2841 O O . ASP A 1 399 ? 20.643 7.376 -0.774 1.00 60.02 394 ASP A O 1
ATOM 2846 N N . VAL A 1 400 ? 21.792 7.958 1.076 1.00 58.03 395 VAL A N 1
ATOM 2847 C CA . VAL A 1 400 ? 21.919 9.369 0.726 1.00 55.83 395 VAL A CA 1
ATOM 2848 C C . VAL A 1 400 ? 22.573 9.519 -0.653 1.00 54.63 395 VAL A C 1
ATOM 2849 O O . VAL A 1 400 ? 22.037 10.177 -1.537 1.00 53.70 395 VAL A O 1
ATOM 2853 N N . ASP A 1 401 ? 23.742 8.912 -0.824 1.00 53.51 396 ASP A N 1
ATOM 2854 C CA . ASP A 1 401 ? 24.419 8.941 -2.116 1.00 53.11 396 ASP A CA 1
ATOM 2855 C C . ASP A 1 401 ? 23.638 8.179 -3.199 1.00 52.35 396 ASP A C 1
ATOM 2856 O O . ASP A 1 401 ? 23.638 8.582 -4.365 1.00 52.01 396 ASP A O 1
ATOM 2861 N N . ARG A 1 402 ? 22.970 7.098 -2.802 1.00 51.66 397 ARG A N 1
ATOM 2862 C CA . ARG A 1 402 ? 22.183 6.294 -3.737 1.00 52.12 397 ARG A CA 1
ATOM 2863 C C . ARG A 1 402 ? 21.000 7.056 -4.334 1.00 51.36 397 ARG A C 1
ATOM 2864 O O . ARG A 1 402 ? 20.796 7.001 -5.539 1.00 51.21 397 ARG A O 1
ATOM 2872 N N . VAL A 1 403 ? 20.238 7.776 -3.510 1.00 50.68 398 VAL A N 1
ATOM 2873 C CA . VAL A 1 403 ? 19.102 8.543 -4.038 1.00 50.07 398 VAL A CA 1
ATOM 2874 C C . VAL A 1 403 ? 19.574 9.786 -4.794 1.00 50.38 398 VAL A C 1
ATOM 2875 O O . VAL A 1 403 ? 18.861 10.293 -5.653 1.00 50.07 398 VAL A O 1
ATOM 2879 N N . LEU A 1 404 ? 20.785 10.256 -4.493 1.00 50.76 399 LEU A N 1
ATOM 2880 C CA . LEU A 1 404 ? 21.346 11.417 -5.191 1.00 51.62 399 LEU A CA 1
ATOM 2881 C C . LEU A 1 404 ? 22.046 11.100 -6.526 1.00 52.91 399 LEU A C 1
ATOM 2882 O O . LEU A 1 404 ? 22.428 12.021 -7.246 1.00 53.06 399 LEU A O 1
ATOM 2887 N N . ARG A 1 405 ? 22.184 9.813 -6.864 1.00 54.37 400 ARG A N 1
ATOM 2888 C CA . ARG A 1 405 ? 22.915 9.383 -8.073 1.00 56.32 400 ARG A CA 1
ATOM 2889 C C . ARG A 1 405 ? 22.321 9.940 -9.379 1.00 57.50 400 ARG A C 1
ATOM 2890 O O . ARG A 1 405 ? 23.048 10.361 -10.275 1.00 58.10 400 ARG A O 1
ATOM 2898 N N . GLU A 1 406 ? 20.999 9.939 -9.458 1.00 58.59 401 GLU A N 1
ATOM 2899 C CA . GLU A 1 406 ? 20.236 10.534 -10.548 0.50 59.93 401 GLU A CA 1
ATOM 2900 C C . GLU A 1 406 ? 20.521 12.034 -10.818 1.00 61.09 401 GLU A C 1
ATOM 2901 O O . GLU A 1 406 ? 19.973 12.589 -11.775 1.00 61.84 401 GLU A O 1
ATOM 2907 N N . TYR A 1 407 ? 21.356 12.692 -10.002 1.00 61.57 402 TYR A N 1
ATOM 2908 C CA . TYR A 1 407 ? 21.534 14.155 -10.107 1.00 62.20 402 TYR A CA 1
ATOM 2909 C C . TYR A 1 407 ? 22.955 14.624 -10.454 1.00 62.99 402 TYR A C 1
ATOM 2910 O O . TYR A 1 407 ? 23.947 14.030 -10.013 1.00 62.39 402 TYR A O 1
ATOM 2919 N N . HIS A 1 408 ? 23.026 15.696 -11.253 1.00 63.90 403 HIS A N 1
ATOM 2920 C CA . HIS A 1 408 ? 24.290 16.207 -11.812 1.00 65.12 403 HIS A CA 1
ATOM 2921 C C . HIS A 1 408 ? 24.655 17.598 -11.306 1.00 65.41 403 HIS A C 1
ATOM 2922 O O . HIS A 1 408 ? 23.777 18.415 -11.030 1.00 64.80 403 HIS A O 1
ATOM 2929 N N . ALA A 1 409 ? 25.958 17.860 -11.218 1.00 66.24 404 ALA A N 1
ATOM 2930 C CA . ALA A 1 409 ? 26.472 19.140 -10.718 1.00 67.02 404 ALA A CA 1
ATOM 2931 C C . ALA A 1 409 ? 26.481 20.250 -11.777 1.00 67.44 404 ALA A C 1
ATOM 2932 O O . ALA A 1 409 ? 26.419 19.984 -12.981 1.00 67.68 404 ALA A O 1
ATOM 2934 N N . ASN B 1 29 ? 69.173 -12.063 4.272 1.00 63.22 24 ASN B N 1
ATOM 2935 C CA . ASN B 1 29 ? 69.107 -10.579 4.504 1.00 62.90 24 ASN B CA 1
ATOM 2936 C C . ASN B 1 29 ? 69.020 -10.282 5.999 1.00 62.06 24 ASN B C 1
ATOM 2937 O O . ASN B 1 29 ? 68.016 -10.608 6.631 1.00 62.10 24 ASN B O 1
ATOM 2939 N N . PRO B 1 30 ? 70.086 -9.686 6.574 1.00 61.42 25 PRO B N 1
ATOM 2940 C CA . PRO B 1 30 ? 70.077 -9.352 8.010 1.00 60.57 25 PRO B CA 1
ATOM 2941 C C . PRO B 1 30 ? 68.843 -8.577 8.474 1.00 60.21 25 PRO B C 1
ATOM 2942 O O . PRO B 1 30 ? 68.403 -8.780 9.604 1.00 59.82 25 PRO B O 1
ATOM 2946 N N . SER B 1 31 ? 68.280 -7.716 7.617 1.00 59.76 26 SER B N 1
ATOM 2947 C CA . SER B 1 31 ? 67.170 -6.856 8.043 1.00 60.08 26 SER B CA 1
ATOM 2948 C C . SER B 1 31 ? 65.865 -7.619 8.282 1.00 59.67 26 SER B C 1
ATOM 2949 O O . SER B 1 31 ? 64.987 -7.120 8.984 1.00 58.70 26 SER B O 1
ATOM 2952 N N . ASP B 1 32 ? 65.755 -8.829 7.715 1.00 58.95 27 ASP B N 1
ATOM 2953 C CA . ASP B 1 32 ? 64.613 -9.705 7.993 1.00 58.37 27 ASP B CA 1
ATOM 2954 C C . ASP B 1 32 ? 64.548 -10.130 9.455 1.00 56.69 27 ASP B C 1
ATOM 2955 O O . ASP B 1 32 ? 63.497 -10.516 9.940 1.00 56.13 27 ASP B O 1
ATOM 2960 N N . PHE B 1 33 ? 65.684 -10.081 10.150 1.00 55.09 28 PHE B N 1
ATOM 2961 C CA . PHE B 1 33 ? 65.724 -10.397 11.562 1.00 53.33 28 PHE B CA 1
ATOM 2962 C C . PHE B 1 33 ? 64.877 -9.442 12.393 1.00 52.53 28 PHE B C 1
ATOM 2963 O O . PHE B 1 33 ? 64.387 -9.827 13.451 1.00 51.41 28 PHE B O 1
ATOM 2971 N N . LEU B 1 34 ? 64.714 -8.205 11.921 1.00 51.17 29 LEU B N 1
ATOM 2972 C CA . LEU B 1 34 ? 63.959 -7.196 12.664 1.00 51.23 29 LEU B CA 1
ATOM 2973 C C . LEU B 1 34 ? 62.471 -7.212 12.345 1.00 50.13 29 LEU B C 1
ATOM 2974 O O . LEU B 1 34 ? 61.706 -6.562 13.020 1.00 49.24 29 LEU B O 1
ATOM 2979 N N . SER B 1 35 ? 62.078 -7.940 11.307 1.00 49.78 30 SER B N 1
ATOM 2980 C CA . SER B 1 35 ? 60.712 -7.878 10.806 1.00 49.87 30 SER B CA 1
ATOM 2981 C C . SER B 1 35 ? 59.769 -8.433 11.861 1.00 49.37 30 SER B C 1
ATOM 2982 O O . SER B 1 35 ? 60.070 -9.462 12.458 1.00 48.45 30 SER B O 1
ATOM 2985 N N . ARG B 1 36 ? 58.634 -7.768 12.068 1.00 49.00 31 ARG B N 1
ATOM 2986 C CA . ARG B 1 36 ? 57.633 -8.259 13.004 1.00 49.67 31 ARG B CA 1
ATOM 2987 C C . ARG B 1 36 ? 56.362 -8.785 12.299 1.00 50.18 31 ARG B C 1
ATOM 2988 O O . ARG B 1 36 ? 55.289 -8.876 12.910 1.00 50.73 31 ARG B O 1
ATOM 2996 N N . VAL B 1 37 ? 56.482 -9.171 11.032 1.00 50.27 32 VAL B N 1
ATOM 2997 C CA . VAL B 1 37 ? 55.277 -9.579 10.266 1.00 50.72 32 VAL B CA 1
ATOM 2998 C C . VAL B 1 37 ? 54.539 -10.812 10.818 1.00 52.23 32 VAL B C 1
ATOM 2999 O O . VAL B 1 37 ? 53.335 -10.976 10.593 1.00 52.99 32 VAL B O 1
ATOM 3003 N N . ASN B 1 38 ? 55.240 -11.685 11.521 1.00 52.73 33 ASN B N 1
ATOM 3004 C CA . ASN B 1 38 ? 54.531 -12.774 12.179 1.00 54.08 33 ASN B CA 1
ATOM 3005 C C . ASN B 1 38 ? 54.672 -12.755 13.702 1.00 53.29 33 ASN B C 1
ATOM 3006 O O . ASN B 1 38 ? 54.684 -13.803 14.345 1.00 52.98 33 ASN B O 1
ATOM 3011 N N . ASN B 1 39 ? 54.776 -11.549 14.258 1.00 51.62 34 ASN B N 1
ATOM 3012 C CA . ASN B 1 39 ? 54.933 -11.372 15.690 1.00 52.16 34 ASN B CA 1
ATOM 3013 C C . ASN B 1 39 ? 54.627 -9.930 16.090 1.00 51.14 34 ASN B C 1
ATOM 3014 O O . ASN B 1 39 ? 55.529 -9.130 16.345 1.00 51.39 34 ASN B O 1
ATOM 3019 N N . PHE B 1 40 ? 53.347 -9.601 16.126 1.00 50.36 35 PHE B N 1
ATOM 3020 C CA . PHE B 1 40 ? 52.920 -8.236 16.409 1.00 50.05 35 PHE B CA 1
ATOM 3021 C C . PHE B 1 40 ? 51.587 -8.234 17.137 1.00 49.78 35 PHE B C 1
ATOM 3022 O O . PHE B 1 40 ? 50.941 -9.262 17.249 1.00 49.44 35 PHE B O 1
ATOM 3030 N N . SER B 1 41 ? 51.190 -7.049 17.601 1.00 50.12 36 SER B N 1
ATOM 3031 C CA . SER B 1 41 ? 49.960 -6.843 18.324 1.00 50.62 36 SER B CA 1
ATOM 3032 C C . SER B 1 41 ? 49.114 -5.824 17.591 1.00 50.78 36 SER B C 1
ATOM 3033 O O . SER B 1 41 ? 49.638 -4.861 17.008 1.00 51.01 36 SER B O 1
ATOM 3036 N N . ILE B 1 42 ? 47.807 -6.051 17.622 1.00 50.20 37 ILE B N 1
ATOM 3037 C CA . ILE B 1 42 ? 46.855 -5.094 17.112 1.00 49.93 37 ILE B CA 1
ATOM 3038 C C . ILE B 1 42 ? 46.341 -4.248 18.276 1.00 49.72 37 ILE B C 1
ATOM 3039 O O . ILE B 1 42 ? 45.977 -4.788 19.322 1.00 49.79 37 ILE B O 1
ATOM 3044 N N . ILE B 1 43 ? 46.361 -2.926 18.101 1.00 49.36 38 ILE B N 1
ATOM 3045 C CA . ILE B 1 43 ? 45.673 -2.016 19.008 1.00 49.02 38 ILE B CA 1
ATOM 3046 C C . ILE B 1 43 ? 44.383 -1.622 18.317 1.00 49.69 38 ILE B C 1
ATOM 3047 O O . ILE B 1 43 ? 44.389 -0.832 17.371 1.00 49.96 38 ILE B O 1
ATOM 3052 N N . GLU B 1 44 ? 43.278 -2.209 18.760 1.00 50.00 39 GLU B N 1
ATOM 3053 C CA . GLU B 1 44 ? 42.034 -1.987 18.070 1.00 50.04 39 GLU B CA 1
ATOM 3054 C C . GLU B 1 44 ? 41.447 -0.646 18.502 1.00 50.24 39 GLU B C 1
ATOM 3055 O O . GLU B 1 44 ? 41.299 -0.369 19.690 1.00 49.33 39 GLU B O 1
ATOM 3061 N N . SER B 1 45 ? 41.125 0.191 17.520 1.00 50.50 40 SER B N 1
ATOM 3062 C CA . SER B 1 45 ? 40.813 1.587 17.802 1.00 50.76 40 SER B CA 1
ATOM 3063 C C . SER B 1 45 ? 39.412 1.978 17.302 1.00 50.36 40 SER B C 1
ATOM 3064 O O . SER B 1 45 ? 39.116 3.162 17.078 1.00 50.48 40 SER B O 1
ATOM 3067 N N . THR B 1 46 ? 38.547 0.986 17.126 1.00 50.01 41 THR B N 1
ATOM 3068 C CA . THR B 1 46 ? 37.143 1.265 16.811 1.00 50.09 41 THR B CA 1
ATOM 3069 C C . THR B 1 46 ? 36.504 2.195 17.863 1.00 50.40 41 THR B C 1
ATOM 3070 O O . THR B 1 46 ? 35.653 3.016 17.519 1.00 50.31 41 THR B O 1
ATOM 3074 N N . LEU B 1 47 ? 36.949 2.088 19.119 1.00 49.98 42 LEU B N 1
ATOM 3075 C CA . LEU B 1 47 ? 36.380 2.896 20.229 1.00 49.65 42 LEU B CA 1
ATOM 3076 C C . LEU B 1 47 ? 37.243 4.120 20.571 1.00 49.01 42 LEU B C 1
ATOM 3077 O O . LEU B 1 47 ? 37.050 4.775 21.593 1.00 49.04 42 LEU B O 1
ATOM 3082 N N . ARG B 1 48 ? 38.209 4.420 19.709 1.00 48.80 43 ARG B N 1
ATOM 3083 C CA . ARG B 1 48 ? 38.870 5.721 19.746 1.00 48.78 43 ARG B CA 1
ATOM 3084 C C . ARG B 1 48 ? 38.784 6.384 18.367 1.00 49.00 43 ARG B C 1
ATOM 3085 O O . ARG B 1 48 ? 37.968 7.287 18.183 1.00 48.36 43 ARG B O 1
ATOM 3093 N N . GLU B 1 49 ? 39.596 5.911 17.402 1.00 48.55 44 GLU B N 1
ATOM 3094 C CA . GLU B 1 49 ? 39.531 6.387 16.013 1.00 48.45 44 GLU B CA 1
ATOM 3095 C C . GLU B 1 49 ? 38.125 6.271 15.438 1.00 48.30 44 GLU B C 1
ATOM 3096 O O . GLU B 1 49 ? 37.639 7.196 14.787 1.00 48.19 44 GLU B O 1
ATOM 3102 N N . GLY B 1 50 ? 37.483 5.128 15.667 1.00 48.54 45 GLY B N 1
ATOM 3103 C CA . GLY B 1 50 ? 36.126 4.877 15.175 1.00 48.17 45 GLY B CA 1
ATOM 3104 C C . GLY B 1 50 ? 35.087 5.880 15.640 1.00 48.53 45 GLY B C 1
ATOM 3105 O O . GLY B 1 50 ? 34.134 6.158 14.923 1.00 47.89 45 GLY B O 1
ATOM 3106 N N . GLU B 1 51 ? 35.264 6.442 16.838 1.00 49.05 46 GLU B N 1
ATOM 3107 C CA . GLU B 1 51 ? 34.346 7.478 17.314 1.00 49.82 46 GLU B CA 1
ATOM 3108 C C . GLU B 1 51 ? 34.406 8.746 16.457 1.00 49.92 46 GLU B C 1
ATOM 3109 O O . GLU B 1 51 ? 33.482 9.549 16.509 1.00 49.10 46 GLU B O 1
ATOM 3115 N N . GLN B 1 52 ? 35.486 8.910 15.676 1.00 49.86 47 GLN B N 1
ATOM 3116 C CA . GLN B 1 52 ? 35.625 10.043 14.732 1.00 50.49 47 GLN B CA 1
ATOM 3117 C C . GLN B 1 52 ? 34.944 9.787 13.378 1.00 49.80 47 GLN B C 1
ATOM 3118 O O . GLN B 1 52 ? 34.901 10.672 12.510 1.00 49.94 47 GLN B O 1
ATOM 3124 N N . PHE B 1 53 ? 34.411 8.579 13.197 1.00 49.19 48 PHE B N 1
ATOM 3125 C CA . PHE B 1 53 ? 33.632 8.277 12.003 1.00 49.01 48 PHE B CA 1
ATOM 3126 C C . PHE B 1 53 ? 32.424 9.191 11.938 1.00 49.31 48 PHE B C 1
ATOM 3127 O O . PHE B 1 53 ? 31.767 9.425 12.955 1.00 48.70 48 PHE B O 1
ATOM 3135 N N . ALA B 1 54 ? 32.120 9.693 10.742 1.00 49.98 49 ALA B N 1
ATOM 3136 C CA . ALA B 1 54 ? 31.030 10.677 10.573 1.00 50.33 49 ALA B CA 1
ATOM 3137 C C . ALA B 1 54 ? 29.696 10.266 11.218 1.00 50.82 49 ALA B C 1
ATOM 3138 O O . ALA B 1 54 ? 28.951 11.117 11.746 1.00 50.43 49 ALA B O 1
ATOM 3140 N N . ASN B 1 55 ? 29.407 8.968 11.211 1.00 50.78 50 ASN B N 1
ATOM 3141 C CA . ASN B 1 55 ? 28.125 8.489 11.713 1.00 51.41 50 ASN B CA 1
ATOM 3142 C C . ASN B 1 55 ? 28.201 7.612 12.978 1.00 51.27 50 ASN B C 1
ATOM 3143 O O . ASN B 1 55 ? 27.287 6.851 13.277 1.00 50.70 50 ASN B O 1
ATOM 3148 N N . ALA B 1 56 ? 29.286 7.739 13.732 1.00 51.60 51 ALA B N 1
ATOM 3149 C CA . ALA B 1 56 ? 29.455 6.943 14.951 1.00 51.94 51 ALA B CA 1
ATOM 3150 C C . ALA B 1 56 ? 29.051 7.718 16.205 1.00 51.96 51 ALA B C 1
ATOM 3151 O O . ALA B 1 56 ? 29.613 8.763 16.498 1.00 52.29 51 ALA B O 1
ATOM 3153 N N . PHE B 1 57 ? 28.060 7.194 16.927 1.00 52.46 52 PHE B N 1
ATOM 3154 C CA . PHE B 1 57 ? 27.545 7.801 18.167 1.00 52.48 52 PHE B CA 1
ATOM 3155 C C . PHE B 1 57 ? 27.271 6.673 19.153 1.00 52.88 52 PHE B C 1
ATOM 3156 O O . PHE B 1 57 ? 26.145 6.482 19.595 1.00 53.13 52 PHE B O 1
ATOM 3164 N N . PHE B 1 58 ? 28.320 5.916 19.472 1.00 52.86 53 PHE B N 1
ATOM 3165 C CA . PHE B 1 58 ? 28.209 4.730 20.312 1.00 52.77 53 PHE B CA 1
ATOM 3166 C C . PHE B 1 58 ? 27.766 5.132 21.708 1.00 53.27 53 PHE B C 1
ATOM 3167 O O . PHE B 1 58 ? 28.332 6.074 22.282 1.00 53.27 53 PHE B O 1
ATOM 3175 N N . ASP B 1 59 ? 26.753 4.449 22.248 1.00 53.58 54 ASP B N 1
ATOM 3176 C CA . ASP B 1 59 ? 26.435 4.609 23.673 1.00 53.75 54 ASP B CA 1
ATOM 3177 C C . ASP B 1 59 ? 27.190 3.547 24.472 1.00 53.39 54 ASP B C 1
ATOM 3178 O O . ASP B 1 59 ? 27.830 2.679 23.879 1.00 53.13 54 ASP B O 1
ATOM 3183 N N . THR B 1 60 ? 27.127 3.630 25.802 1.00 53.05 55 THR B N 1
ATOM 3184 C CA . THR B 1 60 ? 27.858 2.718 26.688 1.00 52.70 55 THR B CA 1
ATOM 3185 C C . THR B 1 60 ? 27.617 1.264 26.342 1.00 52.20 55 THR B C 1
ATOM 3186 O O . THR B 1 60 ? 28.564 0.486 26.270 1.00 51.94 55 THR B O 1
ATOM 3190 N N . GLU B 1 61 ? 26.346 0.906 26.148 1.00 51.87 56 GLU B N 1
ATOM 3191 C CA . GLU B 1 61 ? 25.961 -0.465 25.853 1.00 51.94 56 GLU B CA 1
ATOM 3192 C C . GLU B 1 61 ? 26.627 -0.978 24.567 1.00 51.71 56 GLU B C 1
ATOM 3193 O O . GLU B 1 61 ? 27.102 -2.102 24.545 1.00 52.05 56 GLU B O 1
ATOM 3195 N N . LYS B 1 62 ? 26.655 -0.155 23.518 1.00 51.57 57 LYS B N 1
ATOM 3196 C CA . LYS B 1 62 ? 27.243 -0.548 22.221 1.00 52.17 57 LYS B CA 1
ATOM 3197 C C . LYS B 1 62 ? 28.761 -0.690 22.294 1.00 51.69 57 LYS B C 1
ATOM 3198 O O . LYS B 1 62 ? 29.326 -1.612 21.730 1.00 52.12 57 LYS B O 1
ATOM 3204 N N . LYS B 1 63 ? 29.410 0.228 22.999 1.00 51.99 58 LYS B N 1
ATOM 3205 C CA . LYS B 1 63 ? 30.848 0.148 23.227 1.00 52.09 58 LYS B CA 1
ATOM 3206 C C . LYS B 1 63 ? 31.202 -1.149 23.951 1.00 52.06 58 LYS B C 1
ATOM 3207 O O . LYS B 1 63 ? 32.209 -1.796 23.648 1.00 51.68 58 LYS B O 1
ATOM 3213 N N . ILE B 1 64 ? 30.361 -1.513 24.914 1.00 52.12 59 ILE B N 1
ATOM 3214 C CA . ILE B 1 64 ? 30.552 -2.730 25.696 1.00 52.15 59 ILE B CA 1
ATOM 3215 C C . ILE B 1 64 ? 30.396 -3.990 24.842 1.00 51.62 59 ILE B C 1
ATOM 3216 O O . ILE B 1 64 ? 31.185 -4.918 24.977 1.00 51.61 59 ILE B O 1
ATOM 3221 N N . GLN B 1 65 ? 29.392 -4.013 23.967 1.00 51.39 60 GLN B N 1
ATOM 3222 C CA . GLN B 1 65 ? 29.249 -5.086 22.989 1.00 51.70 60 GLN B CA 1
ATOM 3223 C C . GLN B 1 65 ? 30.481 -5.148 22.087 1.00 51.37 60 GLN B C 1
ATOM 3224 O O . GLN B 1 65 ? 30.956 -6.236 21.761 1.00 51.63 60 GLN B O 1
ATOM 3230 N N . ILE B 1 66 ? 30.974 -3.987 21.650 1.00 50.54 61 ILE B N 1
ATOM 3231 C CA . ILE B 1 66 ? 32.136 -3.957 20.743 1.00 49.99 61 ILE B CA 1
ATOM 3232 C C . ILE B 1 66 ? 33.400 -4.437 21.463 1.00 49.62 61 ILE B C 1
ATOM 3233 O O . ILE B 1 66 ? 34.130 -5.277 20.926 1.00 50.19 61 ILE B O 1
ATOM 3238 N N . ALA B 1 67 ? 33.618 -3.956 22.686 1.00 49.01 62 ALA B N 1
ATOM 3239 C CA . ALA B 1 67 ? 34.799 -4.330 23.458 1.00 49.14 62 ALA B CA 1
ATOM 3240 C C . ALA B 1 67 ? 34.861 -5.833 23.728 1.00 49.37 62 ALA B C 1
ATOM 3241 O O . ALA B 1 67 ? 35.905 -6.456 23.522 1.00 49.54 62 ALA B O 1
ATOM 3243 N N . LYS B 1 68 ? 33.736 -6.407 24.152 1.00 49.23 63 LYS B N 1
ATOM 3244 C CA . LYS B 1 68 ? 33.603 -7.846 24.345 1.00 49.30 63 LYS B CA 1
ATOM 3245 C C . LYS B 1 68 ? 33.842 -8.656 23.074 1.00 49.20 63 LYS B C 1
ATOM 3246 O O . LYS B 1 68 ? 34.530 -9.672 23.105 1.00 49.07 63 LYS B O 1
ATOM 3252 N N . ALA B 1 69 ? 33.239 -8.236 21.964 1.00 49.56 64 ALA B N 1
ATOM 3253 C CA . ALA B 1 69 ? 33.409 -8.952 20.702 1.00 49.67 64 ALA B CA 1
ATOM 3254 C C . ALA B 1 69 ? 34.862 -8.884 20.211 1.00 49.47 64 ALA B C 1
ATOM 3255 O O . ALA B 1 69 ? 35.380 -9.850 19.661 1.00 49.95 64 ALA B O 1
ATOM 3257 N N . LEU B 1 70 ? 35.519 -7.750 20.436 1.00 49.55 65 LEU B N 1
ATOM 3258 C CA . LEU B 1 70 ? 36.918 -7.567 20.038 1.00 49.38 65 LEU B CA 1
ATOM 3259 C C . LEU B 1 70 ? 37.852 -8.437 20.855 1.00 50.29 65 LEU B C 1
ATOM 3260 O O . LEU B 1 70 ? 38.824 -8.991 20.312 1.00 50.38 65 LEU B O 1
ATOM 3265 N N . ASP B 1 71 ? 37.544 -8.557 22.145 1.00 50.50 66 ASP B N 1
ATOM 3266 C CA . ASP B 1 71 ? 38.279 -9.422 23.080 1.00 51.48 66 ASP B CA 1
ATOM 3267 C C . ASP B 1 71 ? 38.126 -10.904 22.712 1.00 51.77 66 ASP B C 1
ATOM 3268 O O . ASP B 1 71 ? 39.114 -11.664 22.730 1.00 51.70 66 ASP B O 1
ATOM 3273 N N A ASN B 1 72 ? 36.895 -11.298 22.386 0.70 52.01 67 ASN B N 1
ATOM 3274 N N B ASN B 1 72 ? 36.902 -11.321 22.386 0.30 51.54 67 ASN B N 1
ATOM 3275 C CA A ASN B 1 72 ? 36.607 -12.648 21.927 0.70 52.47 67 ASN B CA 1
ATOM 3276 C CA B ASN B 1 72 ? 36.669 -12.688 21.923 0.30 51.48 67 ASN B CA 1
ATOM 3277 C C A ASN B 1 72 ? 37.351 -12.947 20.623 0.70 52.08 67 ASN B C 1
ATOM 3278 C C B ASN B 1 72 ? 37.417 -12.949 20.621 0.30 51.49 67 ASN B C 1
ATOM 3279 O O A ASN B 1 72 ? 37.892 -14.033 20.460 0.70 52.59 67 ASN B O 1
ATOM 3280 O O B ASN B 1 72 ? 38.005 -14.015 20.446 0.30 51.77 67 ASN B O 1
ATOM 3289 N N . PHE B 1 73 ? 37.405 -11.962 19.726 1.00 51.81 68 PHE B N 1
ATOM 3290 C CA . PHE B 1 73 ? 38.103 -12.072 18.431 1.00 50.87 68 PHE B CA 1
ATOM 3291 C C . PHE B 1 73 ? 39.622 -12.315 18.593 1.00 50.55 68 PHE B C 1
ATOM 3292 O O . PHE B 1 73 ? 40.230 -13.005 17.784 1.00 49.96 68 PHE B O 1
ATOM 3300 N N . GLY B 1 74 ? 40.224 -11.732 19.633 1.00 50.24 69 GLY B N 1
ATOM 3301 C CA . GLY B 1 74 ? 41.600 -12.039 20.021 1.00 49.44 69 GLY B CA 1
ATOM 3302 C C . GLY B 1 74 ? 42.612 -10.906 19.905 1.00 49.39 69 GLY B C 1
ATOM 3303 O O . GLY B 1 74 ? 43.814 -11.155 19.969 1.00 49.58 69 GLY B O 1
ATOM 3304 N N . VAL B 1 75 ? 42.154 -9.666 19.727 1.00 48.91 70 VAL B N 1
ATOM 3305 C CA . VAL B 1 75 ? 43.080 -8.520 19.690 1.00 48.15 70 VAL B CA 1
ATOM 3306 C C . VAL B 1 75 ? 43.738 -8.356 21.071 1.00 48.60 70 VAL B C 1
ATOM 3307 O O . VAL B 1 75 ? 43.088 -8.570 22.134 1.00 47.65 70 VAL B O 1
ATOM 3311 N N . ASP B 1 76 ? 45.009 -7.954 21.074 1.00 48.00 71 ASP B N 1
ATOM 3312 C CA . ASP B 1 76 ? 45.732 -7.788 22.347 1.00 48.03 71 ASP B CA 1
ATOM 3313 C C . ASP B 1 76 ? 45.386 -6.520 23.118 1.00 48.00 71 ASP B C 1
ATOM 3314 O O . ASP B 1 76 ? 45.487 -6.489 24.345 1.00 47.59 71 ASP B O 1
ATOM 3319 N N . TYR B 1 77 ? 44.993 -5.481 22.395 1.00 48.24 72 TYR B N 1
ATOM 3320 C CA . TYR B 1 77 ? 44.668 -4.209 23.016 1.00 49.24 72 TYR B CA 1
ATOM 3321 C C . TYR B 1 77 ? 43.458 -3.609 22.374 1.00 49.73 72 TYR B C 1
ATOM 3322 O O . TYR B 1 77 ? 43.198 -3.820 21.173 1.00 50.03 72 TYR B O 1
ATOM 3331 N N . ILE B 1 78 ? 42.773 -2.814 23.181 1.00 49.93 73 ILE B N 1
ATOM 3332 C CA . ILE B 1 78 ? 41.667 -1.988 22.751 1.00 50.96 73 ILE B CA 1
ATOM 3333 C C . ILE B 1 78 ? 41.967 -0.566 23.224 1.00 50.79 73 ILE B C 1
ATOM 3334 O O . ILE B 1 78 ? 42.343 -0.360 24.391 1.00 51.10 73 ILE B O 1
ATOM 3339 N N . GLU B 1 79 ? 41.871 0.411 22.320 1.00 49.99 74 GLU B N 1
ATOM 3340 C CA . GLU B 1 79 ? 42.077 1.786 22.741 1.00 49.86 74 GLU B CA 1
ATOM 3341 C C . GLU B 1 79 ? 40.764 2.556 22.803 1.00 49.44 74 GLU B C 1
ATOM 3342 O O .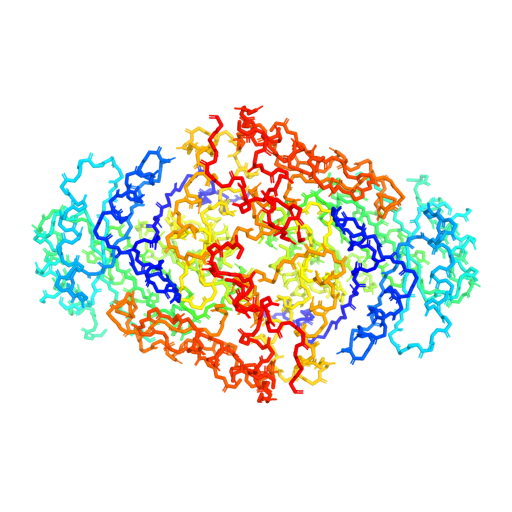 GLU B 1 79 ? 39.897 2.404 21.922 1.00 48.46 74 GLU B O 1
ATOM 3348 N N . LEU B 1 80 ? 40.656 3.379 23.842 1.00 47.98 75 LEU B N 1
ATOM 3349 C CA . LEU B 1 80 ? 39.473 4.187 24.106 1.00 49.30 75 LEU B CA 1
ATOM 3350 C C . LEU B 1 80 ? 39.787 5.668 24.017 1.00 49.64 75 LEU B C 1
ATOM 3351 O O . LEU B 1 80 ? 40.862 6.123 24.422 1.00 49.74 75 LEU B O 1
ATOM 3356 N N . THR B 1 81 ? 38.815 6.405 23.493 1.00 50.43 76 THR B N 1
ATOM 3357 C CA . THR B 1 81 ? 38.756 7.864 23.579 1.00 50.46 76 THR B CA 1
ATOM 3358 C C . THR B 1 81 ? 39.115 8.321 24.977 1.00 50.40 76 THR B C 1
ATOM 3359 O O . THR B 1 81 ? 38.586 7.801 25.960 1.00 49.74 76 THR B O 1
ATOM 3363 N N . SER B 1 82 ? 40.033 9.286 25.036 1.00 50.29 77 SER B N 1
ATOM 3364 C CA . SER B 1 82 ? 40.447 9.942 26.272 1.00 50.45 77 SER B CA 1
ATOM 3365 C C . SER B 1 82 ? 39.281 10.176 27.239 1.00 50.45 77 SER B C 1
ATOM 3366 O O . SER B 1 82 ? 38.258 10.732 26.840 1.00 51.00 77 SER B O 1
ATOM 3369 N N . PRO B 1 83 ? 39.435 9.768 28.517 1.00 50.29 78 PRO B N 1
ATOM 3370 C CA . PRO B 1 83 ? 38.402 9.986 29.524 1.00 50.22 78 PRO B CA 1
ATOM 3371 C C . PRO B 1 83 ? 38.232 11.483 29.846 1.00 50.80 78 PRO B C 1
ATOM 3372 O O . PRO B 1 83 ? 37.238 11.877 30.463 1.00 50.12 78 PRO B O 1
ATOM 3376 N N . VAL B 1 84 ? 39.191 12.301 29.405 1.00 51.51 79 VAL B N 1
ATOM 3377 C CA . VAL B 1 84 ? 39.104 13.767 29.528 1.00 52.45 79 VAL B CA 1
ATOM 3378 C C . VAL B 1 84 ? 38.156 14.378 28.480 1.00 52.22 79 VAL B C 1
ATOM 3379 O O . VAL B 1 84 ? 37.721 15.521 28.629 1.00 52.55 79 VAL B O 1
ATOM 3383 N N . ALA B 1 85 ? 37.833 13.624 27.428 1.00 51.97 80 ALA B N 1
ATOM 3384 C CA . ALA B 1 85 ? 37.013 14.151 26.323 1.00 52.22 80 ALA B CA 1
ATOM 3385 C C . ALA B 1 85 ? 35.645 14.697 26.770 1.00 52.29 80 ALA B C 1
ATOM 3386 O O . ALA B 1 85 ? 35.189 15.745 26.303 1.00 53.03 80 ALA B O 1
ATOM 3388 N N . SER B 1 86 ? 35.007 13.983 27.691 1.00 51.70 81 SER B N 1
ATOM 3389 C CA . SER B 1 86 ? 33.681 14.318 28.150 1.00 50.99 81 SER B CA 1
ATOM 3390 C C . SER B 1 86 ? 33.386 13.415 29.334 1.00 51.19 81 SER B C 1
ATOM 3391 O O . SER B 1 86 ? 34.099 12.426 29.572 1.00 50.89 81 SER B O 1
ATOM 3394 N N . GLU B 1 87 ? 32.324 13.768 30.050 1.00 50.60 82 GLU B N 1
ATOM 3395 C CA . GLU B 1 87 ? 31.845 13.030 31.195 1.00 51.25 82 GLU B CA 1
ATOM 3396 C C . GLU B 1 87 ? 31.451 11.595 30.858 1.00 51.52 82 GLU B C 1
ATOM 3397 O O . GLU B 1 87 ? 31.707 10.679 31.678 1.00 52.13 82 GLU B O 1
ATOM 3403 N N . GLN B 1 88 ? 30.827 11.414 29.677 1.00 52.38 83 GLN B N 1
ATOM 3404 C CA . GLN B 1 88 ? 30.451 10.091 29.163 1.00 53.53 83 GLN B CA 1
ATOM 3405 C C . GLN B 1 88 ? 31.688 9.222 28.801 1.00 52.68 83 GLN B C 1
ATOM 3406 O O . GLN B 1 88 ? 31.693 8.022 29.098 1.00 52.95 83 GLN B O 1
ATOM 3412 N N . SER B 1 89 ? 32.715 9.804 28.161 1.00 51.88 84 SER B N 1
ATOM 3413 C CA . SER B 1 89 ? 33.981 9.091 27.934 1.00 51.44 84 SER B CA 1
ATOM 3414 C C . SER B 1 89 ? 34.636 8.614 29.233 1.00 50.89 84 SER B C 1
ATOM 3415 O O . SER B 1 89 ? 35.082 7.476 29.277 1.00 49.27 84 SER B O 1
ATOM 3418 N N . ARG B 1 90 ? 34.663 9.450 30.294 1.00 50.15 85 ARG B N 1
ATOM 3419 C CA . ARG B 1 90 ? 35.252 9.011 31.571 1.00 50.32 85 ARG B CA 1
ATOM 3420 C C . ARG B 1 90 ? 34.512 7.765 32.088 1.00 49.71 85 ARG B C 1
ATOM 3421 O O . ARG B 1 90 ? 35.156 6.760 32.416 1.00 49.46 85 ARG B O 1
ATOM 3429 N N . GLN B 1 91 ? 33.173 7.833 32.122 1.00 49.14 86 GLN B N 1
ATOM 3430 C CA . GLN B 1 91 ? 32.309 6.741 32.585 1.00 49.83 86 GLN B CA 1
ATOM 3431 C C . GLN B 1 91 ? 32.458 5.446 31.772 1.00 50.22 86 GLN B C 1
ATOM 3432 O O . GLN B 1 91 ? 32.534 4.357 32.356 1.00 49.61 86 GLN B O 1
ATOM 3438 N N . ASP B 1 92 ? 32.504 5.573 30.441 1.00 50.25 87 ASP B N 1
ATOM 3439 C CA . ASP B 1 92 ? 32.637 4.426 29.557 1.00 51.37 87 ASP B CA 1
ATOM 3440 C C . ASP B 1 92 ? 34.031 3.794 29.685 1.00 51.69 87 ASP B C 1
ATOM 3441 O O . ASP B 1 92 ? 34.168 2.588 29.611 1.00 52.21 87 ASP B O 1
ATOM 3446 N N . CYS B 1 93 ? 35.052 4.622 29.872 1.00 52.42 88 CYS B N 1
ATOM 3447 C CA . CYS B 1 93 ? 36.411 4.160 30.090 1.00 51.50 88 CYS B CA 1
ATOM 3448 C C . CYS B 1 93 ? 36.440 3.291 31.337 1.00 51.28 88 CYS B C 1
ATOM 3449 O O . CYS B 1 93 ? 36.968 2.178 31.305 1.00 50.19 88 CYS B O 1
ATOM 3452 N N . GLU B 1 94 ? 35.854 3.808 32.425 1.00 49.97 89 GLU B N 1
ATOM 3453 C CA . GLU B 1 94 ? 35.773 3.093 33.693 1.00 49.83 89 GLU B CA 1
ATOM 3454 C C . GLU B 1 94 ? 34.982 1.790 33.593 1.00 48.88 89 GLU B C 1
ATOM 3455 O O . GLU B 1 94 ? 35.410 0.768 34.136 1.00 48.85 89 GLU B O 1
ATOM 3461 N N . ALA B 1 95 ? 33.831 1.836 32.921 1.00 47.86 90 ALA B N 1
ATOM 3462 C CA . ALA B 1 95 ? 32.977 0.670 32.754 1.00 47.22 90 ALA B CA 1
ATOM 3463 C C . ALA B 1 95 ? 33.680 -0.425 31.954 1.00 47.53 90 ALA B C 1
ATOM 3464 O O . ALA B 1 95 ? 33.555 -1.598 32.280 1.00 48.06 90 ALA B O 1
ATOM 3466 N N . ILE B 1 96 ? 34.437 -0.040 30.929 1.00 47.43 91 ILE B N 1
ATOM 3467 C CA . ILE B 1 96 ? 35.101 -1.008 30.069 1.00 47.28 91 ILE B CA 1
ATOM 3468 C C . ILE B 1 96 ? 36.244 -1.707 30.814 1.00 47.47 91 ILE B C 1
ATOM 3469 O O . ILE B 1 96 ? 36.442 -2.908 30.657 1.00 47.56 91 ILE B O 1
ATOM 3474 N N . CYS B 1 97 ? 36.952 -0.955 31.655 1.00 47.69 92 CYS B N 1
ATOM 3475 C CA . CYS B 1 97 ? 37.983 -1.502 32.541 1.00 47.70 92 CYS B CA 1
ATOM 3476 C C . CYS B 1 97 ? 37.444 -2.415 33.641 1.00 47.82 92 CYS B C 1
ATOM 3477 O O . CYS B 1 97 ? 38.206 -3.164 34.234 1.00 48.10 92 CYS B O 1
ATOM 3480 N N . LYS B 1 98 ? 36.144 -2.344 33.932 1.00 47.88 93 LYS B N 1
ATOM 3481 C CA . LYS B 1 98 ? 35.541 -3.246 34.928 1.00 48.46 93 LYS B CA 1
ATOM 3482 C C . LYS B 1 98 ? 35.020 -4.556 34.314 1.00 48.35 93 LYS B C 1
ATOM 3483 O O . LYS B 1 98 ? 34.474 -5.392 35.023 1.00 48.35 93 LYS B O 1
ATOM 3489 N N . LEU B 1 99 ? 35.193 -4.741 33.008 1.00 48.73 94 LEU B N 1
ATOM 3490 C CA . LEU B 1 99 ? 34.656 -5.937 32.338 1.00 49.44 94 LEU B CA 1
ATOM 3491 C C . LEU B 1 99 ? 35.434 -7.248 32.577 1.00 49.88 94 LEU B C 1
ATOM 3492 O O . LEU B 1 99 ? 34.895 -8.331 32.356 1.00 50.84 94 LEU B O 1
ATOM 3497 N N . GLY B 1 100 ? 36.681 -7.157 33.028 1.00 50.07 95 GLY B N 1
ATOM 3498 C CA . GLY B 1 100 ? 37.532 -8.342 33.143 1.00 50.18 95 GLY B CA 1
ATOM 3499 C C . GLY B 1 100 ? 37.928 -8.935 31.795 1.00 50.50 95 GLY B C 1
ATOM 3500 O O . GLY B 1 100 ? 38.081 -10.148 31.662 1.00 50.96 95 GLY B O 1
ATOM 3501 N N . LEU B 1 101 ? 38.104 -8.093 30.782 1.00 50.33 96 LEU B N 1
ATOM 3502 C CA . LEU B 1 101 ? 38.508 -8.580 29.458 1.00 49.93 96 LEU B CA 1
ATOM 3503 C C . LEU B 1 101 ? 39.937 -9.086 29.524 1.00 50.21 96 LEU B C 1
ATOM 3504 O O . LEU B 1 101 ? 40.681 -8.692 30.429 1.00 49.49 96 LEU B O 1
ATOM 3509 N N . LYS B 1 102 ? 40.315 -9.958 28.579 1.00 50.56 97 LYS B N 1
ATOM 3510 C CA . LYS B 1 102 ? 41.692 -10.444 28.481 1.00 51.57 97 LYS B CA 1
ATOM 3511 C C . LYS B 1 102 ? 42.600 -9.386 27.845 1.00 52.45 97 LYS B C 1
ATOM 3512 O O . LYS B 1 102 ? 43.721 -9.172 28.304 1.00 52.89 97 LYS B O 1
ATOM 3514 N N . CYS B 1 103 ? 42.122 -8.730 26.784 1.00 52.84 98 CYS B N 1
ATOM 3515 C CA . CYS B 1 103 ? 42.913 -7.708 26.103 1.00 53.32 98 CYS B CA 1
ATOM 3516 C C . CYS B 1 103 ? 43.191 -6.554 27.067 1.00 53.01 98 CYS B C 1
ATOM 3517 O O . CYS B 1 103 ? 42.434 -6.327 28.001 1.00 53.18 98 CYS B O 1
ATOM 3520 N N . LYS B 1 104 ? 44.290 -5.848 26.851 1.00 52.78 99 LYS B N 1
ATOM 3521 C CA A LYS B 1 104 ? 44.621 -4.693 27.674 0.50 52.69 99 LY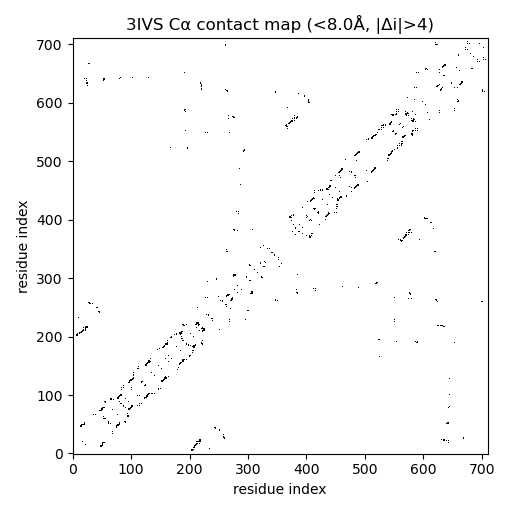S B CA 1
ATOM 3522 C CA B LYS B 1 104 ? 44.613 -4.694 27.676 0.50 52.69 99 LYS B CA 1
ATOM 3523 C C . LYS B 1 104 ? 43.808 -3.486 27.196 1.00 52.22 99 LYS B C 1
ATOM 3524 O O . LYS B 1 104 ? 43.512 -3.364 26.014 1.00 52.59 99 LYS B O 1
ATOM 3535 N N . ILE B 1 105 ? 43.421 -2.615 28.120 1.00 51.42 100 ILE B N 1
ATOM 3536 C CA . ILE B 1 105 ? 42.640 -1.438 27.769 1.00 49.89 100 ILE B CA 1
ATOM 3537 C C . ILE B 1 105 ? 43.558 -0.232 27.816 1.00 49.62 100 ILE B C 1
ATOM 3538 O O . ILE B 1 105 ? 44.205 0.014 28.822 1.00 50.05 100 ILE B O 1
ATOM 3543 N N . LEU B 1 106 ? 43.592 0.520 26.722 1.00 49.07 101 LEU B N 1
ATOM 3544 C CA . LEU B 1 106 ? 44.476 1.655 26.588 1.00 48.88 101 LEU B CA 1
ATOM 3545 C C . LEU B 1 106 ? 43.654 2.905 26.406 1.00 49.56 101 LEU B C 1
ATOM 3546 O O . LEU B 1 106 ? 42.528 2.855 25.920 1.00 49.92 101 LEU B O 1
ATOM 3551 N N . THR B 1 107 ? 44.218 4.036 26.800 1.00 50.14 102 THR B N 1
ATOM 3552 C CA . THR B 1 107 ? 43.677 5.314 26.379 1.00 50.33 102 THR B CA 1
ATOM 3553 C C . THR B 1 107 ? 44.830 6.275 26.105 1.00 50.74 102 THR B C 1
ATOM 3554 O O . THR B 1 107 ? 46.001 5.894 26.188 1.00 50.11 102 THR B O 1
ATOM 3558 N N . HIS B 1 108 ? 44.499 7.509 25.764 1.00 51.42 103 HIS B N 1
ATOM 3559 C CA . HIS B 1 108 ? 45.504 8.479 25.382 1.00 52.75 103 HIS B CA 1
ATOM 3560 C C . HIS B 1 108 ? 45.191 9.793 26.088 1.00 52.99 103 HIS B C 1
ATOM 3561 O O . HIS B 1 108 ? 44.065 10.015 26.529 1.00 53.72 103 HIS B O 1
ATOM 3568 N N . ILE B 1 109 ? 46.189 10.656 26.200 1.00 53.25 104 ILE B N 1
ATOM 3569 C CA . ILE B 1 109 ? 45.995 11.966 26.792 1.00 54.48 104 ILE B CA 1
ATOM 3570 C C . ILE B 1 109 ? 46.880 12.996 26.095 1.00 56.06 104 ILE B C 1
ATOM 3571 O O . ILE B 1 109 ? 47.795 12.644 25.317 1.00 55.77 104 ILE B O 1
ATOM 3576 N N . ARG B 1 110 ? 46.617 14.263 26.401 1.00 57.35 105 ARG B N 1
ATOM 3577 C CA . ARG B 1 110 ? 47.528 15.346 26.087 1.00 59.17 105 ARG B CA 1
ATOM 3578 C C . ARG B 1 110 ? 48.699 15.279 27.062 1.00 60.14 105 ARG B C 1
ATOM 3579 O O . ARG B 1 110 ? 48.595 14.668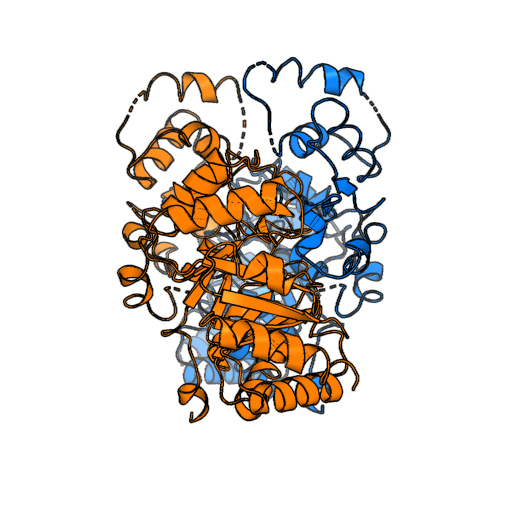 28.133 1.00 59.89 105 ARG B O 1
ATOM 3587 N N . CYS B 1 111 ? 49.803 15.921 26.693 1.00 61.63 106 CYS B N 1
ATOM 3588 C CA . CYS B 1 111 ? 50.953 16.016 27.569 1.00 62.56 106 CYS B CA 1
ATOM 3589 C C . CYS B 1 111 ? 50.681 17.031 28.683 1.00 63.24 106 CYS B C 1
ATOM 3590 O O . CYS B 1 111 ? 51.137 18.181 28.645 1.00 63.53 106 CYS B O 1
ATOM 3593 N N . HIS B 1 112 ? 49.920 16.589 29.677 1.00 63.84 107 HIS B N 1
ATOM 3594 C CA . HIS B 1 112 ? 49.437 17.468 30.729 1.00 64.14 107 HIS B CA 1
ATOM 3595 C C . HIS B 1 112 ? 49.055 16.656 31.952 1.00 64.05 107 HIS B C 1
ATOM 3596 O O . HIS B 1 112 ? 48.365 15.644 31.844 1.00 63.62 107 HIS B O 1
ATOM 3611 N N . ASP B 1 114 ? 46.985 17.117 34.551 1.00 63.61 109 ASP B N 1
ATOM 3612 C CA . ASP B 1 114 ? 45.573 16.971 34.936 1.00 63.28 109 ASP B CA 1
ATOM 3613 C C . ASP B 1 114 ? 44.936 15.848 34.119 1.00 62.21 109 ASP B C 1
ATOM 3614 O O . ASP B 1 114 ? 44.160 15.047 34.644 1.00 61.71 109 ASP B O 1
ATOM 3619 N N . ASP B 1 115 ? 45.279 15.794 32.834 1.00 61.48 110 ASP B N 1
ATOM 3620 C CA . ASP B 1 115 ? 44.854 14.691 31.976 1.00 60.53 110 ASP B CA 1
ATOM 3621 C C . ASP B 1 115 ? 45.327 13.366 32.560 1.00 59.89 110 ASP B C 1
ATOM 3622 O O . ASP B 1 115 ? 44.546 12.435 32.692 1.00 59.88 110 ASP B O 1
ATOM 3627 N N . ALA B 1 116 ? 46.605 13.294 32.923 1.00 59.36 111 ALA B N 1
ATOM 3628 C CA . ALA B 1 116 ? 47.187 12.060 33.435 1.00 59.34 111 ALA B CA 1
ATOM 3629 C C . ALA B 1 116 ? 46.512 11.601 34.733 1.00 59.26 111 ALA B C 1
ATOM 3630 O O . ALA B 1 116 ? 46.234 10.414 34.914 1.00 59.03 111 ALA B O 1
ATOM 3632 N N . ARG B 1 117 ? 46.238 12.553 35.620 1.00 59.64 112 ARG B N 1
ATOM 3633 C CA . ARG B 1 117 ? 45.560 12.261 36.882 1.00 60.17 112 ARG B CA 1
ATOM 3634 C C . ARG B 1 117 ? 44.196 11.612 36.638 1.00 60.15 112 ARG B C 1
ATOM 3635 O O . ARG B 1 117 ? 43.879 10.594 37.254 1.00 60.63 112 ARG B O 1
ATOM 3643 N N . VAL B 1 118 ? 43.420 12.156 35.703 1.00 59.56 113 VAL B N 1
ATOM 3644 C CA . VAL B 1 118 ? 42.156 11.531 35.314 1.00 58.99 113 VAL B CA 1
ATOM 3645 C C . VAL B 1 118 ? 42.372 10.104 34.756 1.00 59.04 113 VAL B C 1
ATOM 3646 O O . VAL B 1 118 ? 41.808 9.141 35.282 1.00 59.32 113 VAL B O 1
ATOM 3650 N N . ALA B 1 119 ? 43.210 9.964 33.724 1.00 58.32 114 ALA B N 1
ATOM 3651 C CA . ALA B 1 119 ? 43.430 8.668 33.073 1.00 57.64 114 ALA B CA 1
ATOM 3652 C C . ALA B 1 119 ? 43.818 7.529 34.029 1.00 57.08 114 ALA B C 1
ATOM 3653 O O . ALA B 1 119 ? 43.252 6.438 33.954 1.00 56.82 114 ALA B O 1
ATOM 3655 N N . VAL B 1 120 ? 44.767 7.784 34.925 1.00 56.74 115 VAL B N 1
ATOM 3656 C CA . VAL B 1 120 ? 45.271 6.739 35.839 1.00 56.84 115 VAL B CA 1
ATOM 3657 C C . VAL B 1 120 ? 44.218 6.142 36.804 1.00 56.47 115 VAL B C 1
ATOM 3658 O O . VAL B 1 120 ? 44.267 4.945 37.122 1.00 57.26 115 VAL B O 1
ATOM 3662 N N . GLU B 1 121 ? 43.267 6.976 37.232 1.00 55.46 116 GLU B N 1
ATOM 3663 C CA A GLU B 1 121 ? 42.233 6.550 38.170 0.70 54.90 116 GLU B CA 1
ATOM 3664 C CA B GLU B 1 121 ? 42.211 6.573 38.169 0.30 54.75 116 GLU B CA 1
ATOM 3665 C C . GLU B 1 121 ? 41.106 5.742 37.508 1.00 54.43 116 GLU B C 1
ATOM 3666 O O . GLU B 1 121 ? 40.300 5.112 38.198 1.00 54.47 116 GLU B O 1
ATOM 3677 N N . THR B 1 122 ? 41.074 5.727 36.174 1.00 53.38 117 THR B N 1
ATOM 3678 C CA . THR B 1 122 ? 40.020 5.020 35.428 1.00 52.58 117 THR B CA 1
ATOM 3679 C C . THR B 1 122 ? 40.156 3.492 35.380 1.00 52.10 117 THR B C 1
ATOM 3680 O O . THR B 1 122 ? 39.186 2.801 35.061 1.00 52.18 117 THR B O 1
ATOM 3684 N N . GLY B 1 123 ? 41.341 2.975 35.703 1.00 51.34 118 GLY B N 1
ATOM 3685 C CA . GLY B 1 123 ? 41.596 1.528 35.680 1.00 50.37 118 GLY B CA 1
ATOM 3686 C C . GLY B 1 123 ? 42.275 1.000 34.422 1.00 49.95 118 GLY B C 1
ATOM 3687 O O . GLY B 1 123 ? 42.443 -0.208 34.263 1.00 49.81 118 GLY B O 1
ATOM 3688 N N . VAL B 1 124 ? 42.653 1.898 33.515 1.00 49.27 119 VAL B N 1
ATOM 3689 C CA . VAL B 1 124 ? 43.296 1.494 32.253 1.00 48.14 119 VAL B CA 1
ATOM 3690 C C . VAL B 1 124 ? 44.657 0.852 32.467 1.00 48.28 119 VAL B C 1
ATOM 3691 O O . VAL B 1 124 ? 45.378 1.202 33.387 1.00 47.61 119 VAL B O 1
ATOM 3695 N N . ASP B 1 125 ? 45.009 -0.071 31.579 1.00 48.98 120 ASP B N 1
ATOM 3696 C CA . ASP B 1 125 ? 46.309 -0.717 31.617 1.00 49.79 120 ASP B CA 1
ATOM 3697 C C . ASP B 1 125 ? 47.426 0.148 31.025 1.00 50.13 120 ASP B C 1
ATOM 3698 O O . ASP B 1 125 ? 48.603 -0.093 31.293 1.00 50.98 120 ASP B O 1
ATOM 3703 N N . GLY B 1 126 ? 47.067 1.138 30.213 1.00 49.78 121 GLY B N 1
ATOM 3704 C CA . GLY B 1 126 ? 48.073 1.915 29.490 1.00 49.75 121 GLY B CA 1
ATOM 3705 C C . GLY B 1 126 ? 47.614 3.304 29.090 1.00 49.78 121 GLY B C 1
ATOM 3706 O O . GLY B 1 126 ? 46.457 3.506 28.727 1.00 49.91 121 GLY B O 1
ATOM 3707 N N . VAL B 1 127 ? 48.530 4.262 29.157 1.00 49.70 122 VAL B N 1
ATOM 3708 C CA . VAL B 1 127 ? 48.243 5.642 28.785 1.00 49.85 122 VAL B CA 1
ATOM 3709 C C . VAL B 1 127 ? 49.246 6.130 27.712 1.00 51.05 122 VAL B C 1
ATOM 3710 O O . VAL B 1 127 ? 50.474 6.004 27.885 1.00 51.00 122 VAL B O 1
ATOM 3714 N N . ASP B 1 128 ? 48.719 6.674 26.612 1.00 51.37 123 ASP B N 1
ATOM 3715 C CA . ASP B 1 128 ? 49.545 7.291 25.563 1.00 52.28 123 ASP B CA 1
ATOM 3716 C C . ASP B 1 128 ? 49.617 8.814 25.749 1.00 52.53 123 ASP B C 1
ATOM 3717 O O . ASP B 1 128 ? 48.596 9.499 25.699 1.00 52.61 123 ASP B O 1
ATOM 3722 N N . VAL B 1 129 ? 50.826 9.323 25.989 1.00 52.96 124 VAL B N 1
ATOM 3723 C CA . VAL B 1 129 ? 51.110 10.757 26.059 1.00 53.20 124 VAL B CA 1
ATOM 3724 C C . VAL B 1 129 ? 51.413 11.250 24.639 1.00 53.97 124 VAL B C 1
ATOM 3725 O O . VAL B 1 129 ? 52.399 10.836 24.034 1.00 54.04 124 VAL B O 1
ATOM 3729 N N . VAL B 1 130 ? 50.547 12.113 24.103 1.00 54.97 125 VAL B N 1
ATOM 3730 C CA . VAL B 1 130 ? 50.609 12.531 22.694 1.00 55.38 125 VAL B CA 1
ATOM 3731 C C . VAL B 1 130 ? 51.045 13.994 22.607 1.00 56.69 125 VAL B C 1
ATOM 3732 O O . VAL B 1 130 ? 50.555 14.834 23.355 1.00 55.87 125 VAL B O 1
ATOM 3736 N N . ILE B 1 131 ? 52.002 14.269 21.717 1.00 58.15 126 ILE B N 1
ATOM 3737 C CA . ILE B 1 131 ? 52.426 15.635 21.397 1.00 59.76 126 ILE B CA 1
ATOM 3738 C C . ILE B 1 131 ? 52.342 15.888 19.877 1.00 61.16 126 ILE B C 1
ATOM 3739 O O . ILE B 1 131 ? 52.270 14.946 19.066 1.00 60.58 126 ILE B O 1
ATOM 3744 N N . GLY B 1 132 ? 52.313 17.163 19.501 1.00 62.91 127 GLY B N 1
ATOM 3745 C CA . GLY B 1 132 ? 52.327 17.537 18.099 1.00 65.54 127 GLY B CA 1
ATOM 3746 C C . GLY B 1 132 ? 53.434 18.537 17.862 1.00 67.40 127 GLY B C 1
ATOM 3747 O O . GLY B 1 132 ? 53.507 19.552 18.548 1.00 67.43 127 GLY B O 1
ATOM 3748 N N . THR B 1 133 ? 54.315 18.239 16.912 1.00 69.16 128 THR B N 1
ATOM 3749 C CA . THR B 1 133 ? 55.305 19.227 16.455 1.00 71.12 128 THR B CA 1
ATOM 3750 C C . THR B 1 133 ? 54.931 19.802 15.072 1.00 71.81 128 THR B C 1
ATOM 3751 O O . THR B 1 133 ? 54.402 19.080 14.196 1.00 73.17 128 THR B O 1
ATOM 3755 N N . THR B 1 147 ? 62.190 20.342 24.061 1.00 77.51 142 THR B N 1
ATOM 3756 C CA . THR B 1 147 ? 62.796 21.526 24.685 1.00 77.64 142 THR B CA 1
ATOM 3757 C C . THR B 1 147 ? 62.141 21.856 26.056 1.00 77.50 142 THR B C 1
ATOM 3758 O O . THR B 1 147 ? 62.744 21.629 27.113 1.00 77.57 142 THR B O 1
ATOM 3762 N N . TYR B 1 148 ? 60.918 22.391 26.027 1.00 77.22 143 TYR B N 1
ATOM 3763 C CA . TYR B 1 148 ? 60.035 22.431 27.200 1.00 76.57 143 TYR B CA 1
ATOM 3764 C C . TYR B 1 148 ? 59.088 21.222 27.109 1.00 76.09 143 TYR B C 1
ATOM 3765 O O . TYR B 1 148 ? 58.399 20.871 28.078 1.00 76.08 143 TYR B O 1
ATOM 3767 N N . ILE B 1 149 ? 59.065 20.606 25.924 1.00 74.96 144 ILE B N 1
ATOM 3768 C CA . ILE B 1 149 ? 58.364 19.349 25.690 1.00 74.21 144 ILE B CA 1
ATOM 3769 C C . ILE B 1 149 ? 58.957 18.253 26.581 1.00 73.32 144 ILE B C 1
ATOM 3770 O O . ILE B 1 149 ? 58.225 17.550 27.271 1.00 73.12 144 ILE B O 1
ATOM 3775 N N . ILE B 1 150 ? 60.284 18.131 26.570 1.00 72.40 145 ILE B N 1
ATOM 3776 C CA . ILE B 1 150 ? 60.984 17.048 27.268 1.00 71.59 145 ILE B CA 1
ATOM 3777 C C . ILE B 1 150 ? 60.746 17.071 28.784 1.00 70.83 145 ILE B C 1
ATOM 3778 O O . ILE B 1 150 ? 60.478 16.024 29.384 1.00 71.06 145 ILE B O 1
ATOM 3783 N N . ASP B 1 151 ? 60.817 18.259 29.386 1.00 69.83 146 ASP B N 1
ATOM 3784 C CA A ASP B 1 151 ? 60.672 18.383 30.834 0.50 69.25 146 ASP B CA 1
ATOM 3785 C CA B ASP B 1 151 ? 60.665 18.417 30.833 0.50 69.27 146 ASP B CA 1
ATOM 3786 C C . ASP B 1 151 ? 59.225 18.156 31.279 1.00 68.76 146 ASP B C 1
ATOM 3787 O O . ASP B 1 151 ? 58.984 17.484 32.289 1.00 68.78 146 ASP B O 1
ATOM 3796 N N . SER B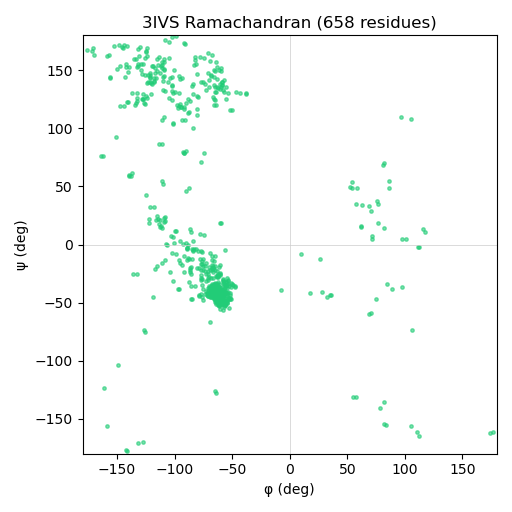 1 152 ? 58.272 18.698 30.520 1.00 67.72 147 SER B N 1
ATOM 3797 C CA . SER B 1 152 ? 56.838 18.473 30.755 1.00 66.45 147 SER B CA 1
ATOM 3798 C C . SER B 1 152 ? 56.456 16.986 30.558 1.00 64.94 147 SER B C 1
ATOM 3799 O O . SER B 1 152 ? 55.779 16.387 31.404 1.00 64.31 147 SER B O 1
ATOM 3802 N N . ALA B 1 153 ? 56.912 16.408 29.448 1.00 63.16 148 ALA B N 1
ATOM 3803 C CA . ALA B 1 153 ? 56.716 14.979 29.159 1.00 62.12 148 ALA B CA 1
ATOM 3804 C C . ALA B 1 153 ? 57.344 14.088 30.231 1.00 61.30 148 ALA B C 1
ATOM 3805 O O . ALA B 1 153 ? 56.773 13.064 30.590 1.00 61.04 148 ALA B O 1
ATOM 3807 N N . THR B 1 154 ? 58.505 14.491 30.747 1.00 60.76 149 THR B N 1
ATOM 3808 C CA . THR B 1 154 ? 59.177 13.762 31.827 1.00 60.43 149 THR B CA 1
ATOM 3809 C C . THR B 1 154 ? 58.286 13.655 33.067 1.00 60.02 149 THR B C 1
ATOM 3810 O O . THR B 1 154 ? 58.132 12.566 33.634 1.00 60.01 149 THR B O 1
ATOM 3814 N N . GLU B 1 155 ? 57.694 14.777 33.473 1.00 59.18 150 GLU B N 1
ATOM 3815 C CA . GLU B 1 155 ? 56.786 14.779 34.612 1.00 58.98 150 GLU B CA 1
ATOM 3816 C C . GLU B 1 155 ? 55.626 13.806 34.368 1.00 58.03 150 GLU B C 1
ATOM 3817 O O . GLU B 1 155 ? 55.321 12.951 35.207 1.00 57.83 150 GLU B O 1
ATOM 3823 N N . VAL B 1 156 ? 54.992 13.943 33.208 1.00 56.99 151 VAL B N 1
ATOM 3824 C CA . VAL B 1 156 ? 53.824 13.131 32.874 1.00 56.16 151 VAL B CA 1
ATOM 3825 C C . VAL B 1 156 ? 54.176 11.630 32.813 1.00 55.43 151 VAL B C 1
ATOM 3826 O O . VAL B 1 156 ? 53.507 10.802 33.442 1.00 55.16 151 VAL B O 1
ATOM 3830 N N . ILE B 1 157 ? 55.249 11.295 32.106 1.00 54.65 152 ILE B N 1
ATOM 3831 C CA . ILE B 1 157 ? 55.693 9.904 31.985 1.00 54.55 152 ILE B CA 1
ATOM 3832 C C . ILE B 1 157 ? 55.991 9.267 33.354 1.00 54.48 152 ILE B C 1
ATOM 3833 O O . ILE B 1 157 ? 55.468 8.194 33.670 1.00 54.37 152 ILE B O 1
ATOM 3838 N N . ASN B 1 158 ? 56.816 9.935 34.161 1.00 54.62 153 ASN B N 1
ATOM 3839 C CA . ASN B 1 158 ? 57.181 9.434 35.490 1.00 54.47 153 ASN B CA 1
ATOM 3840 C C . ASN B 1 158 ? 55.997 9.290 36.448 1.00 54.51 153 ASN B C 1
ATOM 3841 O O . ASN B 1 158 ? 55.956 8.364 37.258 1.00 54.76 153 ASN B O 1
ATOM 3846 N N . PHE B 1 159 ? 55.034 10.202 36.351 1.00 54.49 154 PHE B N 1
ATOM 3847 C CA . PHE B 1 159 ? 53.800 10.077 37.118 1.00 54.83 154 PHE B CA 1
ATOM 3848 C C . PHE B 1 159 ? 53.045 8.781 36.804 1.00 55.11 154 PHE B C 1
ATOM 3849 O O . PHE B 1 159 ? 52.662 8.042 37.727 1.00 55.24 154 PHE B O 1
ATOM 3857 N N . VAL B 1 160 ? 52.821 8.531 35.509 1.00 54.74 155 VAL B N 1
ATOM 3858 C CA . VAL B 1 160 ? 52.097 7.348 35.051 1.00 54.99 155 VAL B CA 1
ATOM 3859 C C . VAL B 1 160 ? 52.833 6.073 35.453 1.00 55.45 155 VAL B C 1
ATOM 3860 O O . VAL B 1 160 ? 52.214 5.157 35.994 1.00 55.70 155 VAL B O 1
ATOM 3864 N N . LYS B 1 161 ? 54.145 6.021 35.213 1.00 55.80 156 LYS B N 1
ATOM 3865 C CA . LYS B 1 161 ? 54.955 4.883 35.658 1.00 56.53 156 LYS B CA 1
ATOM 3866 C C . LYS B 1 161 ? 54.850 4.656 37.173 1.00 56.69 156 LYS B C 1
ATOM 3867 O O . LYS B 1 161 ? 54.785 3.512 37.619 1.00 56.91 156 LYS B O 1
ATOM 3873 N N . SER B 1 162 ? 54.806 5.734 37.956 1.00 56.70 157 SER B N 1
ATOM 3874 C CA . SER B 1 162 ? 54.648 5.610 39.416 1.00 56.81 157 SER B CA 1
ATOM 3875 C C . SER B 1 162 ? 53.326 4.927 39.831 1.00 56.69 157 SER B C 1
ATOM 3876 O O . SER B 1 162 ? 53.214 4.419 40.941 1.00 56.55 157 SER B O 1
ATOM 3879 N N . LYS B 1 163 ? 52.340 4.893 38.934 1.00 56.45 158 LYS B N 1
ATOM 3880 C CA . LYS B 1 163 ? 51.063 4.264 39.251 1.00 55.91 158 LYS B CA 1
ATOM 3881 C C . LYS B 1 163 ? 51.024 2.809 38.831 1.00 55.73 158 LYS B C 1
ATOM 3882 O O . LYS B 1 163 ? 50.016 2.134 39.032 1.00 55.61 158 LYS B O 1
ATOM 3888 N N . GLY B 1 164 ? 52.127 2.328 38.257 1.00 55.83 159 GLY B N 1
ATOM 3889 C CA . GLY B 1 164 ? 52.220 0.954 37.759 1.00 56.04 159 GLY B CA 1
ATOM 3890 C C . GLY B 1 164 ? 51.505 0.753 36.431 1.00 56.35 159 GLY B C 1
ATOM 3891 O O . GLY B 1 164 ? 51.202 -0.380 36.033 1.00 56.62 159 GLY B O 1
ATOM 3892 N N . ILE B 1 165 ? 51.244 1.852 35.732 1.00 56.27 160 ILE B N 1
ATOM 3893 C CA . ILE B 1 165 ? 50.514 1.809 34.466 1.00 56.12 160 ILE B CA 1
ATOM 3894 C C . ILE B 1 165 ? 51.506 1.956 33.299 1.00 56.00 160 ILE B C 1
ATOM 3895 O O . ILE B 1 165 ? 52.442 2.765 33.358 1.00 55.81 160 ILE B O 1
ATOM 3900 N N . GLU B 1 166 ? 51.306 1.151 32.261 1.00 55.42 161 GLU B N 1
ATOM 3901 C CA . GLU B 1 166 ? 52.098 1.226 31.041 1.00 55.44 161 GLU B CA 1
ATOM 3902 C C . GLU B 1 166 ? 52.007 2.625 30.410 1.00 54.14 161 GLU B C 1
ATOM 3903 O O . GLU B 1 166 ? 50.922 3.199 30.286 1.00 53.50 161 GLU B O 1
ATOM 3909 N N . VAL B 1 167 ? 53.157 3.179 30.039 1.00 53.37 162 VAL B N 1
ATOM 3910 C CA . VAL B 1 167 ? 53.190 4.500 29.404 1.00 52.78 162 VAL B CA 1
ATOM 3911 C C . VAL B 1 167 ? 53.799 4.487 27.990 1.00 52.42 162 VAL B C 1
ATOM 3912 O O . VAL B 1 167 ? 54.791 3.811 27.716 1.00 52.55 162 VAL B O 1
ATOM 3916 N N . ARG B 1 168 ? 53.167 5.238 27.100 1.00 52.28 163 ARG B N 1
ATOM 3917 C CA . ARG B 1 168 ? 53.626 5.400 25.721 1.00 52.28 163 ARG B CA 1
ATOM 3918 C C . ARG B 1 168 ? 53.699 6.880 25.357 1.00 52.25 163 ARG B C 1
ATOM 3919 O O . ARG B 1 168 ? 53.030 7.716 25.974 1.00 52.04 163 ARG B O 1
ATOM 3927 N N . PHE B 1 169 ? 54.543 7.200 24.385 1.00 51.79 164 PHE B N 1
ATOM 3928 C CA . PHE B 1 169 ? 54.762 8.579 23.981 1.00 51.63 164 PHE B CA 1
ATOM 3929 C C . PHE B 1 169 ? 54.689 8.640 22.478 1.00 51.58 164 PHE B C 1
ATOM 3930 O O . PHE B 1 169 ? 55.433 7.928 21.791 1.00 51.46 164 PHE B O 1
ATOM 3938 N N . SER B 1 170 ? 53.804 9.485 21.965 1.00 51.84 165 SER B N 1
ATOM 3939 C CA . SER B 1 170 ? 53.489 9.480 20.531 1.00 53.14 165 SER B CA 1
ATOM 3940 C C . SER B 1 170 ? 53.522 10.871 19.974 1.00 53.55 165 SER B C 1
ATOM 3941 O O . SER B 1 170 ? 53.316 11.853 20.702 1.00 53.51 165 SER B O 1
ATOM 3944 N N . SER B 1 171 ? 53.790 10.943 18.674 1.00 53.96 166 SER B N 1
ATOM 3945 C CA . SER B 1 171 ? 53.694 12.204 17.958 1.00 54.41 166 SER B CA 1
ATOM 3946 C C . SER B 1 171 ? 52.496 12.112 17.039 1.00 54.33 166 SER B C 1
ATOM 3947 O O . SER B 1 171 ? 52.181 11.037 16.507 1.00 53.77 166 SER B O 1
ATOM 3950 N N . GLU B 1 172 ? 51.819 13.242 16.900 1.00 54.33 167 GLU B N 1
ATOM 3951 C CA . GLU B 1 172 ? 50.748 13.379 15.939 1.00 54.82 167 GLU B CA 1
ATOM 3952 C C . GLU B 1 172 ? 51.298 13.959 14.634 1.00 53.90 167 GLU B C 1
ATOM 3953 O O . GLU B 1 172 ? 52.154 14.838 14.665 1.00 53.55 167 GLU B O 1
ATOM 3959 N N . ASP B 1 173 ? 50.769 13.494 13.503 1.00 53.27 168 ASP B N 1
ATOM 3960 C CA . ASP B 1 173 ? 51.196 13.965 12.177 1.00 53.48 168 ASP B CA 1
ATOM 3961 C C . ASP B 1 173 ? 52.723 13.845 11.982 1.00 52.79 168 ASP B C 1
ATOM 3962 O O . ASP B 1 173 ? 53.401 14.790 11.558 1.00 51.65 168 ASP B O 1
ATOM 3967 N N . SER B 1 174 ? 53.238 12.666 12.316 1.00 52.44 169 SER B N 1
ATOM 3968 C CA . SER B 1 174 ? 54.679 12.399 12.380 1.00 51.81 169 SER B CA 1
ATOM 3969 C C . SER B 1 174 ? 55.390 12.670 11.051 1.00 51.92 169 SER B C 1
ATOM 3970 O O . SER B 1 174 ? 56.549 13.019 11.058 1.00 51.83 169 SER B O 1
ATOM 3973 N N . PHE B 1 175 ? 54.692 12.498 9.924 1.00 51.92 170 PHE B N 1
ATOM 3974 C CA . PHE B 1 175 ? 55.327 12.575 8.596 1.00 52.48 170 PHE B CA 1
ATOM 3975 C C . PHE B 1 175 ? 55.341 13.977 8.006 1.00 53.33 170 PHE B C 1
ATOM 3976 O O . PHE B 1 175 ? 55.898 14.192 6.933 1.00 54.39 170 PHE B O 1
ATOM 3984 N N . ARG B 1 176 ? 54.720 14.927 8.701 1.00 53.29 171 ARG B N 1
ATOM 3985 C CA . ARG B 1 176 ? 54.832 16.307 8.310 1.00 53.32 171 ARG B CA 1
ATOM 3986 C C . ARG B 1 176 ? 55.562 17.069 9.409 1.00 53.84 171 ARG B C 1
ATOM 3987 O O . ARG B 1 176 ? 55.396 18.275 9.542 1.00 53.82 171 ARG B O 1
ATOM 3995 N N . SER B 1 177 ? 56.366 16.362 10.200 1.00 53.93 172 SER B N 1
ATOM 3996 C CA . SER B 1 177 ? 57.153 17.015 11.265 1.00 54.40 172 SER B CA 1
ATOM 3997 C C . SER B 1 177 ? 58.622 17.003 10.895 1.00 54.73 172 SER B C 1
ATOM 3998 O O . SER B 1 177 ? 59.057 16.214 10.057 1.00 53.93 172 SER B O 1
ATOM 4001 N N . ASP B 1 178 ? 59.384 17.893 11.516 1.00 55.77 173 ASP B N 1
ATOM 4002 C CA . ASP B 1 178 ? 60.815 17.899 11.321 1.00 57.17 173 ASP B CA 1
ATOM 4003 C C . ASP B 1 178 ? 61.412 16.605 11.862 1.00 57.26 173 ASP B C 1
ATOM 4004 O O . ASP B 1 178 ? 61.287 16.286 13.043 1.00 56.78 173 ASP B O 1
ATOM 4009 N N . LEU B 1 179 ? 62.052 15.878 10.959 1.00 58.30 174 LEU B N 1
ATOM 4010 C CA . LEU B 1 179 ? 62.551 14.532 11.201 1.00 59.34 174 LEU B CA 1
ATOM 4011 C C . LEU B 1 179 ? 63.577 14.457 12.333 1.00 58.96 174 LEU B C 1
ATOM 4012 O O . LEU B 1 179 ? 63.451 13.632 13.238 1.00 58.97 174 LEU B O 1
ATOM 4017 N N . VAL B 1 180 ? 64.574 15.331 12.286 1.00 58.52 175 VAL B N 1
ATOM 4018 C CA . VAL B 1 180 ? 65.615 15.377 13.317 1.00 58.36 175 VAL B CA 1
ATOM 4019 C C . VAL B 1 180 ? 65.063 15.746 14.706 1.00 58.14 175 VAL B C 1
ATOM 4020 O O . VAL B 1 180 ? 65.463 15.152 15.705 1.00 58.29 175 VAL B O 1
ATOM 4024 N N . ASP B 1 181 ? 64.143 16.709 14.768 1.00 57.75 176 ASP B N 1
ATOM 4025 C CA . ASP B 1 181 ? 63.496 17.072 16.034 1.00 56.83 176 ASP B CA 1
ATOM 4026 C C . ASP B 1 181 ? 62.657 15.915 16.579 1.00 55.77 176 ASP B C 1
ATOM 4027 O O . ASP B 1 181 ? 62.639 15.652 17.780 1.00 55.55 176 ASP B O 1
ATOM 4032 N N . LEU B 1 182 ? 61.949 15.241 15.686 1.00 54.27 177 LEU B N 1
ATOM 4033 C CA . LEU B 1 182 ? 61.138 14.098 16.067 1.00 54.07 177 LEU B CA 1
ATOM 4034 C C . LEU B 1 182 ? 61.995 12.973 16.683 1.00 52.81 177 LEU B C 1
ATOM 4035 O O . LEU B 1 182 ? 61.701 12.477 17.767 1.00 52.31 177 LEU B O 1
ATOM 4040 N N . LEU B 1 183 ? 63.064 12.609 15.974 1.00 52.38 178 LEU B N 1
ATOM 4041 C CA . LEU B 1 183 ? 63.970 11.524 16.352 1.00 52.10 178 LEU B CA 1
ATOM 4042 C C . LEU B 1 183 ? 64.712 11.851 17.634 1.00 51.79 178 LEU B C 1
ATOM 4043 O O . LEU B 1 183 ? 64.871 10.981 18.482 1.00 51.49 178 LEU B O 1
ATOM 4048 N N . SER B 1 184 ? 65.125 13.114 17.785 1.00 51.85 179 SER B N 1
ATOM 4049 C CA . SER B 1 184 ? 65.750 13.593 19.016 1.00 52.41 179 SER B CA 1
ATOM 4050 C C . SER B 1 184 ? 64.798 13.499 20.221 1.00 53.10 179 SER B C 1
ATOM 4051 O O . SER B 1 184 ? 65.209 13.132 21.325 1.00 52.82 179 SER B O 1
ATOM 4054 N N . LEU B 1 185 ? 63.524 13.811 20.000 1.00 53.56 180 LEU B N 1
ATOM 4055 C CA . LEU B 1 185 ? 62.504 13.695 21.050 1.00 54.52 180 LEU B CA 1
ATOM 4056 C C . LEU B 1 185 ? 62.251 12.236 21.486 1.00 54.06 180 LEU B C 1
ATOM 4057 O O . LEU B 1 185 ? 62.180 11.957 22.676 1.00 54.35 180 LEU B O 1
ATOM 4062 N N . TYR B 1 186 ? 62.102 11.323 20.524 1.00 53.64 181 TYR B N 1
ATOM 4063 C CA . TYR B 1 186 ? 61.971 9.897 20.833 1.00 53.70 181 TYR B CA 1
ATOM 4064 C C . TYR B 1 186 ? 63.190 9.386 21.607 1.00 53.76 181 TYR B C 1
ATOM 4065 O O . TYR B 1 186 ? 63.049 8.630 22.563 1.00 53.54 181 TYR B O 1
ATOM 4074 N N . LYS B 1 187 ? 64.380 9.788 21.165 1.00 53.80 182 LYS B N 1
ATOM 4075 C CA . LYS B 1 187 ? 65.638 9.429 21.814 1.00 55.03 182 LYS B CA 1
ATOM 4076 C C . LYS B 1 187 ? 65.616 9.806 23.310 1.00 54.66 182 LYS B C 1
ATOM 4077 O O . LYS B 1 187 ? 65.891 8.967 24.174 1.00 54.58 182 LYS B O 1
ATOM 4083 N N . ALA B 1 188 ? 65.249 11.052 23.606 1.00 54.45 183 ALA B N 1
ATOM 4084 C CA . ALA B 1 188 ? 65.203 11.546 24.993 1.00 54.54 183 ALA B CA 1
ATOM 4085 C C . ALA B 1 188 ? 64.149 10.830 25.828 1.00 54.67 183 ALA B C 1
ATOM 4086 O O . ALA B 1 188 ? 64.357 10.530 26.996 1.00 54.83 183 ALA B O 1
ATOM 4088 N N . VAL B 1 189 ? 63.011 10.546 25.214 1.00 55.02 184 VAL B N 1
ATOM 4089 C CA . VAL B 1 189 ? 61.895 9.930 25.919 1.00 54.99 184 VAL B CA 1
ATOM 4090 C C . VAL B 1 189 ? 62.216 8.462 26.218 1.00 54.85 184 VAL B C 1
ATOM 4091 O O . VAL B 1 189 ? 61.789 7.910 27.234 1.00 54.08 184 VAL B O 1
ATOM 4095 N N . ASP B 1 190 ? 62.991 7.855 25.321 1.00 55.19 185 ASP B N 1
ATOM 4096 C CA . ASP B 1 190 ? 63.524 6.498 25.494 1.00 55.81 185 ASP B CA 1
ATOM 4097 C C . ASP B 1 190 ? 64.464 6.395 26.704 1.00 55.93 185 ASP B C 1
ATOM 4098 O O . ASP B 1 190 ? 64.446 5.389 27.417 1.00 56.03 185 ASP B O 1
ATOM 4103 N N . LYS B 1 191 ? 65.274 7.431 26.926 1.00 56.29 186 LYS B N 1
ATOM 4104 C CA . LYS B 1 191 ? 66.178 7.478 28.079 1.00 56.80 186 LYS B CA 1
ATOM 4105 C C . LYS B 1 191 ? 65.413 7.628 29.408 1.00 57.12 186 LYS B C 1
ATOM 4106 O O . LYS B 1 191 ? 65.767 6.990 30.401 1.00 57.32 186 LYS B O 1
ATOM 4108 N N . ILE B 1 192 ? 64.370 8.463 29.424 1.00 57.28 187 ILE B N 1
ATOM 4109 C CA . ILE B 1 192 ? 63.449 8.549 30.576 1.00 57.22 187 ILE B CA 1
ATOM 4110 C C . ILE B 1 192 ? 62.873 7.164 30.914 1.00 56.81 187 ILE B C 1
ATOM 4111 O O . ILE B 1 192 ? 62.642 6.846 32.067 1.00 56.78 187 ILE B O 1
ATOM 4116 N N . GLY B 1 193 ? 62.648 6.343 29.898 1.00 56.19 188 GLY B N 1
ATOM 4117 C CA . GLY B 1 193 ? 62.070 5.028 30.120 1.00 55.68 188 GLY B CA 1
ATOM 4118 C C . GLY B 1 193 ? 60.579 5.112 29.886 1.00 55.04 188 GLY B C 1
ATOM 4119 O O . GLY B 1 193 ? 59.850 5.736 30.646 1.00 55.67 188 GLY B O 1
ATOM 4120 N N . VAL B 1 194 ? 60.144 4.504 28.800 1.00 53.99 189 VAL B N 1
ATOM 4121 C CA . VAL B 1 194 ? 58.767 4.476 28.406 1.00 53.25 189 VAL B CA 1
ATOM 4122 C C . VAL B 1 194 ? 58.555 3.068 27.817 1.00 52.86 189 VAL B C 1
ATOM 4123 O O . VAL B 1 194 ? 59.517 2.443 27.327 1.00 52.39 189 VAL B O 1
ATOM 4127 N N . ASN B 1 195 ? 57.328 2.554 27.885 1.00 52.14 190 ASN B N 1
ATOM 4128 C CA . ASN B 1 195 ? 57.028 1.230 27.338 1.00 52.04 190 ASN B CA 1
ATOM 4129 C C . ASN B 1 195 ? 57.036 1.177 25.803 1.00 51.71 190 ASN B C 1
ATOM 4130 O O . ASN B 1 195 ? 57.523 0.214 25.210 1.00 51.93 190 ASN B O 1
ATOM 4135 N N . ARG B 1 196 ? 56.499 2.214 25.171 1.00 51.11 191 ARG B N 1
ATOM 4136 C CA . ARG B 1 196 ? 56.374 2.268 23.720 1.00 50.98 191 ARG B CA 1
ATOM 4137 C C . ARG B 1 196 ? 56.448 3.691 23.202 1.00 50.02 191 ARG B C 1
ATOM 4138 O O . ARG B 1 196 ? 56.014 4.614 23.872 1.00 49.32 191 ARG B O 1
ATOM 4146 N N . VAL B 1 197 ? 56.939 3.851 21.974 1.00 49.07 192 VAL B N 1
ATOM 4147 C CA . VAL B 1 197 ? 56.772 5.117 21.265 1.00 48.31 192 VAL B CA 1
ATOM 4148 C C . VAL B 1 197 ? 55.813 4.934 20.084 1.00 48.83 192 VAL B C 1
ATOM 4149 O O . VAL B 1 197 ? 55.696 3.831 19.532 1.00 48.26 192 VAL B O 1
ATOM 4153 N N . GLY B 1 198 ? 55.133 6.018 19.717 1.00 48.80 193 GLY B N 1
ATOM 4154 C CA . GLY B 1 198 ? 54.109 5.975 18.675 1.00 49.78 193 GLY B CA 1
ATOM 4155 C C . GLY B 1 198 ? 54.415 6.920 17.528 1.00 50.39 193 GLY B C 1
ATOM 4156 O O . GLY B 1 198 ? 54.912 8.017 17.741 1.00 49.83 193 GLY B O 1
ATOM 4157 N N . ILE B 1 199 ? 54.144 6.445 16.315 1.00 50.72 194 ILE B N 1
ATOM 4158 C CA . ILE B 1 199 ? 54.234 7.190 15.067 1.00 51.21 194 ILE B CA 1
ATOM 4159 C C . ILE B 1 199 ? 52.819 7.221 14.465 1.00 50.90 194 ILE B C 1
ATOM 4160 O O . ILE B 1 199 ? 52.110 6.217 14.508 1.00 51.46 194 ILE B O 1
ATOM 4165 N N . ALA B 1 200 ? 52.415 8.344 13.887 1.00 49.56 195 ALA B N 1
ATOM 4166 C CA . ALA B 1 200 ? 51.075 8.460 13.322 1.00 49.51 195 ALA B CA 1
ATOM 4167 C C . ALA B 1 200 ? 51.075 9.256 12.020 1.00 49.08 195 ALA B C 1
ATOM 4168 O O . ALA B 1 200 ? 51.498 10.406 12.011 1.00 49.03 195 ALA B O 1
ATOM 4170 N N . ASP B 1 201 ? 50.584 8.652 10.941 1.00 48.59 196 ASP B N 1
ATOM 4171 C CA . ASP B 1 201 ? 50.300 9.407 9.733 1.00 48.65 196 ASP B CA 1
ATOM 4172 C C . ASP B 1 201 ? 48.860 9.916 9.784 1.00 48.72 196 ASP B C 1
ATOM 4173 O O . ASP B 1 201 ? 47.943 9.355 9.173 1.00 47.99 196 ASP B O 1
ATOM 4178 N N . THR B 1 202 ? 48.693 11.008 10.520 1.00 48.54 197 THR B N 1
ATOM 4179 C CA . THR B 1 202 ? 47.400 11.578 10.840 1.00 48.23 197 THR B CA 1
ATOM 4180 C C . THR B 1 202 ? 46.750 12.152 9.577 1.00 48.51 197 THR B C 1
ATOM 4181 O O . THR B 1 202 ? 45.540 12.211 9.500 1.00 48.80 197 THR B O 1
ATOM 4185 N N . VAL B 1 203 ? 47.556 12.589 8.607 1.00 48.18 198 VAL B N 1
ATOM 4186 C CA . VAL B 1 203 ? 47.045 13.277 7.418 1.00 48.76 198 VAL B CA 1
ATOM 4187 C C . VAL B 1 203 ? 46.773 12.333 6.205 1.00 48.96 198 VAL B C 1
ATOM 4188 O O . VAL B 1 203 ? 46.050 12.708 5.299 1.00 50.03 198 VAL B O 1
ATOM 4192 N N . GLY B 1 204 ? 47.337 11.122 6.209 1.00 48.99 199 GLY B N 1
ATOM 4193 C CA . GLY B 1 204 ? 47.237 10.184 5.081 1.00 48.42 199 GLY B CA 1
ATOM 4194 C C . GLY B 1 204 ? 48.114 10.487 3.867 1.00 48.11 199 GLY B C 1
ATOM 4195 O O . GLY B 1 204 ? 47.697 10.269 2.733 1.00 48.73 199 GLY B O 1
ATOM 4196 N N . CYS B 1 205 ? 49.329 10.978 4.089 1.00 47.17 200 CYS B N 1
ATOM 4197 C CA . CYS B 1 205 ? 50.217 11.365 2.987 1.00 46.92 200 CYS B CA 1
ATOM 4198 C C . CYS B 1 205 ? 51.428 10.447 2.841 1.00 46.02 200 CYS B C 1
ATOM 4199 O O . CYS B 1 205 ? 52.091 10.452 1.798 1.00 46.33 200 CYS B O 1
ATOM 4202 N N . ALA B 1 206 ? 51.718 9.657 3.869 1.00 45.77 201 ALA B N 1
ATOM 4203 C CA . ALA B 1 206 ? 52.907 8.807 3.861 1.00 46.19 201 ALA B CA 1
ATOM 4204 C C . ALA B 1 206 ? 52.816 7.682 2.839 1.00 46.84 201 ALA B C 1
ATOM 4205 O O . ALA B 1 206 ? 51.724 7.135 2.553 1.00 46.03 201 ALA B O 1
ATOM 4207 N N . THR B 1 207 ? 53.967 7.346 2.276 1.00 47.64 202 THR B N 1
ATOM 4208 C CA . THR B 1 207 ? 54.043 6.275 1.292 1.00 49.68 202 THR B CA 1
ATOM 4209 C C . THR B 1 207 ? 54.808 5.112 1.939 1.00 49.39 202 THR B C 1
ATOM 4210 O O . THR B 1 207 ? 55.528 5.327 2.887 1.00 49.13 202 THR B O 1
ATOM 4214 N N . PRO B 1 208 ? 54.618 3.870 1.446 1.00 50.22 203 PRO B N 1
ATOM 4215 C CA . PRO B 1 208 ? 55.218 2.678 2.063 1.00 49.88 203 PRO B CA 1
ATOM 4216 C C . PRO B 1 208 ? 56.746 2.685 2.274 1.00 50.36 203 PRO B C 1
ATOM 4217 O O . PRO B 1 208 ? 57.214 2.274 3.340 1.00 49.79 203 PRO B O 1
ATOM 4221 N N . ARG B 1 209 ? 57.523 3.095 1.276 1.00 50.38 204 ARG B N 1
ATOM 4222 C CA . ARG B 1 209 ? 58.969 3.081 1.443 1.00 51.97 204 ARG B CA 1
ATOM 4223 C C . ARG B 1 209 ? 59.430 4.153 2.412 1.00 52.31 204 ARG B C 1
ATOM 4224 O O . ARG B 1 209 ? 60.433 3.989 3.095 1.00 53.01 204 ARG B O 1
ATOM 4232 N N . GLN B 1 210 ? 58.676 5.238 2.478 1.00 52.57 205 GLN B N 1
ATOM 4233 C CA . GLN B 1 210 ? 58.956 6.314 3.411 1.00 53.28 205 GLN B CA 1
ATOM 4234 C C . GLN B 1 210 ? 58.664 5.829 4.832 1.00 51.85 205 GLN B C 1
ATOM 4235 O O . GLN B 1 210 ? 59.439 6.083 5.752 1.00 51.85 205 GLN B O 1
ATOM 4241 N N . VAL B 1 211 ? 57.566 5.098 4.994 1.00 50.82 206 VAL B N 1
ATOM 4242 C CA . VAL B 1 211 ? 57.245 4.472 6.267 1.00 49.85 206 VAL B CA 1
ATOM 4243 C C . VAL B 1 211 ? 58.333 3.465 6.701 1.00 49.68 206 VAL B C 1
ATOM 4244 O O . VAL B 1 211 ? 58.795 3.486 7.854 1.00 49.72 206 VAL B O 1
ATOM 4248 N N . TYR B 1 212 ? 58.746 2.596 5.782 1.00 49.35 207 TYR B N 1
ATOM 4249 C CA . TYR B 1 212 ? 59.778 1.605 6.067 1.00 48.90 207 TYR B CA 1
ATOM 4250 C C . TYR B 1 212 ? 61.044 2.293 6.594 1.00 49.16 207 TYR B C 1
ATOM 4251 O O . TYR B 1 212 ? 61.591 1.889 7.635 1.00 48.24 207 TYR B O 1
ATOM 4260 N N A ASP B 1 213 ? 61.504 3.313 5.858 0.70 49.10 208 ASP B N 1
ATOM 4261 N N B ASP B 1 213 ? 61.476 3.331 5.874 0.30 48.96 208 ASP B N 1
ATOM 4262 C CA A ASP B 1 213 ? 62.735 4.027 6.168 0.70 49.70 208 ASP B CA 1
ATOM 4263 C CA B ASP B 1 213 ? 62.716 4.059 6.135 0.30 49.24 208 ASP B CA 1
ATOM 4264 C C A ASP B 1 213 ? 62.658 4.689 7.546 0.70 49.53 208 ASP B C 1
ATOM 4265 C C B ASP B 1 213 ? 62.698 4.790 7.479 0.30 49.25 208 ASP B C 1
ATOM 4266 O O A ASP B 1 213 ? 63.578 4.554 8.362 0.70 49.86 208 ASP B O 1
ATOM 4267 O O B ASP B 1 213 ? 63.707 4.823 8.189 0.30 49.45 208 ASP B O 1
ATOM 4276 N N . LEU B 1 214 ? 61.553 5.377 7.822 1.00 49.36 209 LEU B N 1
ATOM 4277 C CA . LEU B 1 214 ? 61.383 6.033 9.125 1.00 49.02 209 LEU B CA 1
ATOM 4278 C C . LEU B 1 214 ? 61.328 5.064 10.315 1.00 48.78 209 LEU B C 1
ATOM 4279 O O . LEU B 1 214 ? 61.963 5.301 11.344 1.00 48.72 209 LEU B O 1
ATOM 4284 N N . ILE B 1 215 ? 60.556 3.990 10.187 1.00 49.06 210 ILE B N 1
ATOM 4285 C CA . ILE B 1 215 ? 60.431 3.005 11.270 1.00 49.43 210 ILE B CA 1
ATOM 4286 C C . ILE B 1 215 ? 61.771 2.293 11.504 1.00 49.96 210 ILE B C 1
ATOM 4287 O O . ILE B 1 215 ? 62.159 2.035 12.652 1.00 50.32 210 ILE B O 1
ATOM 4292 N N . ARG B 1 216 ? 62.482 2.004 10.416 1.00 49.90 211 ARG B N 1
ATOM 4293 C CA . ARG B 1 216 ? 63.785 1.354 10.492 1.00 51.66 211 ARG B CA 1
ATOM 4294 C C . ARG B 1 216 ? 64.808 2.251 11.201 1.00 50.25 211 ARG B C 1
ATOM 4295 O O . ARG B 1 216 ? 65.577 1.777 12.026 1.00 50.96 211 ARG B O 1
ATOM 4303 N N . THR B 1 217 ? 64.785 3.556 10.931 1.00 49.48 212 THR B N 1
ATOM 4304 C CA . THR B 1 217 ? 65.595 4.506 11.709 1.00 48.36 212 THR B CA 1
ATOM 4305 C C . THR B 1 217 ? 65.166 4.592 13.177 1.00 47.64 212 THR B C 1
ATOM 4306 O O . THR B 1 217 ? 66.007 4.574 14.075 1.00 46.91 212 THR B O 1
ATOM 4310 N N . LEU B 1 218 ? 63.867 4.695 13.430 1.00 47.19 213 LEU B N 1
ATOM 4311 C CA . LEU B 1 218 ? 63.365 4.702 14.805 1.00 47.06 213 LEU B CA 1
ATOM 4312 C C . LEU B 1 218 ? 63.778 3.440 15.595 1.00 46.62 213 LEU B C 1
ATOM 4313 O O . LEU B 1 218 ? 64.159 3.522 16.753 1.00 46.93 213 LEU B O 1
ATOM 4318 N N . ARG B 1 219 ? 63.694 2.281 14.953 1.00 46.77 214 ARG B N 1
ATOM 4319 C CA . ARG B 1 219 ? 64.134 1.019 15.530 1.00 46.45 214 ARG B CA 1
ATOM 4320 C C . ARG B 1 219 ? 65.616 1.058 15.963 1.00 46.49 214 ARG B C 1
ATOM 4321 O O . ARG B 1 219 ? 65.983 0.403 16.933 1.00 46.01 214 ARG B O 1
ATOM 4329 N N . GLY B 1 220 ? 66.449 1.819 15.247 1.00 45.84 215 GLY B N 1
ATOM 4330 C CA . GLY B 1 220 ? 67.845 2.009 15.621 1.00 45.78 215 GLY B CA 1
ATOM 4331 C C . GLY B 1 220 ? 68.075 3.118 16.645 1.00 46.02 215 GLY B C 1
ATOM 4332 O O . GLY B 1 220 ? 69.149 3.248 17.201 1.00 45.36 215 GLY B O 1
ATOM 4333 N N . VAL B 1 221 ? 67.061 3.934 16.894 1.00 46.92 216 VAL B N 1
ATOM 4334 C CA . VAL B 1 221 ? 67.192 5.065 17.808 1.00 47.33 216 VAL B CA 1
ATOM 4335 C C . VAL B 1 221 ? 66.686 4.695 19.215 1.00 48.11 216 VAL B C 1
ATOM 4336 O O . VAL B 1 221 ? 67.262 5.111 20.222 1.00 47.73 216 VAL B O 1
ATOM 4340 N N . VAL B 1 222 ? 65.602 3.926 19.286 1.00 48.84 217 VAL B N 1
ATOM 4341 C CA . VAL B 1 222 ? 64.996 3.620 20.594 1.00 49.11 217 VAL B CA 1
ATOM 4342 C C . VAL B 1 222 ? 65.147 2.136 20.907 1.00 49.66 217 VAL B C 1
ATOM 4343 O O . VAL B 1 222 ? 65.390 1.324 20.016 1.00 49.42 217 VAL B O 1
ATOM 4347 N N . SER B 1 223 ? 65.011 1.785 22.176 1.00 50.69 218 SER B N 1
ATOM 4348 C CA . SER B 1 223 ? 65.156 0.392 22.590 1.00 51.90 218 SER B CA 1
ATOM 4349 C C . SER B 1 223 ? 63.809 -0.237 22.927 1.00 51.95 218 SER B C 1
ATOM 4350 O O . SER B 1 223 ? 63.741 -1.410 23.255 1.00 52.40 218 SER B O 1
ATOM 4353 N N . CYS B 1 224 ? 62.735 0.537 22.819 1.00 52.14 219 CYS B N 1
ATOM 4354 C CA . CYS B 1 224 ? 61.415 0.074 23.243 1.00 52.98 219 CYS B CA 1
ATOM 4355 C C . CYS B 1 224 ? 60.563 -0.348 22.040 1.00 53.04 219 CYS B C 1
ATOM 4356 O O . CYS B 1 224 ? 61.020 -0.252 20.897 1.00 53.16 219 CYS B O 1
ATOM 4359 N N . ASP B 1 225 ? 59.341 -0.818 22.312 1.00 52.69 220 ASP B N 1
ATOM 4360 C CA . ASP B 1 225 ? 58.357 -1.181 21.272 1.00 52.76 220 ASP B CA 1
ATOM 4361 C C . ASP B 1 225 ? 57.857 0.053 20.504 1.00 51.81 220 ASP B C 1
ATOM 4362 O O . ASP B 1 225 ? 58.010 1.180 20.954 1.00 51.28 220 ASP B O 1
ATOM 4367 N N . ILE B 1 226 ? 57.245 -0.165 19.348 1.00 51.01 221 ILE B N 1
ATOM 4368 C CA . ILE B 1 226 ? 56.842 0.944 18.493 1.00 50.56 221 ILE B CA 1
ATOM 4369 C C . ILE B 1 226 ? 55.411 0.706 18.040 1.00 50.91 221 ILE B C 1
ATOM 4370 O O . ILE B 1 226 ? 55.149 -0.328 17.419 1.00 50.76 221 ILE B O 1
ATOM 4375 N N . GLU B 1 227 ? 54.508 1.650 18.342 1.00 50.55 222 GLU B N 1
ATOM 4376 C CA . GLU B 1 227 ? 53.132 1.592 17.834 1.00 52.14 222 GLU B CA 1
ATOM 4377 C C . GLU B 1 227 ? 52.880 2.536 16.655 1.00 52.45 222 GLU B C 1
ATOM 4378 O O . GLU B 1 227 ? 53.463 3.619 16.593 1.00 52.60 222 GLU B O 1
ATOM 4384 N N . CYS B 1 228 ? 52.044 2.097 15.702 1.00 52.75 223 CYS B N 1
ATOM 4385 C CA . CYS B 1 228 ? 51.825 2.841 14.464 1.00 53.09 223 CYS B CA 1
ATOM 4386 C C . CYS B 1 228 ? 50.367 3.092 14.119 1.00 53.06 223 CYS B C 1
ATOM 4387 O O . CYS B 1 228 ? 49.500 2.269 14.428 1.00 54.16 223 CYS B O 1
ATOM 4390 N N . HIS B 1 229 ? 50.117 4.207 13.431 1.00 51.36 224 HIS B N 1
ATOM 4391 C CA . HIS B 1 229 ? 48.772 4.641 13.126 1.00 51.16 224 HIS B CA 1
ATOM 4392 C C . HIS B 1 229 ? 48.758 5.268 11.747 1.00 50.77 224 HIS B C 1
ATOM 4393 O O . HIS B 1 229 ? 49.444 6.275 11.520 1.00 51.29 224 HIS B O 1
ATOM 4400 N N . PHE B 1 230 ? 47.982 4.688 10.830 1.00 50.24 225 PHE B N 1
ATOM 4401 C CA . PHE B 1 230 ? 48.006 5.131 9.433 1.00 49.42 225 PHE B CA 1
ATOM 4402 C C . PHE B 1 230 ? 46.646 5.495 8.850 1.00 48.75 225 PHE B C 1
ATOM 4403 O O . PHE B 1 230 ? 45.781 4.655 8.770 1.00 49.14 225 PHE B O 1
ATOM 4411 N N . HIS B 1 231 ? 46.487 6.727 8.378 1.00 48.34 226 HIS B N 1
ATOM 4412 C CA . HIS B 1 231 ? 45.243 7.123 7.699 1.00 47.85 226 HIS B CA 1
ATOM 4413 C C . HIS B 1 231 ? 45.218 6.737 6.225 1.00 48.38 226 HIS B C 1
ATOM 4414 O O . HIS B 1 231 ? 46.278 6.591 5.593 1.00 49.15 226 HIS B O 1
ATOM 4421 N N . ASN B 1 232 ? 44.018 6.565 5.676 1.00 48.19 227 ASN B N 1
ATOM 4422 C CA . ASN B 1 232 ? 43.874 5.893 4.382 1.00 48.07 227 ASN B CA 1
ATOM 4423 C C . ASN B 1 232 ? 43.476 6.820 3.224 1.00 47.86 227 ASN B C 1
ATOM 4424 O O . ASN B 1 232 ? 42.988 6.365 2.196 1.00 47.56 227 ASN B O 1
ATOM 4429 N N . ASP B 1 233 ? 43.684 8.121 3.383 1.00 47.67 228 ASP B N 1
ATOM 4430 C CA . ASP B 1 233 ? 43.254 9.086 2.363 1.00 47.74 228 ASP B CA 1
ATOM 4431 C C . ASP B 1 233 ? 43.763 8.782 0.943 1.00 48.38 228 ASP B C 1
ATOM 4432 O O . ASP B 1 233 ? 43.075 9.087 -0.045 1.00 47.77 228 ASP B O 1
ATOM 4437 N N . THR B 1 234 ? 44.978 8.228 0.846 1.00 47.84 229 THR B N 1
ATOM 4438 C CA . THR B 1 234 ? 45.563 7.968 -0.464 1.00 48.77 229 THR B CA 1
ATOM 4439 C C . THR B 1 234 ? 45.709 6.467 -0.711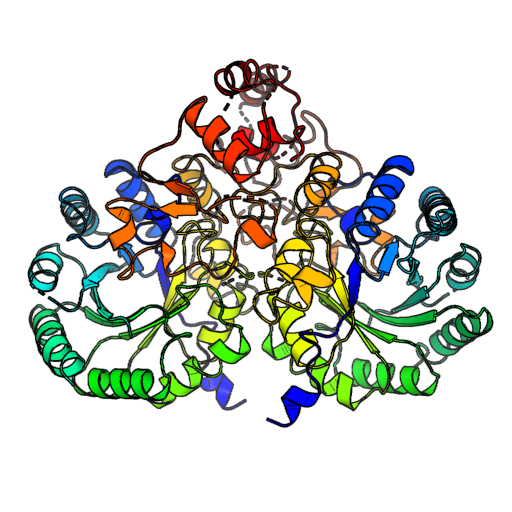 1.00 48.96 229 THR B C 1
ATOM 4440 O O . THR B 1 234 ? 46.448 6.062 -1.592 1.00 50.34 229 THR B O 1
ATOM 4444 N N . GLY B 1 235 ? 45.006 5.646 0.061 1.00 48.81 230 GLY B N 1
ATOM 4445 C CA . GLY B 1 235 ? 45.003 4.188 -0.175 1.00 49.48 230 GLY B CA 1
ATOM 4446 C C . GLY B 1 235 ? 46.197 3.425 0.372 1.00 49.86 230 GLY B C 1
ATOM 4447 O O . GLY B 1 235 ? 46.416 2.270 0.009 1.00 49.33 230 GLY B O 1
ATOM 4456 N N . ALA B 1 237 ? 46.976 2.881 3.780 1.00 48.63 232 ALA B N 1
ATOM 4457 C CA . ALA B 1 237 ? 46.923 2.515 5.204 1.00 49.15 232 ALA B CA 1
ATOM 4458 C C . ALA B 1 237 ? 47.343 1.066 5.535 1.00 49.12 232 ALA B C 1
ATOM 4459 O O . ALA B 1 237 ? 47.961 0.829 6.564 1.00 50.14 232 ALA B O 1
ATOM 4461 N N . ILE B 1 238 ? 46.973 0.113 4.694 1.00 48.32 233 ILE B N 1
ATOM 4462 C CA . ILE B 1 238 ? 47.355 -1.288 4.899 1.00 48.05 233 ILE B CA 1
ATOM 4463 C C . ILE B 1 238 ? 48.817 -1.539 4.521 1.00 48.57 233 ILE B C 1
ATOM 4464 O O . ILE B 1 238 ? 49.537 -2.203 5.270 1.00 48.82 233 ILE B O 1
ATOM 4469 N N . ALA B 1 239 ? 49.239 -1.012 3.363 1.00 48.09 234 ALA B N 1
ATOM 4470 C CA . ALA B 1 239 ? 50.621 -1.098 2.908 1.00 48.70 234 ALA B CA 1
ATOM 4471 C C . ALA B 1 239 ? 51.611 -0.488 3.903 1.00 49.28 234 ALA B C 1
ATOM 4472 O O . ALA B 1 239 ? 52.690 -1.036 4.138 1.00 50.10 234 ALA B O 1
ATOM 4474 N N . ASN B 1 240 ? 51.244 0.672 4.441 1.00 49.64 235 ASN B N 1
ATOM 4475 C CA . ASN B 1 240 ? 52.045 1.396 5.413 1.00 49.55 235 ASN B CA 1
ATOM 4476 C C . ASN B 1 240 ? 52.196 0.582 6.702 1.00 50.07 235 ASN B C 1
ATOM 4477 O O . ASN B 1 240 ? 53.296 0.521 7.267 1.00 49.75 235 ASN B O 1
ATOM 4482 N N . ALA B 1 241 ? 51.095 -0.054 7.132 1.00 49.96 236 ALA B N 1
ATOM 4483 C CA . ALA B 1 241 ? 51.109 -0.982 8.266 1.00 50.22 236 ALA B CA 1
ATOM 4484 C C . ALA B 1 241 ? 52.031 -2.173 8.015 1.00 50.15 236 ALA B C 1
ATOM 4485 O O . ALA B 1 241 ? 52.807 -2.559 8.889 1.00 51.48 236 ALA B O 1
ATOM 4487 N N . TYR B 1 242 ? 51.933 -2.757 6.825 1.00 49.84 237 TYR B N 1
ATOM 4488 C CA . TYR B 1 242 ? 52.784 -3.859 6.432 1.00 49.58 237 TYR B CA 1
ATOM 4489 C C . TYR B 1 242 ? 54.276 -3.530 6.491 1.00 49.22 237 TYR B C 1
ATOM 4490 O O . TYR B 1 242 ? 55.061 -4.285 7.059 1.00 48.48 237 TYR B O 1
ATOM 4499 N N . CYS B 1 243 ? 54.657 -2.409 5.883 1.00 49.00 238 CYS B N 1
ATOM 4500 C CA . CYS B 1 243 ? 56.041 -1.948 5.840 1.00 48.68 238 CYS B CA 1
ATOM 4501 C C . CYS B 1 243 ? 56.569 -1.531 7.219 1.00 48.12 238 CYS B C 1
ATOM 4502 O O . CYS B 1 243 ? 57.750 -1.729 7.517 1.00 47.92 238 CYS B O 1
ATOM 4505 N N . ALA B 1 244 ? 55.700 -0.959 8.057 1.00 47.23 239 ALA B N 1
ATOM 4506 C CA . ALA B 1 244 ? 56.053 -0.669 9.438 1.00 46.84 239 ALA B CA 1
ATOM 4507 C C . ALA B 1 244 ? 56.462 -1.949 10.169 1.00 46.55 239 ALA B C 1
ATOM 4508 O O . ALA B 1 244 ? 57.471 -1.957 10.865 1.00 46.97 239 ALA B O 1
ATOM 4510 N N . LEU B 1 245 ? 55.671 -3.015 10.021 1.00 46.45 240 LEU B N 1
ATOM 4511 C CA . LEU B 1 245 ? 55.971 -4.314 10.630 1.00 47.09 240 LEU B CA 1
ATOM 4512 C C . LEU B 1 245 ? 57.269 -4.908 10.082 1.00 47.05 240 LEU B C 1
ATOM 4513 O O . LEU B 1 245 ? 58.110 -5.399 10.843 1.00 47.40 240 LEU B O 1
ATOM 4518 N N . GLU B 1 246 ? 57.448 -4.843 8.767 1.00 46.89 241 GLU B N 1
ATOM 4519 C CA . GLU B 1 246 ? 58.709 -5.280 8.168 1.00 46.91 241 GLU B CA 1
ATOM 4520 C C . GLU B 1 246 ? 59.886 -4.535 8.807 1.00 47.32 241 GLU B C 1
ATOM 4521 O O . GLU B 1 246 ? 60.974 -5.090 8.945 1.00 47.80 241 GLU B O 1
ATOM 4527 N N . ALA B 1 247 ? 59.674 -3.266 9.150 1.00 47.56 242 ALA B N 1
ATOM 4528 C CA . ALA B 1 247 ? 60.751 -2.392 9.643 1.00 48.09 242 ALA B CA 1
ATOM 4529 C C . ALA B 1 247 ? 60.989 -2.534 11.152 1.00 48.33 242 ALA B C 1
ATOM 4530 O O . ALA B 1 247 ? 61.895 -1.911 11.697 1.00 48.66 242 ALA B O 1
ATOM 4532 N N . GLY B 1 248 ? 60.167 -3.338 11.823 1.00 48.76 243 GLY B N 1
ATOM 4533 C CA . GLY B 1 248 ? 60.344 -3.551 13.249 1.00 49.01 243 GLY B CA 1
ATOM 4534 C C . GLY B 1 248 ? 59.286 -3.016 14.204 1.00 49.39 243 GLY B C 1
ATOM 4535 O O . GLY B 1 248 ? 59.409 -3.229 15.405 1.00 49.83 243 GLY B O 1
ATOM 4536 N N . ALA B 1 249 ? 58.255 -2.334 13.695 1.00 49.01 244 ALA B N 1
ATOM 4537 C CA . ALA B 1 249 ? 57.148 -1.886 14.532 1.00 48.77 244 ALA B CA 1
ATOM 4538 C C . ALA B 1 249 ? 56.452 -3.092 15.146 1.00 48.89 244 ALA B C 1
ATOM 4539 O O . ALA B 1 249 ? 56.430 -4.166 14.555 1.00 48.64 244 ALA B O 1
ATOM 4541 N N . THR B 1 250 ? 55.875 -2.917 16.327 1.00 48.79 245 THR B N 1
ATOM 4542 C CA . THR B 1 250 ? 55.396 -4.069 17.080 1.00 48.49 245 THR B CA 1
ATOM 4543 C C . THR B 1 250 ? 53.873 -4.000 17.256 1.00 49.08 245 THR B C 1
ATOM 4544 O O . THR B 1 250 ? 53.228 -5.025 17.512 1.00 49.45 245 THR B O 1
ATOM 4548 N N . HIS B 1 251 ? 53.306 -2.798 17.131 1.00 49.12 246 HIS B N 1
ATOM 4549 C CA . HIS B 1 251 ? 51.875 -2.576 17.408 1.00 49.33 246 HIS B CA 1
ATOM 4550 C C . HIS B 1 251 ? 51.269 -1.772 16.258 1.00 49.78 246 HIS B C 1
ATOM 4551 O O . HIS B 1 251 ? 51.818 -0.746 15.856 1.00 50.03 246 HIS B O 1
ATOM 4558 N N . ILE B 1 252 ? 50.145 -2.244 15.721 1.00 49.74 247 ILE B N 1
ATOM 4559 C CA . ILE B 1 252 ? 49.436 -1.530 14.663 1.00 49.23 247 ILE B CA 1
ATOM 4560 C C . ILE B 1 252 ? 48.021 -1.181 15.107 1.00 49.55 247 ILE B C 1
ATOM 4561 O O . ILE B 1 252 ? 47.302 -2.064 15.606 1.00 49.15 247 ILE B O 1
ATOM 4566 N N . ASP B 1 253 ? 47.633 0.095 14.957 1.00 48.97 248 ASP B N 1
ATOM 4567 C CA . ASP B 1 253 ? 46.225 0.517 15.130 1.00 49.48 248 ASP B CA 1
ATOM 4568 C C . ASP B 1 253 ? 45.367 0.049 13.945 1.00 49.72 248 ASP B C 1
ATOM 4569 O O . ASP B 1 253 ? 45.749 0.220 12.781 1.00 49.50 248 ASP B O 1
ATOM 4574 N N . THR B 1 254 ? 44.215 -0.533 14.252 1.00 49.63 249 THR B N 1
ATOM 4575 C CA . THR B 1 254 ? 43.211 -0.827 13.244 1.00 49.55 249 THR B CA 1
ATOM 4576 C C . THR B 1 254 ? 41.843 -0.318 13.697 1.00 50.19 249 THR B C 1
ATOM 4577 O O . THR B 1 254 ? 41.642 0.128 14.847 1.00 50.93 249 THR B O 1
ATOM 4581 N N . SER B 1 255 ? 40.905 -0.356 12.775 1.00 49.84 250 SER B N 1
ATOM 4582 C CA . SER B 1 255 ? 39.552 -0.007 13.083 1.00 50.32 250 SER B CA 1
ATOM 4583 C C . SER B 1 255 ? 38.689 -0.962 12.268 1.00 50.02 250 SER B C 1
ATOM 4584 O O . SER B 1 255 ? 39.041 -1.345 11.134 1.00 49.61 250 SER B O 1
ATOM 4587 N N . ILE B 1 256 ? 37.569 -1.361 12.843 1.00 49.94 251 ILE B N 1
ATOM 4588 C CA . ILE B 1 256 ? 36.635 -2.240 12.137 1.00 49.52 251 ILE B CA 1
ATOM 4589 C C . ILE B 1 256 ? 36.079 -1.496 10.929 1.00 48.93 251 ILE B C 1
ATOM 4590 O O . ILE B 1 256 ? 35.551 -0.392 11.058 1.00 48.29 251 ILE B O 1
ATOM 4595 N N . LEU B 1 257 ? 36.238 -2.113 9.761 1.00 48.22 252 LEU B N 1
ATOM 4596 C CA . LEU B 1 257 ? 35.891 -1.515 8.480 1.00 47.87 252 LEU B CA 1
ATOM 4597 C C . LEU B 1 257 ? 36.696 -0.246 8.187 1.00 48.00 252 LEU B C 1
ATOM 4598 O O . LEU B 1 257 ? 36.337 0.524 7.294 1.00 48.02 252 LEU B O 1
ATOM 4603 N N . GLY B 1 258 ? 37.778 -0.030 8.943 1.00 47.73 253 GLY B N 1
ATOM 4604 C CA . GLY B 1 258 ? 38.604 1.155 8.776 1.00 47.57 253 GLY B CA 1
ATOM 4605 C C . GLY B 1 258 ? 37.946 2.454 9.258 1.00 48.42 253 GLY B C 1
ATOM 4606 O O . GLY B 1 258 ? 38.527 3.526 9.088 1.00 49.10 253 GLY B O 1
ATOM 4607 N N . ILE B 1 259 ? 36.779 2.386 9.898 1.00 47.31 254 ILE B N 1
ATOM 4608 C CA . ILE B 1 259 ? 36.027 3.617 10.197 1.00 46.96 254 ILE B CA 1
ATOM 4609 C C . ILE B 1 259 ? 36.835 4.586 11.054 1.00 47.51 254 ILE B C 1
ATOM 4610 O O . ILE B 1 259 ? 37.566 4.179 11.965 1.00 48.05 254 ILE B O 1
ATOM 4615 N N . GLY B 1 260 ? 36.725 5.873 10.745 1.00 47.22 255 GLY B N 1
ATOM 4616 C CA . GLY B 1 260 ? 37.431 6.882 11.493 1.00 46.42 255 GLY B CA 1
ATOM 4617 C C . GLY B 1 260 ? 37.244 8.241 10.847 1.00 47.53 255 GLY B C 1
ATOM 4618 O O . GLY B 1 260 ? 36.307 8.455 10.053 1.00 46.40 255 GLY B O 1
ATOM 4619 N N . GLU B 1 261 ? 38.130 9.165 11.218 1.00 47.28 256 GLU B N 1
ATOM 4620 C CA . GLU B 1 261 ? 38.157 10.500 10.667 1.00 48.26 256 GLU B CA 1
ATOM 4621 C C . GLU B 1 261 ? 38.358 10.365 9.151 1.00 48.33 256 GLU B C 1
ATOM 4622 O O . GLU B 1 261 ? 39.136 9.528 8.715 1.00 48.50 256 GLU B O 1
ATOM 4628 N N . ARG B 1 262 ? 37.626 11.159 8.361 1.00 48.86 257 ARG B N 1
ATOM 4629 C CA . ARG B 1 262 ? 37.664 11.109 6.886 1.00 48.49 257 ARG B CA 1
ATOM 4630 C C . ARG B 1 262 ? 37.364 9.692 6.404 1.00 49.23 257 ARG B C 1
ATOM 4631 O O . ARG B 1 262 ? 36.391 9.112 6.877 1.00 50.12 257 ARG B O 1
ATOM 4639 N N . ASN B 1 263 ? 38.165 9.109 5.502 1.00 49.43 258 ASN B N 1
ATOM 4640 C CA . ASN B 1 263 ? 37.959 7.693 5.124 1.00 49.27 258 ASN B CA 1
ATOM 4641 C C . ASN B 1 263 ? 38.673 6.677 6.046 1.00 49.53 258 ASN B C 1
ATOM 4642 O O . ASN B 1 263 ? 38.795 5.496 5.707 1.00 49.90 258 ASN B O 1
ATOM 4647 N N . GLY B 1 264 ? 39.152 7.136 7.202 1.00 49.28 259 GLY B N 1
ATOM 4648 C CA . GLY B 1 264 ? 39.617 6.222 8.251 1.00 48.53 259 GLY B CA 1
ATOM 4649 C C . GLY B 1 264 ? 41.031 5.667 8.109 1.00 48.95 259 GLY B C 1
ATOM 4650 O O . GLY B 1 264 ? 41.908 6.297 7.512 1.00 49.02 259 GLY B O 1
ATOM 4651 N N . ILE B 1 265 ? 41.262 4.504 8.707 1.00 48.69 260 ILE B N 1
ATOM 4652 C CA . ILE B 1 265 ? 42.617 4.021 8.965 1.00 49.14 260 ILE B CA 1
ATOM 4653 C C . ILE B 1 265 ? 42.723 2.590 8.503 1.00 49.52 260 ILE B C 1
ATOM 4654 O O . ILE B 1 265 ? 41.803 2.081 7.831 1.00 50.21 260 ILE B O 1
ATOM 4659 N N . THR B 1 266 ? 43.843 1.951 8.841 1.00 49.33 261 THR B N 1
ATOM 4660 C CA . THR B 1 266 ? 44.064 0.562 8.496 1.00 48.55 261 THR B CA 1
ATOM 4661 C C . THR B 1 266 ? 42.851 -0.254 8.960 1.00 48.77 261 THR B C 1
ATOM 4662 O O . THR B 1 266 ? 42.602 -0.311 10.143 1.00 48.67 261 THR B O 1
ATOM 4666 N N . PRO B 1 267 ? 42.086 -0.864 8.036 1.00 48.68 262 PRO B N 1
ATOM 4667 C CA . PRO B 1 267 ? 40.971 -1.744 8.470 1.00 48.61 262 PRO B CA 1
ATOM 4668 C C . PRO B 1 267 ? 41.418 -3.050 9.162 1.00 48.87 262 PRO B C 1
ATOM 4669 O O . PRO B 1 267 ? 42.434 -3.617 8.805 1.00 49.47 262 PRO B O 1
ATOM 4673 N N . LEU B 1 268 ? 40.661 -3.514 10.150 1.00 49.06 263 LEU B N 1
ATOM 4674 C CA . LEU B 1 268 ? 41.027 -4.731 10.884 1.00 49.22 263 LEU B CA 1
ATOM 4675 C C . LEU B 1 268 ? 41.091 -5.939 9.947 1.00 49.49 263 LEU B C 1
ATOM 4676 O O . LEU B 1 268 ? 42.107 -6.647 9.886 1.00 49.49 263 LEU B O 1
ATOM 4681 N N . GLY B 1 269 ? 40.016 -6.152 9.185 1.00 49.35 264 GLY B N 1
ATOM 4682 C CA . GLY B 1 269 ? 39.939 -7.301 8.299 1.00 49.77 264 GLY B CA 1
ATOM 4683 C C . GLY B 1 269 ? 40.999 -7.287 7.208 1.00 49.74 264 GLY B C 1
ATOM 4684 O O . GLY B 1 269 ? 41.589 -8.309 6.905 1.00 50.44 264 GLY B O 1
ATOM 4685 N N . ALA B 1 270 ? 41.214 -6.124 6.607 1.00 49.50 265 ALA B N 1
ATOM 4686 C CA . ALA B 1 270 ? 42.216 -5.961 5.560 1.00 49.22 265 ALA B CA 1
ATOM 4687 C C . ALA B 1 270 ? 43.624 -6.242 6.088 1.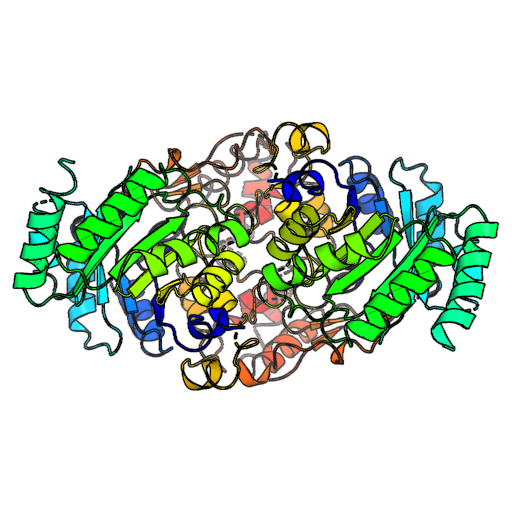00 48.80 265 ALA B C 1
ATOM 4688 O O . ALA B 1 270 ? 44.390 -6.875 5.414 1.00 48.75 265 ALA B O 1
ATOM 4690 N N . LEU B 1 271 ? 43.961 -5.776 7.294 1.00 49.02 266 LEU B N 1
ATOM 4691 C CA . LEU B 1 271 ? 45.279 -6.095 7.884 1.00 48.60 266 LEU B CA 1
ATOM 4692 C C . LEU B 1 271 ? 45.432 -7.616 8.036 1.00 48.27 266 LEU B C 1
ATOM 4693 O O . LEU B 1 271 ? 46.453 -8.189 7.671 1.00 47.93 266 LEU B O 1
ATOM 4698 N N . LEU B 1 272 ? 44.403 -8.268 8.572 1.00 47.66 267 LEU B N 1
ATOM 4699 C CA . LEU B 1 272 ? 44.475 -9.701 8.793 1.00 48.70 267 LEU B CA 1
ATOM 4700 C C . LEU B 1 272 ? 44.584 -10.497 7.493 1.00 48.28 267 LEU B C 1
ATOM 4701 O O . LEU B 1 272 ? 45.297 -11.482 7.466 1.00 48.36 267 LEU B O 1
ATOM 4706 N N . ALA B 1 273 ? 43.889 -10.072 6.429 1.00 48.75 268 ALA B N 1
ATOM 4707 C CA . ALA B 1 273 ? 44.029 -10.735 5.115 1.00 49.55 268 ALA B CA 1
ATOM 4708 C C . ALA B 1 273 ? 45.476 -10.636 4.647 1.00 49.48 268 ALA B C 1
ATOM 4709 O O . ALA B 1 273 ? 46.039 -11.623 4.218 1.00 50.20 268 ALA B O 1
ATOM 4711 N N . ARG B 1 274 ? 46.064 -9.439 4.720 1.00 49.23 269 ARG B N 1
ATOM 4712 C CA . ARG B 1 274 ? 47.470 -9.260 4.342 1.00 49.38 269 ARG B CA 1
ATOM 4713 C C . ARG B 1 274 ? 48.399 -10.129 5.208 1.00 49.10 269 ARG B C 1
ATOM 4714 O O . ARG B 1 274 ? 49.301 -10.775 4.692 1.00 49.45 269 ARG B O 1
ATOM 4730 N N . TYR B 1 276 ? 47.694 -12.717 7.029 1.00 48.08 271 TYR B N 1
ATOM 4731 C CA . TYR B 1 276 ? 47.360 -14.118 6.761 1.00 47.56 271 TYR B CA 1
ATOM 4732 C C . TYR B 1 276 ? 48.125 -14.666 5.569 1.00 47.47 271 TYR B C 1
ATOM 4733 O O . TYR B 1 276 ? 48.640 -15.776 5.630 1.00 47.23 271 TYR B O 1
ATOM 4742 N N . VAL B 1 277 ? 48.236 -13.896 4.484 1.00 47.72 272 VAL B N 1
ATOM 4743 C CA . VAL B 1 277 ? 49.007 -14.376 3.300 1.00 47.50 272 VAL B CA 1
ATOM 4744 C C . VAL B 1 277 ? 50.483 -14.528 3.669 1.00 47.98 272 VAL B C 1
ATOM 4745 O O . VAL B 1 277 ? 51.149 -15.490 3.284 1.00 48.76 272 VAL B O 1
ATOM 4749 N N . THR B 1 278 ? 50.989 -13.590 4.448 1.00 48.60 273 THR B N 1
ATOM 4750 C CA . THR B 1 278 ? 52.358 -13.680 4.951 1.00 49.97 273 THR B CA 1
ATOM 4751 C C . THR B 1 278 ? 52.585 -14.880 5.872 1.00 49.64 273 THR B C 1
ATOM 4752 O O . THR B 1 278 ? 53.563 -15.580 5.733 1.00 48.71 273 THR B O 1
ATOM 4756 N N . ASP B 1 279 ? 51.681 -15.122 6.814 1.00 50.63 274 ASP B N 1
ATOM 4757 C CA . ASP B 1 279 ? 51.865 -16.269 7.727 1.00 51.30 274 ASP B CA 1
ATOM 4758 C C . ASP B 1 279 ? 50.512 -16.770 8.183 1.00 51.01 274 ASP B C 1
ATOM 4759 O O . ASP B 1 279 ? 49.948 -16.299 9.175 1.00 50.17 274 ASP B O 1
ATOM 4764 N N . ARG B 1 280 ? 50.018 -17.732 7.429 1.00 51.07 275 ARG B N 1
ATOM 4765 C CA A ARG B 1 280 ? 48.683 -18.297 7.578 0.50 51.56 275 ARG B CA 1
ATOM 4766 C CA B ARG B 1 280 ? 48.676 -18.224 7.615 0.50 51.46 275 ARG B CA 1
ATOM 4767 C C . ARG B 1 280 ? 48.491 -18.926 8.963 1.00 51.74 275 ARG B C 1
ATOM 4768 O O . ARG B 1 280 ? 47.486 -18.686 9.645 1.00 51.88 275 ARG B O 1
ATOM 4783 N N . GLU B 1 281 ? 49.464 -19.745 9.367 1.00 51.43 276 GLU B N 1
ATOM 4784 C CA A GLU B 1 281 ? 49.404 -20.449 10.651 0.70 52.48 276 GLU B CA 1
ATOM 4785 C CA B GLU B 1 281 ? 49.398 -20.442 10.646 0.30 51.49 276 GLU B CA 1
ATOM 4786 C C . GLU B 1 281 ? 49.361 -19.486 11.839 1.00 51.63 276 GLU B C 1
ATOM 4787 O O . GLU B 1 281 ? 48.631 -19.703 12.798 1.00 52.02 276 GLU B O 1
ATOM 4798 N N . TYR B 1 282 ? 50.133 -18.415 11.777 1.00 50.93 277 TYR B N 1
ATOM 4799 C CA . TYR B 1 282 ? 50.137 -17.452 12.864 1.00 50.67 277 TYR B CA 1
ATOM 4800 C C . TYR B 1 282 ? 48.781 -16.754 13.011 1.00 50.49 277 TYR B C 1
ATOM 4801 O O . TYR B 1 282 ? 48.229 -16.681 14.114 1.00 51.12 277 TYR B O 1
ATOM 4810 N N . ILE B 1 283 ? 48.245 -16.254 11.905 1.00 49.88 278 ILE B N 1
ATOM 4811 C CA . ILE B 1 283 ? 47.009 -15.486 11.950 1.00 49.07 278 ILE B CA 1
ATOM 4812 C C . ILE B 1 283 ? 45.773 -16.339 12.264 1.00 49.22 278 ILE B C 1
ATOM 4813 O O . ILE B 1 283 ? 44.945 -15.929 13.088 1.00 49.07 278 ILE B O 1
ATOM 4818 N N . THR B 1 284 ? 45.656 -17.513 11.631 1.00 49.01 279 THR B N 1
ATOM 4819 C CA . THR B 1 284 ? 44.485 -18.377 11.810 1.00 49.12 279 THR B CA 1
ATOM 4820 C C . THR B 1 284 ? 44.373 -18.863 13.248 1.00 48.95 279 THR B C 1
ATOM 4821 O O . THR B 1 284 ? 43.278 -19.017 13.771 1.00 48.77 279 THR B O 1
ATOM 4825 N N . HIS B 1 285 ? 45.505 -19.077 13.894 1.00 49.21 280 HIS B N 1
ATOM 4826 C CA . HIS B 1 285 ? 45.491 -19.523 15.286 1.00 50.18 280 HIS B CA 1
ATOM 4827 C C . HIS B 1 285 ? 45.422 -18.394 16.320 1.00 49.70 280 HIS B C 1
ATOM 4828 O O . HIS B 1 285 ? 45.042 -18.625 17.442 1.00 50.02 280 HIS B O 1
ATOM 4835 N N . LYS B 1 286 ? 45.789 -17.174 15.955 1.00 49.74 281 LYS B N 1
ATOM 4836 C CA . LYS B 1 286 ? 45.760 -16.070 16.937 1.00 49.95 281 LYS B CA 1
ATOM 4837 C C . LYS B 1 286 ? 44.376 -15.397 17.027 1.00 49.69 281 LYS B C 1
ATOM 4838 O O . LYS B 1 286 ? 43.940 -14.991 18.102 1.00 50.12 281 LYS B O 1
ATOM 4844 N N . TYR B 1 287 ? 43.694 -15.299 15.889 1.00 49.63 282 TYR B N 1
ATOM 4845 C CA . TYR B 1 287 ? 42.427 -14.594 15.775 1.00 49.84 282 TYR B CA 1
ATOM 4846 C C . TYR B 1 287 ? 41.320 -15.545 15.388 1.00 50.95 282 TYR B C 1
ATOM 4847 O O . TYR B 1 287 ? 41.550 -16.562 14.714 1.00 51.02 282 TYR B O 1
ATOM 4856 N N . LYS B 1 288 ? 40.106 -15.202 15.797 1.00 51.46 283 LYS B N 1
ATOM 4857 C CA . LYS B 1 288 ? 38.942 -16.003 15.434 1.00 51.91 283 LYS B CA 1
ATOM 4858 C C . LYS B 1 288 ? 38.360 -15.445 14.143 1.00 51.07 283 LYS B C 1
ATOM 4859 O O . LYS B 1 288 ? 37.370 -14.715 14.153 1.00 50.67 283 LYS B O 1
ATOM 4865 N N . LEU B 1 289 ? 39.003 -15.796 13.031 1.00 50.51 284 LEU B N 1
ATOM 4866 C CA . LEU B 1 289 ? 38.733 -15.162 11.737 1.00 50.22 284 LEU B CA 1
ATOM 4867 C C . LEU B 1 289 ? 37.315 -15.380 11.259 1.00 50.18 284 LEU B C 1
ATOM 4868 O O . LEU B 1 289 ? 36.791 -14.573 10.487 1.00 50.63 284 LEU B O 1
ATOM 4873 N N . ASN B 1 290 ? 36.690 -16.460 11.724 1.00 50.05 285 ASN B N 1
ATOM 4874 C CA . ASN B 1 290 ? 35.316 -16.749 11.336 1.00 50.28 285 ASN B CA 1
ATOM 4875 C C . ASN B 1 290 ? 34.288 -15.874 12.053 1.00 50.32 285 ASN B C 1
ATOM 4876 O O . ASN B 1 290 ? 33.104 -15.926 11.727 1.00 50.04 285 ASN B O 1
ATOM 4881 N N . GLN B 1 291 ? 34.742 -15.062 13.013 1.00 50.07 286 GLN B N 1
ATOM 4882 C CA A GLN B 1 291 ? 33.884 -14.124 13.742 0.50 50.10 286 GLN B CA 1
ATOM 4883 C CA B GLN B 1 291 ? 33.823 -14.140 13.680 0.50 50.04 286 GLN B CA 1
ATOM 4884 C C . GLN B 1 291 ? 33.946 -12.719 13.136 1.00 50.18 286 GLN B C 1
ATOM 4885 O O . GLN B 1 291 ? 33.284 -11.806 13.610 1.00 50.19 286 GLN B O 1
ATOM 4896 N N . LEU B 1 292 ? 34.774 -12.554 12.098 1.00 50.58 287 LEU B N 1
ATOM 4897 C CA . LEU B 1 292 ? 34.999 -11.249 11.473 1.00 50.56 287 LEU B CA 1
ATOM 4898 C C . LEU B 1 292 ? 33.764 -10.621 10.831 1.00 50.14 287 LEU B C 1
ATOM 4899 O O . LEU B 1 292 ? 33.560 -9.412 11.003 1.00 51.32 287 LEU B O 1
ATOM 4904 N N . ARG B 1 293 ? 32.958 -11.400 10.103 1.00 49.41 288 ARG B N 1
ATOM 4905 C CA A ARG B 1 293 ? 31.700 -10.884 9.529 0.50 49.23 288 ARG B CA 1
ATOM 4906 C CA B ARG B 1 293 ? 31.710 -10.887 9.534 0.50 49.37 288 ARG B CA 1
ATOM 4907 C C . ARG B 1 293 ? 30.775 -10.340 10.620 1.00 49.35 288 ARG B C 1
ATOM 4908 O O . ARG B 1 293 ? 30.235 -9.243 10.485 1.00 49.37 288 ARG B O 1
ATOM 4923 N N . GLU B 1 294 ? 30.585 -11.103 11.696 1.00 49.69 289 GLU B N 1
ATOM 4924 C CA . GLU B 1 294 ? 29.671 -10.670 12.773 1.00 50.64 289 GLU B CA 1
ATOM 4925 C C . GLU B 1 294 ? 30.192 -9.419 13.493 1.00 50.67 289 GLU B C 1
ATOM 4926 O O . GLU B 1 294 ? 29.422 -8.575 13.917 1.00 50.54 289 GLU B O 1
ATOM 4932 N N . LEU B 1 295 ? 31.514 -9.320 13.606 1.00 51.09 290 LEU B N 1
ATOM 4933 C CA . LEU B 1 295 ? 32.177 -8.189 14.216 1.00 51.49 290 LEU B CA 1
ATOM 4934 C C . LEU B 1 295 ? 31.924 -6.938 13.384 1.00 51.51 290 LEU B C 1
ATOM 4935 O O . LEU B 1 295 ? 31.557 -5.902 13.916 1.00 51.92 290 LEU B O 1
ATOM 4940 N N . GLU B 1 296 ? 32.110 -7.053 12.070 1.00 51.87 291 GLU B N 1
ATOM 4941 C CA . GLU B 1 296 ? 31.828 -5.962 11.130 1.00 51.43 291 GLU B CA 1
ATOM 4942 C C . GLU B 1 296 ? 30.351 -5.616 11.045 1.00 51.16 291 GLU B C 1
ATOM 4943 O O . GLU B 1 296 ? 30.005 -4.448 10.900 1.00 51.21 291 GLU B O 1
ATOM 4949 N N . ASN B 1 297 ? 29.488 -6.636 11.093 1.00 50.82 292 ASN B N 1
ATOM 4950 C CA . ASN B 1 297 ? 28.037 -6.429 11.063 1.00 50.50 292 ASN B CA 1
ATOM 4951 C C . ASN B 1 297 ? 27.556 -5.662 12.295 1.00 50.34 292 ASN B C 1
ATOM 4952 O O . ASN B 1 297 ? 26.694 -4.792 12.183 1.00 50.36 292 ASN B O 1
ATOM 4957 N N . LEU B 1 298 ? 28.122 -5.989 13.457 1.00 50.14 293 LEU B N 1
ATOM 4958 C CA . LEU B 1 298 ? 27.871 -5.254 14.692 1.00 50.56 293 LEU B CA 1
ATOM 4959 C C . LEU B 1 298 ? 28.164 -3.748 14.512 1.00 50.19 293 LEU B C 1
ATOM 4960 O O . LEU B 1 298 ? 27.333 -2.904 14.854 1.00 49.73 293 LEU B O 1
ATOM 4965 N N . VAL B 1 299 ? 29.327 -3.427 13.939 1.00 49.88 294 VAL B N 1
ATOM 4966 C CA . VAL B 1 299 ? 29.713 -2.024 13.730 1.00 49.61 294 VAL B CA 1
ATOM 4967 C C . VAL B 1 299 ? 28.890 -1.375 12.608 1.00 49.58 294 VAL B C 1
ATOM 4968 O O . VAL B 1 299 ? 28.421 -0.253 12.764 1.00 49.74 294 VAL B O 1
ATOM 4972 N N . ALA B 1 300 ? 28.697 -2.087 11.495 1.00 49.10 295 ALA B N 1
ATOM 4973 C CA . ALA B 1 300 ? 27.957 -1.540 10.348 1.00 49.28 295 ALA B CA 1
ATOM 4974 C C . ALA B 1 300 ? 26.520 -1.147 10.707 1.00 49.21 295 ALA B C 1
ATOM 4975 O O . ALA B 1 300 ? 26.006 -0.139 10.236 1.00 49.18 295 ALA B O 1
ATOM 4977 N N . ASP B 1 301 ? 25.880 -1.958 11.536 1.00 49.21 296 ASP B N 1
ATOM 4978 C CA A ASP B 1 301 ? 24.538 -1.659 12.028 0.50 49.31 296 ASP B CA 1
ATOM 4979 C CA B ASP B 1 301 ? 24.544 -1.665 12.014 0.50 49.34 296 ASP B CA 1
ATOM 4980 C C . ASP B 1 301 ? 24.563 -0.410 12.896 1.00 49.30 296 ASP B C 1
ATOM 4981 O O . ASP B 1 301 ? 23.698 0.460 12.764 1.00 49.29 296 ASP B O 1
ATOM 4990 N N . ALA B 1 302 ? 25.560 -0.307 13.773 1.00 49.05 297 ALA B N 1
ATOM 4991 C CA . ALA B 1 302 ? 25.630 0.841 14.700 1.00 49.55 297 ALA B CA 1
ATOM 4992 C C . ALA B 1 302 ? 25.900 2.174 13.976 1.00 49.81 297 ALA B C 1
ATOM 4993 O O . ALA B 1 302 ? 25.375 3.219 14.357 1.00 49.50 297 ALA B O 1
ATOM 4995 N N . VAL B 1 303 ? 26.728 2.134 12.929 1.00 50.06 298 VAL B N 1
ATOM 4996 C CA . VAL B 1 303 ? 27.089 3.365 12.227 1.00 49.84 298 VAL B CA 1
ATOM 4997 C C . VAL B 1 303 ? 26.289 3.506 10.930 1.00 50.11 298 VAL B C 1
ATOM 4998 O O . VAL B 1 303 ? 26.527 4.410 10.142 1.00 50.11 298 VAL B O 1
ATOM 5002 N N . GLU B 1 304 ? 25.333 2.602 10.735 1.00 50.58 299 GLU B N 1
ATOM 5003 C CA . GLU B 1 304 ? 24.367 2.676 9.634 1.00 52.55 299 GLU B CA 1
ATOM 5004 C C . GLU B 1 304 ? 24.985 2.708 8.226 1.00 52.29 299 GLU B C 1
ATOM 5005 O O . GLU B 1 304 ? 24.610 3.553 7.395 1.00 53.05 299 GLU B O 1
ATOM 5011 N N . VAL B 1 305 ? 25.919 1.793 7.960 1.00 51.79 300 VAL B N 1
ATOM 5012 C CA . VAL B 1 305 ? 26.495 1.659 6.638 1.00 51.55 300 VAL B CA 1
ATOM 5013 C C . VAL B 1 305 ? 26.312 0.248 6.051 1.00 51.81 300 VAL B C 1
ATOM 5014 O O . VAL B 1 305 ? 25.966 -0.698 6.768 1.00 51.98 300 VAL B O 1
ATOM 5018 N N A GLN B 1 306 ? 26.538 0.140 4.749 0.50 51.17 301 GLN B N 1
ATOM 5019 N N B GLN B 1 306 ? 26.542 0.127 4.744 0.50 51.45 301 GLN B N 1
ATOM 5020 C CA A GLN B 1 306 ? 26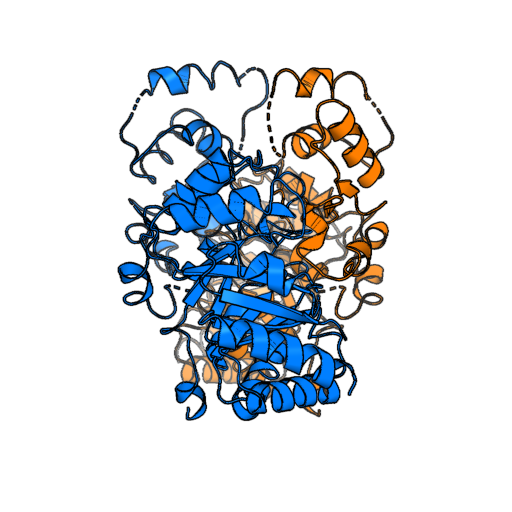.569 -1.138 4.079 0.50 51.18 301 GLN B CA 1
ATOM 5021 C CA B GLN B 1 306 ? 26.540 -1.159 4.053 0.50 51.78 301 GLN B CA 1
ATOM 5022 C C A GLN B 1 306 ? 27.981 -1.693 4.215 0.50 51.19 301 GLN B C 1
ATOM 5023 C C B GLN B 1 306 ? 27.965 -1.679 4.011 0.50 51.50 301 GLN B C 1
ATOM 5024 O O A GLN B 1 306 ? 28.921 -0.952 4.526 0.50 51.27 301 GLN B O 1
ATOM 5025 O O B GLN B 1 306 ? 28.916 -0.889 3.973 0.50 51.70 301 GLN B O 1
ATOM 5036 N N . ILE B 1 307 ? 28.118 -3.001 4.034 1.00 50.88 302 ILE B N 1
ATOM 5037 C CA . ILE B 1 307 ? 29.426 -3.610 3.858 1.00 50.75 302 ILE B CA 1
ATOM 5038 C C . ILE B 1 307 ? 29.742 -3.477 2.362 1.00 51.31 302 ILE B C 1
ATOM 5039 O O . ILE B 1 307 ? 29.015 -4.025 1.534 1.00 50.42 302 ILE B O 1
ATOM 5044 N N . PRO B 1 308 ? 30.808 -2.730 2.012 1.00 51.94 303 PRO B N 1
ATOM 5045 C CA . PRO B 1 308 ? 31.160 -2.552 0.596 1.00 52.35 303 PRO B CA 1
ATOM 5046 C C . PRO B 1 308 ? 31.412 -3.864 -0.153 1.00 53.29 303 PRO B C 1
ATOM 5047 O O . PRO B 1 308 ? 32.010 -4.807 0.395 1.00 53.84 303 PRO B O 1
ATOM 5051 N N . PHE B 1 309 ? 30.958 -3.908 -1.405 1.00 53.24 304 PHE B N 1
ATOM 5052 C CA . PHE B 1 309 ? 31.018 -5.102 -2.241 1.00 53.09 304 PHE B CA 1
ATOM 5053 C C . PHE B 1 309 ? 32.454 -5.618 -2.403 1.00 53.28 304 PHE B C 1
ATOM 5054 O O . PHE B 1 309 ? 32.655 -6.834 -2.482 1.00 53.99 304 PHE B O 1
ATOM 5062 N N . ASN B 1 310 ? 33.421 -4.689 -2.420 1.00 52.95 305 ASN B N 1
ATOM 5063 C CA A ASN B 1 310 ? 34.841 -4.946 -2.601 0.50 52.79 305 ASN B CA 1
ATOM 5064 C CA B ASN B 1 310 ? 34.842 -5.047 -2.617 0.50 53.12 305 ASN B CA 1
ATOM 5065 C C . ASN B 1 310 ? 35.589 -5.146 -1.269 1.00 53.59 305 ASN B C 1
ATOM 5066 O O . ASN B 1 310 ? 36.833 -5.201 -1.234 1.00 54.11 305 ASN B O 1
ATOM 5075 N N . ASN B 1 311 ? 34.841 -5.211 -0.158 1.00 53.45 306 ASN B N 1
ATOM 5076 C CA . ASN B 1 311 ? 35.466 -5.232 1.182 1.00 52.84 306 ASN B CA 1
ATOM 5077 C C . ASN B 1 311 ? 36.315 -6.491 1.334 1.00 52.84 306 ASN B C 1
ATOM 5078 O O . ASN B 1 311 ? 35.896 -7.592 0.951 1.00 51.98 306 ASN B O 1
ATOM 5083 N N . TYR B 1 312 ? 37.515 -6.312 1.880 1.00 52.88 307 TYR B N 1
ATOM 5084 C CA . TYR B 1 312 ? 38.469 -7.410 2.046 1.00 53.02 307 TYR B CA 1
ATOM 5085 C C . TYR B 1 312 ? 37.822 -8.568 2.805 1.00 53.26 307 TYR B C 1
ATOM 5086 O O . TYR B 1 312 ? 37.195 -8.369 3.861 1.00 53.04 307 TYR B O 1
ATOM 5095 N N . ILE B 1 313 ? 37.972 -9.766 2.251 1.00 52.62 308 ILE B N 1
ATOM 5096 C CA . ILE B 1 313 ? 37.432 -10.995 2.830 1.00 53.53 308 ILE B CA 1
ATOM 5097 C C . ILE B 1 313 ? 35.908 -11.128 2.778 1.00 53.58 308 ILE B C 1
ATOM 5098 O O . ILE B 1 313 ? 35.395 -12.094 2.197 1.00 54.64 308 ILE B O 1
ATOM 5103 N N . THR B 1 314 ? 35.203 -10.169 3.380 1.00 53.27 309 THR B N 1
ATOM 5104 C CA . THR B 1 314 ? 33.782 -10.303 3.692 1.00 52.37 309 THR B CA 1
ATOM 5105 C C . THR B 1 314 ? 32.861 -9.566 2.723 1.00 51.97 309 THR B C 1
ATOM 5106 O O . THR B 1 314 ? 31.652 -9.721 2.804 1.00 51.41 309 THR B O 1
ATOM 5110 N N . GLY B 1 315 ? 33.415 -8.779 1.805 1.00 51.69 310 GLY B N 1
ATOM 5111 C CA . GLY B 1 315 ? 32.604 -8.168 0.765 1.00 52.23 310 GLY B CA 1
ATOM 5112 C C . GLY B 1 315 ? 31.989 -9.219 -0.159 1.00 54.09 310 GLY B C 1
ATOM 5113 O O . GLY B 1 315 ? 32.540 -10.333 -0.334 1.00 52.25 310 GLY B O 1
ATOM 5122 N N . CYS B 1 317 ? 32.005 -9.536 -3.266 1.00 55.42 312 CYS B N 1
ATOM 5123 C CA A CYS B 1 317 ? 32.775 -9.995 -4.418 0.50 55.52 312 CYS B CA 1
ATOM 5124 C CA B CYS B 1 317 ? 32.819 -9.922 -4.417 0.50 55.51 312 CYS B CA 1
ATOM 5125 C C . CYS B 1 317 ? 34.169 -10.517 -4.085 1.00 55.27 312 CYS B C 1
ATOM 5126 O O . CYS B 1 317 ? 34.876 -10.983 -4.992 1.00 55.33 312 CYS B O 1
ATOM 5131 N N . ALA B 1 318 ? 34.534 -10.502 -2.796 1.00 54.52 313 ALA B N 1
ATOM 5132 C CA . ALA B 1 318 ? 35.893 -10.890 -2.392 1.00 54.41 313 ALA B CA 1
ATOM 5133 C C . ALA B 1 318 ? 36.242 -12.331 -2.752 1.00 54.36 313 ALA B C 1
ATOM 5134 O O . ALA B 1 318 ? 37.363 -12.607 -3.183 1.00 54.44 313 ALA B O 1
ATOM 5136 N N . PHE B 1 319 ? 35.272 -13.231 -2.595 1.00 54.04 314 PHE B N 1
ATOM 5137 C CA . PHE B 1 319 ? 35.458 -14.621 -2.938 1.00 54.09 314 PHE B CA 1
ATOM 5138 C C . PHE B 1 319 ? 34.633 -14.986 -4.183 1.00 53.74 314 PHE B C 1
ATOM 5139 O O . PHE B 1 319 ? 33.875 -15.936 -4.156 1.00 53.46 314 PHE B O 1
ATOM 5147 N N . THR B 1 320 ? 34.777 -14.219 -5.263 1.00 53.80 315 THR B N 1
ATOM 5148 C CA . THR B 1 320 ? 34.094 -14.522 -6.529 1.00 54.37 315 THR B CA 1
ATOM 5149 C C . THR B 1 320 ? 35.069 -14.621 -7.709 1.00 54.39 315 THR B C 1
ATOM 5150 O O . THR B 1 320 ? 36.067 -13.918 -7.754 1.00 55.47 315 THR B O 1
ATOM 5154 N N . HIS B 1 321 ? 34.763 -15.500 -8.653 1.00 54.20 316 HIS B N 1
ATOM 5155 C CA . HIS B 1 321 ? 35.506 -15.606 -9.909 1.00 53.96 316 HIS B CA 1
ATOM 5156 C C . HIS B 1 321 ? 34.492 -15.411 -11.008 1.00 54.27 316 HIS B C 1
ATOM 5157 O O . HIS B 1 321 ? 33.342 -15.829 -10.868 1.00 54.28 316 HIS B O 1
ATOM 5164 N N . LYS B 1 322 ? 34.911 -14.793 -12.109 1.00 54.87 317 LYS B N 1
ATOM 5165 C CA . LYS B 1 322 ? 34.068 -14.770 -13.288 1.00 55.35 317 LYS B CA 1
ATOM 5166 C C . LYS B 1 322 ? 34.266 -16.050 -14.101 1.00 56.49 317 LYS B C 1
ATOM 5167 O O . LYS B 1 322 ? 35.382 -16.455 -14.410 1.00 57.38 317 LYS B O 1
ATOM 5173 N N . ALA B 1 323 ? 33.161 -16.686 -14.438 1.00 57.42 318 ALA B N 1
ATOM 5174 C CA . ALA B 1 323 ? 33.188 -17.839 -15.299 1.00 58.48 318 ALA B CA 1
ATOM 5175 C C . ALA B 1 323 ? 32.575 -17.377 -16.617 1.00 59.11 318 ALA B C 1
ATOM 5176 O O . ALA B 1 323 ? 31.757 -16.447 -16.645 1.00 59.91 318 ALA B O 1
ATOM 5178 N N . GLY B 1 324 ? 32.992 -17.979 -17.715 1.00 59.81 319 GLY B N 1
ATOM 5179 C CA . GLY B 1 324 ? 32.432 -17.605 -19.022 1.00 60.47 319 GLY B CA 1
ATOM 5180 C C . GLY B 1 324 ? 33.457 -16.881 -19.875 1.00 60.33 319 GLY B C 1
ATOM 5181 O O . GLY B 1 324 ? 34.651 -16.972 -19.604 1.00 60.59 319 GLY B O 1
ATOM 5182 N N . ILE B 1 325 ? 32.999 -16.157 -20.894 1.00 60.30 320 ILE B N 1
ATOM 5183 C CA . ILE B 1 325 ? 33.918 -15.569 -21.871 1.00 60.75 320 ILE B CA 1
ATOM 5184 C C . ILE B 1 325 ? 34.813 -14.482 -21.282 1.00 60.94 320 ILE B C 1
ATOM 5185 O O . ILE B 1 325 ? 35.902 -14.226 -21.802 1.00 60.78 320 ILE B O 1
ATOM 5190 N N . HIS B 1 326 ? 34.360 -13.870 -20.184 1.00 61.27 321 HIS B N 1
ATOM 5191 C CA . HIS B 1 326 ? 35.122 -12.819 -19.515 1.00 61.66 321 HIS B CA 1
ATOM 5192 C C . HIS B 1 326 ? 36.365 -13.360 -18.805 1.00 62.24 321 HIS B C 1
ATOM 5193 O O . HIS B 1 326 ? 37.320 -12.616 -18.578 1.00 61.65 321 HIS B O 1
ATOM 5200 N N . ALA B 1 327 ? 36.356 -14.656 -18.480 1.00 62.81 322 ALA B N 1
ATOM 5201 C CA . ALA B 1 327 ? 37.507 -15.287 -17.823 1.00 63.49 322 ALA B CA 1
ATOM 5202 C C . ALA B 1 327 ? 38.729 -15.350 -18.760 1.00 63.90 322 ALA B C 1
ATOM 5203 O O . ALA B 1 327 ? 39.863 -15.451 -18.298 1.00 64.23 322 ALA B O 1
ATOM 5205 N N . LYS B 1 328 ? 38.493 -15.280 -20.070 1.00 63.78 323 LYS B N 1
ATOM 5206 C CA . LYS B 1 328 ? 39.584 -15.290 -21.046 1.00 63.82 323 LYS B CA 1
ATOM 5207 C C . LYS B 1 328 ? 40.340 -13.950 -21.105 1.00 63.61 323 LYS B C 1
ATOM 5208 O O . LYS B 1 328 ? 41.197 -13.739 -21.972 1.00 63.53 323 LYS B O 1
ATOM 5214 N N . ALA B 1 329 ? 40.021 -13.050 -20.177 1.00 63.06 324 ALA B N 1
ATOM 5215 C CA . ALA B 1 329 ? 40.794 -11.830 -19.997 1.00 62.75 324 ALA B CA 1
ATOM 5216 C C . ALA B 1 329 ? 42.118 -12.140 -19.276 1.00 62.49 324 ALA B C 1
ATOM 5217 O O . ALA B 1 329 ? 43.004 -11.281 -19.214 1.00 62.46 324 ALA B O 1
ATOM 5219 N N . ILE B 1 330 ? 42.207 -13.356 -18.721 1.00 62.13 325 ILE B N 1
ATOM 5220 C CA . ILE B 1 330 ? 43.439 -13.960 -18.179 1.00 62.39 325 ILE B CA 1
ATOM 5221 C C . ILE B 1 330 ? 43.706 -15.326 -18.834 1.00 62.43 325 ILE B C 1
ATOM 5222 O O . ILE B 1 330 ? 42.814 -15.919 -19.462 1.00 61.39 325 ILE B O 1
ATOM 5227 N N . LEU B 1 331 ? 44.925 -15.836 -18.661 1.00 62.23 326 LEU B N 1
ATOM 5228 C CA . LEU B 1 331 ? 45.317 -17.094 -19.306 1.00 62.03 326 LEU B CA 1
ATOM 5229 C C . LEU B 1 331 ? 44.934 -18.334 -18.506 1.00 62.07 326 LEU B C 1
ATOM 5230 O O . LEU B 1 331 ? 44.416 -19.297 -19.078 1.00 62.09 326 LEU B O 1
ATOM 5235 N N . ALA B 1 332 ? 45.218 -18.338 -17.202 1.00 61.57 327 ALA B N 1
ATOM 5236 C CA . ALA B 1 332 ? 44.942 -19.522 -16.383 1.00 61.75 327 ALA B CA 1
ATOM 5237 C C . ALA B 1 332 ? 43.477 -19.571 -15.946 1.00 61.81 327 ALA B C 1
ATOM 5238 O O . ALA B 1 332 ? 42.799 -18.525 -15.942 1.00 62.52 327 ALA B O 1
ATOM 5240 N N . ASN B 1 333 ? 42.984 -20.763 -15.593 1.00 61.41 328 ASN B N 1
ATOM 5241 C CA A ASN B 1 333 ? 41.679 -20.914 -14.931 0.60 61.48 328 ASN B CA 1
ATOM 5242 C CA B ASN B 1 333 ? 41.669 -20.855 -14.973 0.40 61.49 328 ASN B CA 1
ATOM 5243 C C . ASN B 1 333 ? 41.592 -19.962 -13.721 1.00 61.45 328 ASN B C 1
ATOM 5244 O O . ASN B 1 333 ? 42.549 -19.877 -12.940 1.00 61.18 328 ASN B O 1
ATOM 5253 N N . PRO B 1 334 ? 40.458 -19.238 -13.554 1.00 61.25 329 PRO B N 1
ATOM 5254 C CA . PRO B 1 334 ? 40.313 -18.356 -12.378 1.00 60.98 329 PRO B CA 1
ATOM 5255 C C . PRO B 1 334 ? 40.677 -18.987 -11.017 1.00 60.73 329 PRO B C 1
ATOM 5256 O O . PRO B 1 334 ? 41.235 -18.300 -10.149 1.00 60.52 329 PRO B O 1
ATOM 5260 N N . SER B 1 335 ? 40.377 -20.273 -10.825 1.00 60.25 330 SER B N 1
ATOM 5261 C CA . SER B 1 335 ? 40.624 -20.904 -9.520 1.00 60.00 330 SER B CA 1
ATOM 5262 C C . SER B 1 335 ? 42.128 -21.091 -9.158 1.00 59.70 330 SER B C 1
ATOM 5263 O O . SER B 1 335 ? 42.450 -21.449 -8.030 1.00 60.26 330 SER B O 1
ATOM 5266 N N . THR B 1 336 ? 43.026 -20.814 -10.106 1.00 59.31 331 THR B N 1
ATOM 5267 C CA . THR B 1 336 ? 44.480 -20.683 -9.861 1.00 59.17 331 THR B CA 1
ATOM 5268 C C . THR B 1 336 ? 44.806 -19.519 -8.893 1.00 58.54 331 THR B C 1
ATOM 5269 O O . THR B 1 336 ? 45.836 -19.519 -8.203 1.00 58.59 331 THR B O 1
ATOM 5273 N N . TYR B 1 337 ? 43.942 -18.512 -8.854 1.00 57.15 332 TYR B N 1
ATOM 5274 C CA . TYR B 1 337 ? 44.262 -17.307 -8.108 1.00 56.14 332 TYR B CA 1
ATOM 5275 C C . TYR B 1 337 ? 43.339 -17.228 -6.898 1.00 55.91 332 TYR B C 1
ATOM 5276 O O . TYR B 1 337 ? 42.248 -16.669 -6.965 1.00 56.39 332 TYR B O 1
ATOM 5285 N N . GLU B 1 338 ? 43.766 -17.878 -5.816 1.00 55.82 333 GLU B N 1
ATOM 5286 C CA . GLU B 1 338 ? 42.984 -17.964 -4.576 1.00 56.26 333 GLU B CA 1
ATOM 5287 C C . GLU B 1 338 ? 43.891 -17.769 -3.345 1.00 55.88 333 GLU B C 1
ATOM 5288 O O . GLU B 1 338 ? 44.024 -18.647 -2.507 1.00 55.97 333 GLU B O 1
ATOM 5294 N N . ILE B 1 339 ? 44.553 -16.621 -3.274 1.00 55.76 334 ILE B N 1
ATOM 5295 C CA . ILE B 1 339 ? 45.475 -16.340 -2.166 1.00 55.79 334 ILE B CA 1
ATOM 5296 C C . ILE B 1 339 ? 44.755 -16.492 -0.791 1.00 56.04 334 ILE B C 1
ATOM 5297 O O . ILE B 1 339 ? 45.353 -16.935 0.179 1.00 56.32 334 ILE B O 1
ATOM 5302 N N . LEU B 1 340 ? 43.463 -16.180 -0.740 1.00 55.81 335 LEU B N 1
ATOM 5303 C CA . LEU B 1 340 ? 42.672 -16.395 0.463 1.00 56.33 335 LEU B CA 1
ATOM 5304 C C . LEU B 1 340 ? 41.817 -17.645 0.317 1.00 56.96 335 LEU B C 1
ATOM 5305 O O . LEU B 1 340 ? 41.172 -17.864 -0.717 1.00 57.08 335 LEU B O 1
ATOM 5310 N N . LYS B 1 341 ? 41.853 -18.485 1.346 1.00 57.60 336 LYS B N 1
ATOM 5311 C CA . LYS B 1 341 ? 41.058 -19.707 1.389 1.00 58.19 336 LYS B CA 1
ATOM 5312 C C . LYS B 1 341 ? 39.762 -19.397 2.143 1.00 57.40 336 LYS B C 1
ATOM 5313 O O . LYS B 1 341 ? 39.809 -19.025 3.305 1.00 56.76 336 LYS B O 1
ATOM 5319 N N . PRO B 1 342 ? 38.595 -19.542 1.475 1.00 57.25 337 PRO B N 1
ATOM 5320 C CA . PRO B 1 342 ? 37.312 -19.167 2.088 1.00 56.86 337 PRO B CA 1
ATOM 5321 C C . PRO B 1 342 ? 37.076 -19.833 3.447 1.00 56.68 337 PRO B C 1
ATOM 5322 O O . PRO B 1 342 ? 36.614 -19.177 4.367 1.00 55.52 337 PRO B O 1
ATOM 5326 N N . GLU B 1 343 ? 37.425 -21.113 3.563 1.00 57.09 338 GLU B N 1
ATOM 5327 C CA . GLU B 1 343 ? 37.219 -21.881 4.797 1.00 57.61 338 GLU B CA 1
ATOM 5328 C C . GLU B 1 343 ? 37.987 -21.374 6.015 1.00 57.12 338 GLU B C 1
ATOM 5329 O O . GLU B 1 343 ? 37.545 -21.549 7.143 1.00 56.68 338 GLU B O 1
ATOM 5335 N N . ASP B 1 344 ? 39.126 -20.725 5.794 1.00 56.68 339 ASP B N 1
ATOM 5336 C CA . ASP B 1 344 ? 39.850 -20.075 6.897 1.00 56.54 339 ASP B CA 1
ATOM 5337 C C . ASP B 1 344 ? 39.099 -18.887 7.491 1.00 56.61 339 ASP B C 1
ATOM 5338 O O . ASP B 1 344 ? 39.349 -18.482 8.633 1.00 56.29 339 ASP B O 1
ATOM 5343 N N . PHE B 1 345 ? 38.165 -18.351 6.715 1.00 57.08 340 PHE B N 1
ATOM 5344 C CA . PHE B 1 345 ? 37.416 -17.169 7.114 1.00 57.80 340 PHE B CA 1
ATOM 5345 C C . PHE B 1 345 ? 35.940 -17.492 7.385 1.00 58.75 340 PHE B C 1
ATOM 5346 O O . PHE B 1 345 ? 35.104 -16.598 7.455 1.00 58.60 340 PHE B O 1
ATOM 5354 N N . GLY B 1 346 ? 35.626 -18.774 7.542 1.00 60.03 341 GLY B N 1
ATOM 5355 C CA . GLY B 1 346 ? 34.269 -19.185 7.894 1.00 61.82 341 GLY B CA 1
ATOM 5356 C C . GLY B 1 346 ? 33.351 -19.359 6.698 1.00 63.26 341 GLY B C 1
ATOM 5357 O O . GLY B 1 346 ? 32.167 -19.608 6.864 1.00 63.43 341 GLY B O 1
ATOM 5366 N N . SER B 1 348 ? 32.489 -21.014 2.564 1.00 62.64 343 SER B N 1
ATOM 5367 C CA . SER B 1 348 ? 32.492 -22.363 2.016 1.00 61.26 343 SER B CA 1
ATOM 5368 C C . SER B 1 348 ? 33.150 -22.538 0.651 1.00 60.03 343 SER B C 1
ATOM 5369 O O . SER B 1 348 ? 33.619 -23.630 0.348 1.00 60.88 343 SER B O 1
ATOM 5372 N N . ARG B 1 349 ? 33.198 -21.481 -0.156 1.00 58.56 344 ARG B N 1
ATOM 5373 C CA . ARG B 1 349 ? 33.707 -21.569 -1.537 1.00 57.41 344 ARG B CA 1
ATOM 5374 C C . ARG B 1 349 ? 33.871 -20.183 -2.144 1.00 55.96 344 ARG B C 1
ATOM 5375 O O . ARG B 1 349 ? 33.293 -19.219 -1.651 1.00 55.71 344 ARG B O 1
ATOM 5383 N N . TYR B 1 350 ? 34.634 -20.102 -3.228 1.00 55.09 345 TYR B N 1
ATOM 5384 C CA . TYR B 1 350 ? 34.512 -19.015 -4.184 1.00 54.46 345 TYR B CA 1
ATOM 5385 C C . TYR B 1 350 ? 33.246 -19.265 -5.001 1.00 54.73 345 TYR B C 1
ATOM 5386 O O . TYR B 1 350 ? 32.949 -20.393 -5.355 1.00 53.67 345 TYR B O 1
ATOM 5395 N N . VAL B 1 351 ? 32.496 -18.208 -5.283 1.00 55.33 346 VAL B N 1
ATOM 5396 C CA . VAL B 1 351 ? 31.354 -18.309 -6.182 1.00 55.94 346 VAL B CA 1
ATOM 5397 C C . VAL B 1 351 ? 31.816 -18.024 -7.616 1.00 56.52 346 VAL B C 1
ATOM 5398 O O . VAL B 1 351 ? 32.381 -16.956 -7.896 1.00 57.48 346 VAL B O 1
ATOM 5402 N N . HIS B 1 352 ? 31.607 -18.986 -8.505 1.00 56.99 347 HIS B N 1
ATOM 5403 C CA . HIS B 1 352 ? 31.940 -18.850 -9.922 1.00 58.10 347 HIS B CA 1
ATOM 5404 C C . HIS B 1 352 ? 30.756 -18.296 -10.706 1.00 58.29 347 HIS B C 1
ATOM 5405 O O . HIS B 1 352 ? 29.785 -19.000 -10.943 1.00 58.22 347 HIS B O 1
ATOM 5412 N N . VAL B 1 353 ? 30.850 -17.038 -11.129 1.00 59.04 348 VAL B N 1
ATOM 5413 C CA . VAL B 1 353 ? 29.719 -16.351 -11.764 1.00 59.91 348 VAL B CA 1
ATOM 5414 C C . VAL B 1 353 ? 29.699 -16.483 -13.288 1.00 61.06 348 VAL B C 1
ATOM 5415 O O . VAL B 1 353 ? 30.594 -15.998 -13.982 1.00 61.67 348 VAL B O 1
ATOM 5419 N N . GLY B 1 354 ? 28.659 -17.129 -13.801 1.00 61.55 349 GLY B N 1
ATOM 5420 C CA . GLY B 1 354 ? 28.513 -17.326 -15.232 1.00 62.89 349 GLY B CA 1
ATOM 5421 C C . GLY B 1 354 ? 27.526 -16.364 -15.851 1.00 63.61 349 GLY B C 1
ATOM 5422 O O . GLY B 1 354 ? 27.671 -15.977 -17.002 1.00 64.26 349 GLY B O 1
ATOM 5423 N N . SER B 1 355 ? 26.516 -15.983 -15.082 1.00 64.26 350 SER B N 1
ATOM 5424 C CA . SER B 1 355 ? 25.468 -15.089 -15.557 1.00 65.02 350 SER B CA 1
ATOM 5425 C C . SER B 1 355 ? 24.902 -14.345 -14.362 1.00 65.21 350 SER B C 1
ATOM 5426 O O . SER B 1 355 ? 25.245 -14.666 -13.225 1.00 65.27 350 SER B O 1
ATOM 5429 N N . ARG B 1 356 ? 24.063 -13.341 -14.601 1.00 66.14 351 ARG B N 1
ATOM 5430 C CA . ARG B 1 356 ? 23.577 -12.514 -13.493 1.00 67.03 351 ARG B CA 1
ATOM 5431 C C . ARG B 1 356 ? 22.690 -13.312 -12.537 1.00 67.84 351 ARG B C 1
ATOM 5432 O O . ARG B 1 356 ? 21.725 -13.943 -12.940 1.00 67.65 351 ARG B O 1
ATOM 5440 N N . LEU B 1 357 ? 23.066 -13.292 -11.266 1.00 69.40 352 LEU B N 1
ATOM 5441 C CA . LEU B 1 357 ? 22.297 -13.911 -10.193 1.00 70.47 352 LEU B CA 1
ATOM 5442 C C . LEU B 1 357 ? 21.160 -12.987 -9.773 1.00 70.87 352 LEU B C 1
ATOM 5443 O O . LEU B 1 357 ? 21.398 -11.922 -9.192 1.00 71.37 352 LEU B O 1
ATOM 5448 N N . THR B 1 358 ? 19.930 -13.396 -10.059 1.00 71.13 353 THR B N 1
ATOM 5449 C CA . THR B 1 358 ? 18.764 -12.592 -9.707 1.00 71.27 353 THR B CA 1
ATOM 5450 C C . THR B 1 358 ? 17.809 -13.353 -8.787 1.00 71.02 353 THR B C 1
ATOM 5451 O O . THR B 1 358 ? 17.656 -14.577 -8.914 1.00 71.34 353 THR B O 1
ATOM 5455 N N . GLY B 1 359 ? 17.165 -12.626 -7.875 1.00 70.21 354 GLY B N 1
ATOM 5456 C CA . GLY B 1 359 ? 16.090 -13.191 -7.057 1.00 69.20 354 GLY B CA 1
ATOM 5457 C C . GLY B 1 359 ? 16.611 -14.044 -5.924 1.00 68.29 354 GLY B C 1
ATOM 5458 O O . GLY B 1 359 ? 17.613 -13.700 -5.299 1.00 67.85 354 GLY B O 1
ATOM 5459 N N . TRP B 1 360 ? 15.932 -15.160 -5.660 1.00 67.69 355 TRP B N 1
ATOM 5460 C CA . TRP B 1 360 ? 16.363 -16.061 -4.594 1.00 67.09 355 TRP B CA 1
ATOM 5461 C C . TRP B 1 360 ? 17.627 -16.847 -4.955 1.00 65.56 355 TRP B C 1
ATOM 5462 O O . TRP B 1 360 ? 18.275 -17.406 -4.072 1.00 64.99 355 TRP B O 1
ATOM 5473 N N . ASN B 1 361 ? 17.968 -16.879 -6.245 1.00 63.94 356 ASN B N 1
ATOM 5474 C CA . ASN B 1 361 ? 19.220 -17.473 -6.711 1.00 62.75 356 ASN B CA 1
ATOM 5475 C C . ASN B 1 361 ? 20.420 -16.732 -6.140 1.00 61.52 356 ASN B C 1
ATOM 5476 O O . ASN B 1 361 ? 21.409 -17.348 -5.740 1.00 61.21 356 ASN B O 1
ATOM 5481 N N . ALA B 1 362 ? 20.324 -15.403 -6.115 1.00 60.14 357 ALA B N 1
ATOM 5482 C CA . ALA B 1 362 ? 21.356 -14.547 -5.518 1.00 58.54 357 ALA B CA 1
ATOM 5483 C C . ALA B 1 362 ? 21.454 -14.760 -4.009 1.00 57.81 357 ALA B C 1
ATOM 5484 O O . ALA B 1 362 ? 22.549 -14.922 -3.473 1.00 57.58 357 ALA B O 1
ATOM 5486 N N . ILE B 1 363 ? 20.299 -14.779 -3.342 1.00 56.82 358 ILE B N 1
ATOM 5487 C CA . ILE B 1 363 ? 20.215 -14.923 -1.883 1.00 55.86 358 ILE B CA 1
ATOM 5488 C C . ILE B 1 363 ? 20.809 -16.255 -1.436 1.00 55.37 358 ILE B C 1
ATOM 5489 O O . ILE B 1 363 ? 21.676 -16.297 -0.558 1.00 55.26 358 ILE B O 1
ATOM 5494 N N . LYS B 1 364 ? 20.326 -17.330 -2.059 1.00 54.56 359 LYS B N 1
ATOM 5495 C CA . LYS B 1 364 ? 20.758 -18.695 -1.780 1.00 54.00 359 LYS B CA 1
ATOM 5496 C C . LYS B 1 364 ? 22.276 -18.887 -1.977 1.00 53.24 359 LYS B C 1
ATOM 5497 O O . LYS B 1 364 ? 22.945 -19.506 -1.152 1.00 53.05 359 LYS B O 1
ATOM 5503 N N . SER B 1 365 ? 22.807 -18.357 -3.073 1.00 52.65 360 SER B N 1
ATOM 5504 C CA . SER B 1 365 ? 24.230 -18.476 -3.375 1.00 52.59 360 SER B CA 1
ATOM 5505 C C . SER B 1 365 ? 25.085 -17.812 -2.281 1.00 52.20 360 SER B C 1
ATOM 5506 O O . SER B 1 365 ? 26.027 -18.420 -1.771 1.00 52.01 360 SER B O 1
ATOM 5509 N N . ARG B 1 366 ? 24.734 -16.583 -1.905 1.00 51.69 361 ARG B N 1
ATOM 5510 C CA . ARG B 1 366 ? 25.463 -15.887 -0.863 1.00 51.18 361 ARG B CA 1
ATOM 5511 C C . ARG B 1 366 ? 25.271 -16.527 0.514 1.00 51.45 361 ARG B C 1
ATOM 5512 O O . ARG B 1 366 ? 26.247 -16.717 1.234 1.00 51.22 361 ARG B O 1
ATOM 5520 N N . ALA B 1 367 ? 24.027 -16.866 0.867 1.00 51.70 362 ALA B N 1
ATOM 5521 C CA . ALA B 1 367 ? 23.730 -17.533 2.151 1.00 52.40 362 ALA B CA 1
ATOM 5522 C C . ALA B 1 367 ? 24.535 -18.828 2.345 1.00 52.94 362 ALA B C 1
ATOM 5523 O O . ALA B 1 367 ? 25.045 -19.091 3.445 1.00 53.14 362 ALA B O 1
ATOM 5525 N N . GLU B 1 368 ? 24.657 -19.613 1.273 1.00 53.03 363 GLU B N 1
ATOM 5526 C CA . GLU B 1 368 ? 25.429 -20.858 1.295 1.00 54.07 363 GLU B CA 1
ATOM 5527 C C . GLU B 1 368 ? 26.924 -20.631 1.376 1.00 53.88 363 GLU B C 1
ATOM 5528 O O . GLU B 1 368 ? 27.625 -21.382 2.049 1.00 54.35 363 GLU B O 1
ATOM 5534 N N . GLN B 1 369 ? 27.413 -19.603 0.689 1.00 53.78 364 GLN B N 1
ATOM 5535 C CA . GLN B 1 369 ? 28.820 -19.206 0.793 1.00 53.33 364 GLN B CA 1
ATOM 5536 C C . GLN B 1 369 ? 29.174 -18.785 2.241 1.00 53.80 364 GLN B C 1
ATOM 5537 O O . GLN B 1 369 ? 30.266 -19.071 2.734 1.00 53.49 364 GLN B O 1
ATOM 5543 N N . LEU B 1 370 ? 28.236 -18.129 2.919 1.00 54.59 365 LEU B N 1
ATOM 5544 C CA . LEU B 1 370 ? 28.415 -17.686 4.311 1.00 55.58 365 LEU B CA 1
ATOM 5545 C C . LEU B 1 370 ? 28.116 -18.762 5.376 1.00 56.71 365 LEU B C 1
ATOM 5546 O O . LEU B 1 370 ? 28.180 -18.483 6.577 1.00 57.06 365 LEU B O 1
ATOM 5551 N N . ASN B 1 371 ? 27.785 -19.977 4.937 1.00 58.10 366 ASN B N 1
ATOM 5552 C CA . ASN B 1 371 ? 27.438 -21.079 5.839 1.00 59.81 366 ASN B CA 1
ATOM 5553 C C . ASN B 1 371 ? 26.255 -20.749 6.767 1.00 60.66 366 ASN B C 1
ATOM 5554 O O . ASN B 1 371 ? 26.223 -21.184 7.916 1.00 60.70 366 ASN B O 1
ATOM 5559 N N . LEU B 1 372 ? 25.293 -19.978 6.265 1.00 61.86 367 LEU B N 1
ATOM 5560 C CA . LEU B 1 372 ? 24.068 -19.706 7.019 1.00 63.12 367 LEU B CA 1
ATOM 5561 C C . LEU B 1 372 ? 23.142 -20.860 6.737 1.00 64.33 367 LEU B C 1
ATOM 5562 O O . LEU B 1 372 ? 23.030 -21.315 5.590 1.00 64.80 367 LEU B O 1
ATOM 5567 N N . HIS B 1 373 ? 22.481 -21.361 7.765 1.00 65.59 368 HIS B N 1
ATOM 5568 C CA . HIS B 1 373 ? 21.570 -22.455 7.501 1.00 67.10 368 HIS B CA 1
ATOM 5569 C C . HIS B 1 373 ? 20.135 -22.000 7.698 1.00 67.49 368 HIS B C 1
ATOM 5570 O O . HIS B 1 373 ? 19.688 -21.727 8.823 1.00 67.48 368 HIS B O 1
ATOM 5577 N N . LEU B 1 374 ? 19.459 -21.854 6.556 1.00 68.05 369 LEU B N 1
ATOM 5578 C CA . LEU B 1 374 ? 18.107 -21.298 6.487 1.00 68.78 369 LEU B CA 1
ATOM 5579 C C . LEU B 1 374 ? 17.211 -22.012 5.466 1.00 69.06 369 LEU B C 1
ATOM 5580 O O . LEU B 1 374 ? 17.671 -22.865 4.701 1.00 69.17 369 LEU B O 1
ATOM 5585 N N . GLN B 1 378 ? 12.598 -19.128 7.362 1.00 84.50 373 GLN B N 1
ATOM 5586 C CA . GLN B 1 378 ? 13.558 -18.039 7.168 1.00 84.49 373 GLN B CA 1
ATOM 5587 C C . GLN B 1 378 ? 13.771 -17.694 5.691 1.00 84.41 373 GLN B C 1
ATOM 5588 O O . GLN B 1 378 ? 13.754 -16.521 5.317 1.00 84.42 373 GLN B O 1
ATOM 5594 N N . ALA B 1 379 ? 13.962 -18.718 4.860 1.00 84.34 374 ALA B N 1
ATOM 5595 C CA . ALA B 1 379 ? 14.202 -18.537 3.424 1.00 84.22 374 ALA B CA 1
ATOM 5596 C C . ALA B 1 379 ? 13.052 -17.829 2.692 1.00 84.17 374 ALA B C 1
ATOM 5597 O O . ALA B 1 379 ? 13.246 -17.311 1.586 1.00 84.27 374 ALA B O 1
ATOM 5599 N N . LYS B 1 380 ? 11.874 -17.804 3.325 1.00 84.01 375 LYS B N 1
ATOM 5600 C CA . LYS B 1 380 ? 10.637 -17.278 2.729 1.00 83.67 375 LYS B CA 1
ATOM 5601 C C . LYS B 1 380 ? 10.634 -15.758 2.523 1.00 83.38 375 LYS B C 1
ATOM 5602 O O . LYS B 1 380 ? 10.628 -15.284 1.382 1.00 83.19 375 LYS B O 1
ATOM 5604 N N . GLU B 1 381 ? 10.637 -15.000 3.621 1.00 83.09 376 GLU B N 1
ATOM 5605 C CA . GLU B 1 381 ? 10.600 -13.537 3.541 1.00 82.80 376 GLU B CA 1
ATOM 5606 C C . GLU B 1 381 ? 12.003 -12.908 3.426 1.00 82.31 376 GLU B C 1
ATOM 5607 O O . GLU B 1 381 ? 12.350 -11.974 4.150 1.00 82.42 376 GLU B O 1
ATOM 5613 N N . LEU B 1 382 ? 12.803 -13.445 2.511 1.00 81.63 377 LEU B N 1
ATOM 5614 C CA . LEU B 1 382 ? 14.040 -12.790 2.074 1.00 81.13 377 LEU B CA 1
ATOM 5615 C C . LEU B 1 382 ? 13.934 -12.493 0.576 1.00 81.04 377 LEU B C 1
ATOM 5616 O O . LEU B 1 382 ? 14.269 -11.385 0.127 1.00 80.81 377 LEU B O 1
ATOM 5621 N N . THR B 1 383 ? 13.454 -13.491 -0.177 1.00 80.86 378 THR B N 1
ATOM 5622 C CA . THR B 1 383 ? 13.144 -13.354 -1.606 1.00 80.64 378 THR B CA 1
ATOM 5623 C C . THR B 1 383 ? 11.877 -12.512 -1.831 1.00 80.53 378 THR B C 1
ATOM 5624 O O . THR B 1 383 ? 11.713 -11.906 -2.897 1.00 80.62 378 THR B O 1
ATOM 5626 N N . VAL B 1 384 ? 10.995 -12.485 -0.826 1.00 80.23 379 VAL B N 1
ATOM 5627 C CA . VAL B 1 384 ? 9.808 -11.620 -0.820 1.00 79.93 379 VAL B CA 1
ATOM 5628 C C . VAL B 1 384 ? 10.160 -10.162 -0.501 1.00 79.67 379 VAL B C 1
ATOM 5629 O O . VAL B 1 384 ? 9.472 -9.236 -0.946 1.00 79.84 379 VAL B O 1
ATOM 5631 N N . ARG B 1 385 ? 11.222 -9.973 0.283 1.00 79.08 380 ARG B N 1
ATOM 5632 C CA . ARG B 1 385 ? 11.737 -8.646 0.596 1.00 78.35 380 ARG B CA 1
ATOM 5633 C C . ARG B 1 385 ? 12.568 -8.095 -0.560 1.00 78.26 380 ARG B C 1
ATOM 5634 O O . ARG B 1 385 ? 12.409 -6.932 -0.923 1.00 78.29 380 ARG B O 1
ATOM 5642 N N . ILE B 1 386 ? 13.434 -8.933 -1.139 1.00 77.96 381 ILE B N 1
ATOM 5643 C CA . ILE B 1 386 ? 14.376 -8.509 -2.198 1.00 77.81 381 ILE B CA 1
ATOM 5644 C C . ILE B 1 386 ? 13.719 -8.016 -3.500 1.00 77.53 381 ILE B C 1
ATOM 5645 O O . ILE B 1 386 ? 14.252 -7.123 -4.166 1.00 77.33 381 ILE B O 1
ATOM 5647 N N . LYS B 1 387 ? 12.574 -8.608 -3.852 1.00 77.39 382 LYS B N 1
ATOM 5648 C CA . LYS B 1 387 ? 11.797 -8.221 -5.045 1.00 77.07 382 LYS B CA 1
ATOM 5649 C C . LYS B 1 387 ? 11.211 -6.801 -4.956 1.00 76.87 382 LYS B C 1
ATOM 5650 O O . LYS B 1 387 ? 11.212 -6.066 -5.946 1.00 76.80 382 LYS B O 1
ATOM 5652 N N . LYS B 1 388 ? 10.721 -6.422 -3.774 1.00 76.58 383 LYS B N 1
ATOM 5653 C CA . LYS B 1 388 ? 10.208 -5.064 -3.539 1.00 76.39 383 LYS B CA 1
ATOM 5654 C C . LYS B 1 388 ? 11.313 -4.120 -3.044 1.00 76.34 383 LYS B C 1
ATOM 5655 O O . LYS B 1 388 ? 11.128 -3.353 -2.095 1.00 76.13 383 LYS B O 1
ATOM 5661 N N . LEU B 1 389 ? 12.463 -4.184 -3.714 1.00 76.63 384 LEU B N 1
ATOM 5662 C CA . LEU B 1 389 ? 13.669 -3.460 -3.307 1.00 76.75 384 LEU B CA 1
ATOM 5663 C C . LEU B 1 389 ? 14.649 -3.350 -4.481 1.00 76.99 384 LEU B C 1
ATOM 5664 O O . LEU B 1 389 ? 14.272 -2.951 -5.586 1.00 77.12 384 LEU B O 1
ATOM 5669 N N . ALA B 1 396 ? 19.471 -4.080 -6.846 1.00 82.79 391 ALA B N 1
ATOM 5670 C CA . ALA B 1 396 ? 20.802 -3.747 -6.344 1.00 82.65 391 ALA B CA 1
ATOM 5671 C C . ALA B 1 396 ? 21.584 -5.001 -5.890 1.00 82.83 391 ALA B C 1
ATOM 5672 O O . ALA B 1 396 ? 20.979 -6.059 -5.686 1.00 82.61 391 ALA B O 1
ATOM 5682 N N . ASP B 1 398 ? 24.444 -5.053 -3.369 1.00 75.56 393 ASP B N 1
ATOM 5683 C CA . ASP B 1 398 ? 24.856 -5.057 -1.978 1.00 71.51 393 ASP B CA 1
ATOM 5684 C C . ASP B 1 398 ? 23.658 -5.261 -1.047 1.00 68.48 393 ASP B C 1
ATOM 5685 O O . ASP B 1 398 ? 23.843 -5.480 0.147 1.00 67.40 393 ASP B O 1
ATOM 5687 N N . ASP B 1 399 ? 22.447 -5.226 -1.617 1.00 65.09 394 ASP B N 1
ATOM 5688 C CA . ASP B 1 399 ? 21.201 -5.541 -0.891 1.00 61.90 394 ASP B CA 1
ATOM 5689 C C . ASP B 1 399 ? 21.182 -6.979 -0.383 1.00 60.01 394 ASP B C 1
ATOM 5690 O O . ASP B 1 399 ? 20.593 -7.261 0.657 1.00 59.25 394 ASP B O 1
ATOM 5695 N N . VAL B 1 400 ? 21.823 -7.875 -1.134 1.00 57.66 395 VAL B N 1
ATOM 5696 C CA . VAL B 1 400 ? 21.932 -9.283 -0.772 1.00 55.62 395 VAL B CA 1
ATOM 5697 C C . VAL B 1 400 ? 22.572 -9.442 0.612 1.00 54.79 395 VAL B C 1
ATOM 5698 O O . VAL B 1 400 ? 22.033 -10.123 1.473 1.00 54.27 395 VAL B O 1
ATOM 5702 N N . ASP B 1 401 ? 23.723 -8.809 0.820 1.00 54.09 396 ASP B N 1
ATOM 5703 C CA . ASP B 1 401 ? 24.367 -8.805 2.134 1.00 53.68 396 ASP B CA 1
ATOM 5704 C C . ASP B 1 401 ? 23.566 -8.022 3.175 1.00 52.70 396 ASP B C 1
ATOM 5705 O O . ASP B 1 401 ? 23.486 -8.451 4.318 1.00 52.50 396 ASP B O 1
ATOM 5710 N N . ARG B 1 402 ? 22.984 -6.890 2.772 1.00 52.25 397 ARG B N 1
ATOM 5711 C CA . ARG B 1 402 ? 22.158 -6.055 3.654 1.00 52.82 397 ARG B CA 1
ATOM 5712 C C . ARG B 1 402 ? 21.047 -6.897 4.266 1.00 52.30 397 ARG B C 1
ATOM 5713 O O . ARG B 1 402 ? 20.846 -6.924 5.479 1.00 52.47 397 ARG B O 1
ATOM 5721 N N . VAL B 1 403 ? 20.347 -7.605 3.392 1.00 51.75 398 VAL B N 1
ATOM 5722 C CA . VAL B 1 403 ? 19.179 -8.393 3.739 1.00 51.16 398 VAL B CA 1
ATOM 5723 C C . VAL B 1 403 ? 19.558 -9.630 4.566 1.00 51.42 398 VAL B C 1
ATOM 5724 O O . VAL B 1 403 ? 18.766 -10.096 5.378 1.00 50.97 398 VAL B O 1
ATOM 5728 N N . LEU B 1 404 ? 20.780 -10.134 4.373 1.00 51.73 399 LEU B N 1
ATOM 5729 C CA . LEU B 1 404 ? 21.282 -11.297 5.118 1.00 52.51 399 LEU B CA 1
ATOM 5730 C C . LEU B 1 404 ? 21.989 -10.992 6.448 1.00 53.76 399 LEU B C 1
ATOM 5731 O O . LEU B 1 404 ? 22.378 -11.918 7.161 1.00 53.79 399 LEU B O 1
ATOM 5736 N N . ARG B 1 405 ? 22.138 -9.714 6.785 1.00 55.27 400 ARG B N 1
ATOM 5737 C CA . ARG B 1 405 ? 22.940 -9.305 7.948 1.00 57.68 400 ARG B CA 1
ATOM 5738 C C . ARG B 1 405 ? 22.543 -9.947 9.288 1.00 59.16 400 ARG B C 1
ATOM 5739 O O . ARG B 1 405 ? 23.417 -10.330 10.071 1.00 59.68 400 ARG B O 1
ATOM 5747 N N . GLU B 1 406 ? 21.237 -10.067 9.520 1.00 60.41 401 GLU B N 1
ATOM 5748 C CA A GLU B 1 406 ? 20.715 -10.668 10.747 0.60 61.63 401 GLU B CA 1
ATOM 5749 C CA B GLU B 1 406 ? 20.661 -10.708 10.718 0.40 61.25 401 GLU B CA 1
ATOM 5750 C C . GLU B 1 406 ? 21.279 -12.068 11.021 1.00 62.17 401 GLU B C 1
ATOM 5751 O O . GLU B 1 406 ? 21.616 -12.383 12.173 1.00 62.82 401 GLU B O 1
ATOM 5762 N N . TYR B 1 407 ? 21.400 -12.880 9.969 1.00 62.38 402 TYR B N 1
ATOM 5763 C CA . TYR B 1 407 ? 21.645 -14.313 10.098 1.00 62.82 402 TYR B CA 1
ATOM 5764 C C . TYR B 1 407 ? 23.074 -14.712 10.447 1.00 63.46 402 TYR B C 1
ATOM 5765 O O . TYR B 1 407 ? 24.040 -14.121 9.953 1.00 63.05 402 TYR B O 1
ATOM 5774 N N . HIS B 1 408 ? 23.174 -15.709 11.331 1.00 64.23 403 HIS B N 1
ATOM 5775 C CA . HIS B 1 408 ? 24.451 -16.226 11.831 1.00 65.26 403 HIS B CA 1
ATOM 5776 C C . HIS B 1 408 ? 24.739 -17.615 11.272 1.00 65.69 403 HIS B C 1
ATOM 5777 O O . HIS B 1 408 ? 23.813 -18.383 10.995 1.00 65.08 403 HIS B O 1
ATOM 5784 N N . ALA B 1 409 ? 26.027 -17.931 11.134 1.00 66.42 404 ALA B N 1
ATOM 5785 C CA . ALA B 1 409 ? 26.473 -19.219 10.594 1.00 67.25 404 ALA B CA 1
ATOM 5786 C C . ALA B 1 409 ? 26.373 -20.350 11.621 1.00 67.78 404 ALA B C 1
ATOM 5787 O O . ALA B 1 409 ? 26.423 -20.105 12.834 1.00 68.28 404 ALA B O 1
#

Radius of gyration: 25.59 Å; Cα contacts (8 Å, |Δi|>4): 1535; chains: 2; bounding box: 62×45×79 Å

B-factor: mean 55.24, std 9.05, range [36.12, 100.03]